Protein 5M35 (pdb70)

B-factor: mean 57.16, std 13.53, range [20.0, 102.77]

Structure (mmCIF, N/CA/C/O backbone):
data_5M35
#
_entry.id   5M35
#
_cell.length_a   72.221
_cell.length_b   104.075
_cell.length_c   114.451
_cell.angle_alpha   90.000
_cell.angle_beta   90.000
_cell.angle_gamma   90.000
#
_symmetry.space_group_name_H-M   'P 21 21 21'
#
loop_
_entity.id
_entity.type
_entity.pdbx_description
1 polymer '14-3-3 protein zeta/delta'
2 polymer 'M-phase inducer phosphatase 3'
3 polymer 'M-phase inducer phosphatase 3'
4 non-polymer GLYCEROL
5 non-polymer 'BENZOIC ACID'
6 water water
#
loop_
_atom_site.group_PDB
_atom_site.id
_atom_site.type_symbol
_atom_site.label_atom_id
_atom_site.label_alt_id
_atom_site.label_comp_id
_atom_site.label_asym_id
_atom_site.label_entity_id
_atom_site.label_seq_id
_atom_site.pdbx_PDB_ins_code
_ato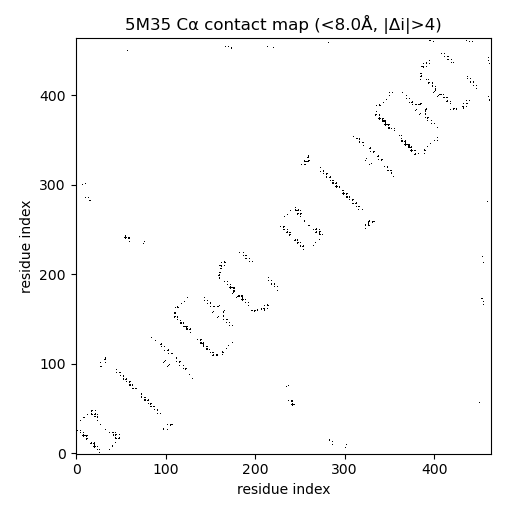m_site.Cartn_x
_atom_site.Cartn_y
_atom_site.Cartn_z
_atom_site.occupancy
_atom_site.B_iso_or_equiv
_atom_site.auth_seq_id
_atom_site.auth_comp_id
_atom_site.auth_asym_id
_atom_site.auth_atom_id
_atom_site.pdbx_PDB_model_num
ATOM 1 N N . ASP A 1 1 ? 23.106 -10.309 28.322 1.00 85.77 2 ASP A N 1
ATOM 2 C CA . ASP A 1 1 ? 22.156 -9.232 28.499 1.00 86.10 2 ASP A CA 1
ATOM 3 C C . ASP A 1 1 ? 21.241 -9.072 27.288 1.00 85.86 2 ASP A C 1
ATOM 4 O O . ASP A 1 1 ? 21.120 -9.957 26.458 1.00 86.24 2 ASP A O 1
ATOM 6 N N . LYS A 1 2 ? 20.590 -7.926 27.219 1.00 84.25 3 LYS A N 1
ATOM 7 C CA . LYS A 1 2 ? 19.734 -7.571 26.123 1.00 81.96 3 LYS A CA 1
ATOM 8 C C . LYS A 1 2 ? 19.987 -6.119 26.058 1.00 80.24 3 LYS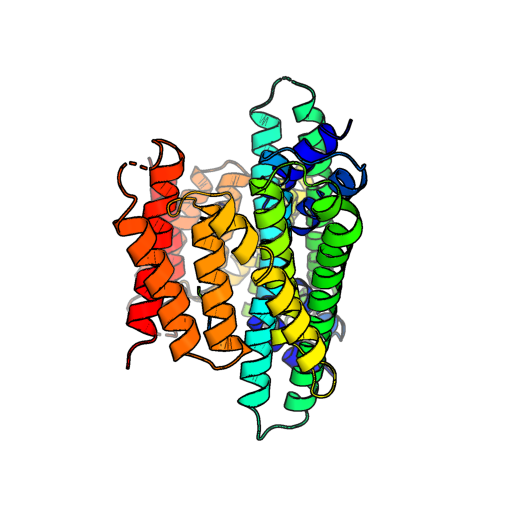 A C 1
ATOM 9 O O . LYS A 1 2 ? 19.638 -5.467 25.139 1.00 79.98 3 LYS A O 1
ATOM 11 N N . ASN A 1 3 ? 20.522 -5.586 27.085 1.00 78.05 4 ASN A N 1
ATOM 12 C CA . ASN A 1 3 ? 21.257 -4.355 27.089 1.00 75.76 4 ASN A CA 1
ATOM 13 C C . ASN A 1 3 ? 22.412 -4.425 26.090 1.00 74.18 4 ASN A C 1
ATOM 14 O O . ASN A 1 3 ? 22.811 -3.439 25.467 1.00 73.47 4 ASN A O 1
ATOM 19 N N . GLU A 1 4 ? 22.913 -5.642 25.927 1.00 71.90 5 GLU A N 1
ATOM 20 C CA . GLU A 1 4 ? 23.938 -5.958 24.959 1.00 70.70 5 GLU A CA 1
ATOM 21 C C . GLU A 1 4 ? 23.331 -5.720 23.558 1.00 68.04 5 GLU A C 1
ATOM 22 O O . GLU A 1 4 ? 23.859 -4.929 22.764 1.00 67.32 5 GLU A O 1
ATOM 28 N N . LEU A 1 5 ? 22.195 -6.371 23.305 1.00 64.68 6 LEU A N 1
ATOM 29 C CA . LEU A 1 5 ? 21.481 -6.293 22.036 1.00 62.14 6 LEU A CA 1
ATOM 30 C C . LEU A 1 5 ? 21.122 -4.853 21.650 1.00 60.44 6 LEU A C 1
ATOM 31 O O . LEU A 1 5 ? 21.221 -4.461 20.483 1.00 60.65 6 LEU A O 1
ATOM 36 N N . VAL A 1 6 ? 20.759 -4.064 22.640 1.00 58.98 7 VAL A N 1
ATOM 37 C CA . VAL A 1 6 ? 20.591 -2.627 22.473 1.00 57.43 7 VAL A CA 1
ATOM 38 C C . VAL A 1 6 ? 21.910 -1.903 22.143 1.00 58.16 7 VAL A C 1
ATOM 39 O O . VAL A 1 6 ? 21.920 -0.928 21.379 1.00 59.55 7 VAL A O 1
ATOM 43 N N . GLN A 1 7 ? 23.027 -2.366 22.678 1.00 58.19 8 GLN A N 1
ATOM 44 C CA . GLN A 1 7 ? 24.259 -1.668 22.401 1.00 58.52 8 GLN A CA 1
ATOM 45 C C . GLN A 1 7 ? 24.670 -1.987 20.960 1.00 56.89 8 GLN A C 1
ATOM 46 O O . GLN A 1 7 ? 25.055 -1.099 20.250 1.00 55.95 8 GLN A O 1
ATOM 52 N N . LYS A 1 8 ? 24.547 -3.257 20.565 1.00 55.87 9 LYS A N 1
ATOM 53 C CA . LYS A 1 8 ? 24.725 -3.741 19.190 1.00 55.47 9 LYS A CA 1
ATOM 54 C C . LYS A 1 8 ? 23.825 -2.949 18.207 1.00 55.58 9 LYS A C 1
ATOM 55 O O . LYS A 1 8 ? 24.284 -2.462 17.166 1.00 54.39 9 LYS A O 1
ATOM 58 N N . ALA A 1 9 ? 22.558 -2.788 18.576 1.00 55.18 10 ALA A N 1
ATOM 59 C CA . ALA A 1 9 ? 21.644 -1.951 17.798 1.00 55.20 10 ALA A CA 1
ATOM 60 C C . ALA A 1 9 ? 22.181 -0.558 17.534 1.00 54.05 10 ALA A C 1
ATOM 61 O O . ALA A 1 9 ? 21.961 -0.013 16.459 1.00 54.84 10 ALA A O 1
ATOM 63 N N . LYS A 1 10 ? 22.857 0.024 18.504 1.00 53.99 11 LYS A N 1
ATOM 64 C CA . LYS A 1 10 ? 23.332 1.398 18.365 1.00 54.89 11 LYS A CA 1
ATOM 65 C C . LYS A 1 10 ? 24.564 1.452 17.497 1.00 54.79 11 LYS A C 1
ATOM 66 O O . LYS A 1 10 ? 24.801 2.450 16.818 1.00 54.64 11 LYS A O 1
ATOM 72 N N . LEU A 1 11 ? 25.378 0.409 17.589 1.00 53.56 12 LEU A N 1
ATOM 73 C CA . LEU A 1 11 ? 26.518 0.255 16.718 1.00 54.96 12 LEU A CA 1
ATOM 74 C C . LEU A 1 11 ? 26.082 0.234 15.255 1.00 53.04 12 LEU A C 1
ATOM 75 O O . LEU A 1 11 ? 26.511 1.085 14.462 1.00 53.69 12 LEU A O 1
ATOM 80 N N . ALA A 1 12 ? 25.248 -0.759 14.957 1.00 50.22 13 ALA A N 1
ATOM 81 C CA . ALA A 1 12 ? 24.638 -1.007 13.659 1.00 48.86 13 ALA A CA 1
ATOM 82 C C . ALA A 1 12 ? 24.183 0.315 13.091 1.00 48.52 13 ALA A C 1
ATOM 83 O O . ALA A 1 12 ? 24.583 0.684 11.951 1.00 48.09 13 ALA A O 1
ATOM 85 N N . GLU A 1 13 ? 23.455 1.056 13.941 1.00 47.31 14 GLU A N 1
ATOM 86 C CA . GLU A 1 13 ? 22.892 2.315 13.563 1.00 47.19 14 GLU A CA 1
ATOM 87 C C . GLU A 1 13 ? 23.996 3.282 13.169 1.00 47.32 14 GLU A C 1
ATOM 88 O O . GLU A 1 13 ? 23.850 4.000 12.176 1.00 47.72 14 GLU A O 1
ATOM 94 N N . GLN A 1 14 ? 25.086 3.304 13.912 0.80 47.16 15 GLN A N 1
ATOM 95 C CA . GLN A 1 14 ? 26.107 4.296 13.636 0.80 48.22 15 GLN A CA 1
ATOM 96 C C . GLN A 1 14 ? 26.849 3.934 12.335 0.80 47.36 15 GLN A C 1
ATOM 97 O O . GLN A 1 14 ? 27.352 4.801 11.641 0.80 46.53 15 GLN A O 1
ATOM 103 N N . ALA A 1 15 ? 26.872 2.638 12.050 1.00 47.08 16 ALA A N 1
ATOM 104 C CA . ALA A 1 15 ? 27.360 2.023 10.803 1.00 47.93 16 ALA A CA 1
ATOM 105 C C . ALA A 1 15 ? 26.359 2.046 9.626 1.00 49.23 16 ALA A C 1
ATOM 106 O O . ALA A 1 15 ? 26.661 1.485 8.543 1.00 48.42 16 ALA A O 1
ATOM 108 N N . GLU A 1 16 ? 25.165 2.618 9.855 1.00 49.33 17 GLU A N 1
ATOM 109 C CA . GLU A 1 16 ? 24.150 2.713 8.831 1.00 49.85 17 GLU A CA 1
ATOM 110 C C . GLU A 1 16 ? 23.839 1.308 8.263 1.00 49.22 17 GLU A C 1
ATOM 111 O O . GLU A 1 16 ? 23.635 1.136 7.058 1.00 49.99 17 GLU A O 1
ATOM 117 N N . ARG A 1 17 ? 23.868 0.309 9.135 1.00 48.80 18 ARG A N 1
ATOM 118 C CA . ARG A 1 17 ? 23.514 -1.078 8.812 1.00 47.97 18 ARG A CA 1
ATOM 119 C C . ARG A 1 17 ? 22.137 -1.397 9.430 1.00 49.05 18 ARG A C 1
ATOM 120 O O . ARG A 1 17 ? 21.970 -2.061 10.488 1.00 50.51 18 ARG A O 1
ATOM 128 N N . TYR A 1 18 ? 21.112 -0.890 8.771 1.00 49.53 19 TYR A N 1
ATOM 129 C CA . TYR A 1 18 ? 19.778 -0.894 9.365 1.00 48.61 19 TYR A CA 1
ATOM 130 C C . TYR A 1 18 ? 19.136 -2.277 9.471 1.00 49.34 19 TYR A C 1
ATOM 131 O O . TYR A 1 18 ? 18.263 -2.491 10.306 1.00 49.17 19 TYR A O 1
ATOM 140 N N . ASP A 1 19 ? 19.557 -3.223 8.637 1.00 49.53 20 ASP A N 1
ATOM 141 C CA . ASP A 1 19 ? 19.008 -4.594 8.736 1.00 50.11 20 ASP A CA 1
ATOM 142 C C . ASP A 1 19 ? 19.483 -5.266 10.031 1.00 48.84 20 ASP A C 1
ATOM 143 O O . ASP A 1 19 ? 18.733 -5.927 10.702 1.00 49.89 20 ASP A O 1
ATOM 148 N N . ASP A 1 20 ? 20.773 -5.168 10.306 1.00 48.10 21 ASP A N 1
ATOM 149 C CA . ASP A 1 20 ? 21.367 -5.532 11.565 1.00 46.98 21 ASP A CA 1
ATOM 150 C C . ASP A 1 20 ? 20.593 -4.811 12.695 1.00 46.43 21 ASP A C 1
ATOM 151 O O . ASP A 1 20 ? 20.106 -5.456 13.621 1.00 45.43 21 ASP A O 1
ATOM 156 N N . MET A 1 21 ? 20.492 -3.480 12.592 1.00 45.20 22 MET A N 1
ATOM 157 C CA . MET A 1 21 ? 19.818 -2.707 13.600 1.00 45.44 22 MET A CA 1
ATOM 158 C C . MET A 1 21 ? 18.450 -3.243 13.869 1.00 46.82 22 MET A C 1
ATOM 159 O O . MET A 1 21 ? 18.044 -3.359 15.038 1.00 48.66 22 MET A O 1
ATOM 164 N N . ALA A 1 22 ? 17.734 -3.579 12.806 1.00 47.36 23 ALA A N 1
ATOM 165 C CA . ALA A 1 22 ? 16.371 -4.053 12.949 1.00 48.86 23 ALA A CA 1
ATOM 166 C C . ALA A 1 22 ? 16.358 -5.414 13.588 1.00 49.23 23 ALA A C 1
ATOM 167 O O . ALA A 1 22 ? 15.438 -5.721 14.330 1.00 48.28 23 ALA A O 1
ATOM 169 N N . ALA A 1 23 ? 17.369 -6.231 13.300 1.00 50.29 24 ALA A N 1
ATOM 170 C CA . ALA A 1 23 ? 17.350 -7.600 13.839 1.00 51.86 24 ALA A CA 1
ATOM 171 C C . ALA A 1 23 ? 17.554 -7.596 15.372 1.00 52.61 24 ALA A C 1
ATOM 172 O O . ALA A 1 23 ? 16.900 -8.353 16.112 1.00 51.91 24 ALA A O 1
ATOM 181 N N . MET A 1 25 ? 16.808 -4.990 17.556 1.00 54.48 26 MET A N 1
ATOM 182 C CA . MET A 1 25 ? 15.578 -4.519 18.156 1.00 53.24 26 MET A CA 1
ATOM 183 C C . MET A 1 25 ? 14.451 -5.521 18.032 1.00 53.44 26 MET A C 1
ATOM 184 O O . MET A 1 25 ? 13.597 -5.589 18.911 1.00 53.19 26 MET A O 1
ATOM 189 N N . LYS A 1 26 ? 14.436 -6.336 16.986 1.00 53.66 27 LYS A N 1
ATOM 190 C CA . LYS A 1 26 ? 13.386 -7.331 16.938 1.00 53.79 27 LYS A CA 1
ATOM 191 C C . LYS A 1 26 ? 13.564 -8.249 18.136 1.00 54.73 27 LYS A C 1
ATOM 192 O O . LYS A 1 26 ? 12.612 -8.512 18.883 1.00 55.02 27 LYS A O 1
ATOM 198 N N . SER A 1 27 ? 14.778 -8.727 18.374 1.00 55.39 28 SER A N 1
ATOM 199 C CA . SER A 1 27 ? 14.940 -9.658 19.490 1.00 55.15 28 SER A CA 1
ATOM 200 C C . SER A 1 27 ? 14.778 -8.975 20.822 1.00 54.71 28 SER A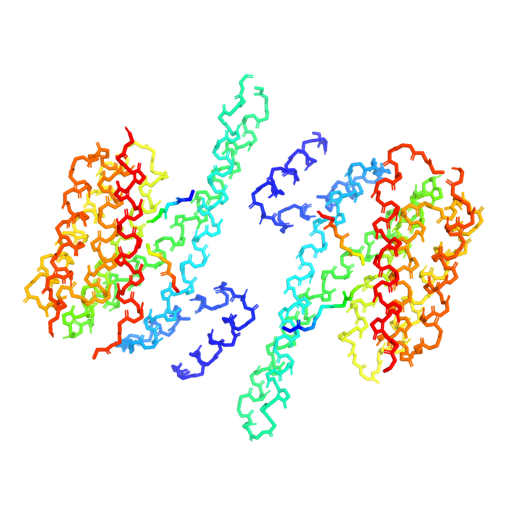 C 1
ATOM 201 O O . SER A 1 27 ? 14.378 -9.602 21.770 1.00 55.78 28 SER A O 1
ATOM 204 N N . VAL A 1 28 ? 15.091 -7.699 20.934 1.00 54.24 29 VAL A N 1
ATOM 205 C CA . VAL A 1 28 ? 14.828 -7.068 22.216 1.00 53.52 29 VAL A CA 1
ATOM 206 C C . VAL A 1 28 ? 13.336 -7.124 22.529 1.00 54.18 29 VAL A C 1
ATOM 207 O O . VAL A 1 28 ? 12.906 -7.707 23.551 1.00 55.21 29 VAL A O 1
ATOM 211 N N . THR A 1 29 ? 12.551 -6.525 21.640 1.00 52.82 30 THR A N 1
ATOM 212 C CA . THR A 1 29 ? 11.125 -6.600 21.701 1.00 51.50 30 THR A CA 1
ATOM 213 C C . THR A 1 29 ? 10.663 -7.999 22.031 1.00 53.57 30 THR A C 1
ATOM 214 O O . THR A 1 29 ? 9.771 -8.154 22.827 1.00 53.33 30 THR A O 1
ATOM 218 N N . GLU A 1 30 ? 11.245 -9.016 21.413 1.00 54.99 31 GLU A N 1
ATOM 219 C CA . GLU A 1 30 ? 10.724 -10.372 21.612 1.00 57.42 31 GLU A CA 1
ATOM 220 C C . GLU A 1 30 ? 11.146 -10.925 22.979 1.00 58.28 31 GLU A C 1
ATOM 221 O O . GLU A 1 30 ? 10.761 -12.024 23.358 1.00 58.74 31 GLU A O 1
ATOM 227 N N . GLN A 1 31 ? 11.912 -10.163 23.739 1.00 59.30 32 GLN A N 1
ATOM 228 C CA . GLN A 1 31 ? 12.214 -10.617 25.085 1.00 60.00 32 GLN A CA 1
ATOM 229 C C . GLN A 1 31 ? 11.029 -10.422 26.013 1.00 60.45 32 GLN A C 1
ATOM 230 O O . GLN A 1 31 ? 11.041 -10.914 27.137 1.00 61.52 32 GLN A O 1
ATOM 236 N N . GLY A 1 32 ? 10.024 -9.693 25.539 1.00 60.25 33 GLY A N 1
ATOM 237 C CA . GLY A 1 32 ? 8.715 -9.661 26.166 1.00 59.69 33 GLY A CA 1
ATOM 238 C C . GLY A 1 32 ? 8.445 -8.500 27.084 1.00 59.78 33 GLY A C 1
ATOM 239 O O . GLY A 1 32 ? 7.305 -8.328 27.502 1.00 60.66 33 GLY A O 1
ATOM 240 N N . ALA A 1 33 ? 9.475 -7.716 27.417 1.00 59.11 34 ALA A N 1
ATOM 241 C CA . ALA A 1 33 ? 9.343 -6.630 28.382 1.00 57.83 34 ALA A CA 1
ATOM 242 C C . ALA A 1 33 ? 9.021 -5.346 27.669 1.00 57.62 34 ALA A C 1
ATOM 243 O O . ALA A 1 33 ? 9.534 -5.080 26.582 1.00 58.44 34 ALA A O 1
ATOM 245 N N . GLU A 1 34 ? 8.205 -4.518 28.298 1.00 56.36 35 GLU A N 1
ATOM 246 C CA . GLU A 1 34 ? 7.924 -3.207 27.777 1.00 54.95 35 GLU A CA 1
ATOM 247 C C . GLU A 1 34 ? 9.230 -2.436 27.442 1.00 54.23 35 GLU A C 1
ATOM 248 O O . GLU A 1 34 ? 10.133 -2.388 28.267 1.00 53.78 35 GLU A O 1
ATOM 254 N N . LEU A 1 35 ? 9.271 -1.776 26.275 1.00 53.31 36 LEU A N 1
ATOM 255 C CA . LEU A 1 35 ? 10.482 -1.114 25.784 1.00 52.87 36 LEU A CA 1
ATOM 256 C C . LEU A 1 35 ? 10.601 0.233 26.440 1.00 52.98 36 LEU A C 1
ATOM 257 O O . LEU A 1 35 ? 9.587 0.887 26.664 1.00 54.23 36 LEU A O 1
ATOM 262 N N . SER A 1 36 ? 11.813 0.655 26.776 1.00 52.00 37 SER A N 1
ATOM 263 C CA . SER A 1 36 ? 12.007 2.026 27.237 1.00 52.93 37 SER A CA 1
ATOM 264 C C . SER A 1 36 ? 11.742 2.951 26.070 1.00 53.98 37 SER A C 1
ATOM 265 O O . SER A 1 36 ? 11.648 2.503 24.933 1.00 53.03 37 SER A O 1
ATOM 268 N N . ASN A 1 37 ? 11.645 4.244 26.335 1.00 55.47 38 ASN A N 1
ATOM 269 C CA . ASN A 1 37 ? 11.600 5.174 25.249 1.00 57.72 38 ASN A CA 1
ATOM 270 C C . ASN A 1 37 ? 12.682 4.956 24.239 1.00 58.35 38 ASN A C 1
ATOM 271 O O . ASN A 1 37 ? 12.378 4.883 23.031 1.00 59.70 38 ASN A O 1
ATOM 276 N N . GLU A 1 38 ? 13.931 4.895 24.718 1.00 57.35 39 GLU A N 1
ATOM 277 C CA . GLU A 1 38 ? 15.082 4.842 23.839 1.00 55.92 39 GLU A CA 1
ATOM 278 C C . GLU A 1 38 ? 14.923 3.691 22.878 1.00 53.19 39 GLU A C 1
ATOM 279 O O . GLU A 1 38 ? 15.107 3.853 21.692 1.00 53.54 39 GLU A O 1
ATOM 285 N N . GLU A 1 39 ? 14.574 2.541 23.413 1.00 51.77 40 GLU A N 1
ATOM 286 C CA . GLU A 1 39 ? 14.376 1.329 22.648 1.00 51.17 40 GLU A CA 1
ATOM 287 C C . GLU A 1 39 ? 13.257 1.492 21.585 1.00 50.72 40 GLU A C 1
ATOM 288 O O . GLU A 1 39 ? 13.351 0.998 20.475 1.00 50.20 40 GLU A O 1
ATOM 294 N N . ARG A 1 40 ? 12.196 2.180 21.955 1.00 49.74 41 ARG A N 1
ATOM 295 C CA . ARG A 1 40 ? 11.048 2.306 21.120 1.00 48.85 41 ARG A CA 1
ATOM 296 C C . ARG A 1 40 ? 11.507 3.071 19.905 1.00 48.02 41 ARG A C 1
ATOM 297 O O . ARG A 1 40 ? 11.214 2.689 18.795 1.00 45.77 41 ARG A O 1
ATOM 305 N N A ASN A 1 41 ? 12.250 4.141 20.161 0.50 47.87 42 ASN A N 1
ATOM 306 N N B ASN A 1 41 ? 12.229 4.173 20.130 0.50 48.38 42 ASN A N 1
ATOM 307 C CA A ASN A 1 41 ? 12.837 4.985 19.133 0.50 47.62 42 ASN A CA 1
ATOM 308 C CA B ASN A 1 41 ? 12.866 4.957 19.056 0.50 48.56 42 ASN A CA 1
ATOM 309 C C A ASN A 1 41 ? 13.905 4.265 18.287 0.50 47.62 42 ASN A C 1
ATOM 310 C C B ASN A 1 41 ? 13.735 4.056 18.177 0.50 48.22 42 ASN A C 1
ATOM 311 O O A ASN A 1 41 ? 14.158 4.674 17.167 0.50 48.09 42 ASN A O 1
ATOM 312 O O B ASN A 1 41 ? 13.688 4.110 16.950 0.50 48.85 42 ASN A O 1
ATOM 321 N N . LEU A 1 42 ? 14.533 3.210 18.802 1.00 47.17 43 LEU A N 1
ATOM 322 C CA . LEU A 1 42 ? 15.552 2.509 18.005 1.00 46.93 43 LEU A CA 1
ATOM 323 C C . LEU A 1 42 ? 14.844 1.563 17.070 1.00 45.46 43 LEU A C 1
ATOM 324 O O . LEU A 1 42 ? 15.210 1.517 15.881 1.00 45.80 43 LEU A O 1
ATOM 329 N N . LEU A 1 43 ? 13.883 0.817 17.612 1.00 42.59 44 LEU A N 1
ATOM 330 C CA . LEU A 1 43 ? 13.054 -0.067 16.854 1.00 43.04 44 LEU A CA 1
ATOM 331 C C . LEU A 1 43 ? 12.450 0.657 15.668 1.00 43.22 44 LEU A C 1
ATOM 332 O O . LEU A 1 43 ? 12.507 0.159 14.551 1.00 44.29 44 LEU A O 1
ATOM 337 N N . SER A 1 44 ? 11.935 1.852 15.895 1.00 42.88 45 SER A N 1
ATOM 338 C CA . SER A 1 44 ? 11.152 2.471 14.909 1.00 44.36 45 SER A CA 1
ATOM 339 C C . SER A 1 44 ? 12.102 3.024 13.822 1.00 44.85 45 SER A C 1
ATOM 340 O O . SER A 1 44 ? 11.848 2.810 12.632 1.00 45.27 45 SER A O 1
ATOM 343 N N . VAL A 1 45 ? 13.205 3.673 14.227 1.00 43.91 46 VAL A N 1
ATOM 344 C CA . VAL A 1 45 ? 14.215 4.129 13.292 1.00 43.10 46 VAL A CA 1
ATOM 345 C C . VAL A 1 45 ? 14.734 2.969 12.424 1.00 43.48 46 VAL A C 1
ATOM 346 O O . VAL A 1 45 ? 14.902 3.052 11.195 1.00 44.18 46 VAL A O 1
ATOM 350 N N . ALA A 1 46 ? 14.961 1.850 13.051 1.00 43.95 47 ALA A N 1
ATOM 351 C CA . ALA A 1 46 ? 15.470 0.707 12.300 1.00 43.54 47 ALA A CA 1
ATOM 352 C C . ALA A 1 46 ? 14.475 0.367 11.180 1.00 43.88 47 ALA A C 1
ATOM 353 O O . ALA A 1 46 ? 14.863 0.195 10.021 1.00 45.69 47 ALA A O 1
ATOM 355 N N . TYR A 1 47 ? 13.199 0.266 11.495 1.00 43.97 48 TYR A N 1
ATOM 356 C CA . TYR A 1 47 ? 12.332 -0.335 10.518 1.00 45.05 48 TYR A CA 1
ATOM 357 C C . TYR A 1 47 ? 11.904 0.673 9.496 1.00 45.52 48 TYR A C 1
ATOM 358 O O . TYR A 1 47 ? 11.714 0.303 8.361 1.00 46.13 48 TYR A O 1
ATOM 367 N N . LYS A 1 48 ? 11.838 1.941 9.875 1.00 45.78 49 LYS A N 1
ATOM 368 C CA . LYS A 1 48 ? 11.681 2.983 8.900 1.00 48.27 49 LYS A CA 1
ATOM 369 C C . LYS A 1 48 ? 12.758 2.922 7.831 1.00 47.93 49 LYS A C 1
ATOM 370 O O . LYS A 1 48 ? 12.427 2.994 6.657 1.00 48.47 49 LYS A O 1
ATOM 376 N N . ASN A 1 49 ? 14.025 2.774 8.208 1.00 46.49 50 ASN A N 1
ATOM 377 C CA . ASN A 1 49 ? 15.040 2.748 7.158 1.00 46.68 50 ASN A CA 1
ATOM 378 C C . ASN A 1 49 ? 14.928 1.511 6.276 1.00 45.24 50 ASN A C 1
ATOM 379 O O . ASN A 1 49 ? 15.102 1.607 5.102 1.00 45.21 50 ASN A O 1
ATOM 384 N N . VAL A 1 50 ? 14.661 0.359 6.872 1.00 45.54 51 VAL A N 1
ATOM 385 C CA . VAL A 1 50 ? 14.552 -0.907 6.150 1.00 45.16 51 VAL A CA 1
ATOM 386 C C . VAL A 1 50 ? 13.376 -0.816 5.172 1.00 45.91 51 VAL A C 1
ATOM 387 O O . VAL A 1 50 ? 13.489 -1.179 4.011 1.00 46.02 51 VAL A O 1
ATOM 391 N N . VAL A 1 51 ? 12.260 -0.272 5.622 1.00 46.05 52 VAL A N 1
ATOM 392 C CA . VAL A 1 51 ? 11.100 -0.311 4.770 1.00 46.56 52 VAL A CA 1
ATOM 393 C C . VAL A 1 51 ? 11.124 0.812 3.722 1.00 47.44 52 VAL A C 1
ATOM 394 O O . VAL A 1 51 ? 10.739 0.598 2.573 1.00 48.22 52 VAL A O 1
ATOM 398 N N . GLY A 1 52 ? 11.648 1.973 4.113 1.00 47.41 53 GLY A N 1
ATOM 399 C CA . GLY A 1 52 ? 11.796 3.127 3.244 1.00 47.00 53 GLY A CA 1
ATOM 400 C C . GLY A 1 52 ? 12.678 2.908 2.009 1.00 48.37 53 GLY A C 1
ATOM 401 O O . GLY A 1 52 ? 12.417 3.534 0.988 1.00 48.17 53 GLY A O 1
ATOM 402 N N . ALA A 1 53 ? 13.674 2.013 2.091 1.00 46.55 54 ALA A N 1
ATOM 403 C CA . ALA A 1 53 ? 14.433 1.679 0.921 1.00 47.60 54 ALA A CA 1
ATOM 404 C C . ALA A 1 53 ? 13.580 0.937 -0.097 1.00 47.94 54 ALA A C 1
ATOM 405 O O . ALA A 1 53 ? 13.748 1.176 -1.289 1.00 48.05 54 ALA A O 1
ATOM 407 N N . ARG A 1 54 ? 12.730 0.015 0.370 1.00 48.61 55 ARG A N 1
ATOM 408 C CA . ARG A 1 54 ? 11.826 -0.734 -0.516 1.00 49.14 55 ARG A CA 1
ATOM 409 C C . ARG A 1 54 ? 10.729 0.142 -1.051 1.00 50.19 55 ARG A C 1
ATOM 410 O O . ARG A 1 54 ? 10.368 0.010 -2.198 1.00 52.53 55 ARG A O 1
ATOM 418 N N . ARG A 1 55 ? 10.208 1.061 -0.248 1.00 49.72 56 ARG A N 1
ATOM 419 C CA . ARG A 1 55 ? 9.171 1.915 -0.764 1.00 48.58 56 ARG A CA 1
ATOM 420 C C . ARG A 1 55 ? 9.801 2.709 -1.863 1.00 48.26 56 ARG A C 1
ATOM 421 O O . ARG A 1 55 ? 9.266 2.758 -2.956 1.00 48.85 56 ARG A O 1
ATOM 429 N N . SER A 1 56 ? 10.914 3.371 -1.565 1.00 48.07 57 SER A N 1
ATOM 430 C CA . SER A 1 56 ? 11.555 4.274 -2.530 1.00 47.62 57 SER A CA 1
ATOM 431 C C . SER A 1 56 ? 11.876 3.505 -3.826 1.00 48.02 57 SER A C 1
ATOM 432 O O . SER A 1 56 ? 11.597 3.971 -4.902 1.00 47.64 57 SER A O 1
ATOM 435 N N . SER A 1 57 ? 12.440 2.311 -3.716 1.00 48.04 58 SER A N 1
ATOM 436 C CA . SER A 1 57 ? 12.719 1.515 -4.884 1.00 48.08 58 SER A CA 1
ATOM 437 C C . SER A 1 57 ? 11.401 1.220 -5.633 1.00 49.05 58 SER A C 1
ATOM 438 O O . SER A 1 57 ? 11.362 1.264 -6.870 1.00 48.82 58 SER A O 1
ATOM 441 N N . TRP A 1 58 ? 10.344 0.891 -4.898 1.00 49.71 59 TRP A N 1
ATOM 442 C CA . TRP A 1 58 ? 9.082 0.473 -5.526 1.00 50.94 59 TRP A CA 1
ATOM 443 C C . TRP A 1 58 ? 8.572 1.614 -6.407 1.00 51.72 59 TRP A C 1
ATOM 444 O O . TRP A 1 58 ? 8.113 1.410 -7.526 1.00 52.25 59 TRP A O 1
ATOM 455 N N . ARG A 1 59 ? 8.722 2.836 -5.952 1.00 53.01 60 ARG A N 1
ATOM 456 C CA . ARG A 1 59 ? 8.154 3.929 -6.715 1.00 54.27 60 ARG A CA 1
ATOM 457 C C . ARG A 1 59 ? 8.941 4.090 -7.998 1.00 54.58 60 ARG A C 1
ATOM 458 O O . ARG A 1 59 ? 8.366 4.434 -9.034 1.00 54.91 60 ARG A O 1
ATOM 466 N N . VAL A 1 60 ? 10.264 3.905 -7.930 1.00 54.11 61 VAL A N 1
ATOM 467 C CA . VAL A 1 60 ? 11.061 4.013 -9.115 1.00 53.01 61 VAL A CA 1
ATOM 468 C C . VAL A 1 60 ? 10.656 2.938 -10.135 1.00 53.02 61 VAL A C 1
ATOM 469 O O . VAL A 1 60 ? 10.366 3.230 -11.275 1.00 52.08 61 VAL A O 1
ATOM 473 N N . VAL A 1 61 ? 10.600 1.696 -9.717 1.00 53.30 62 VAL A N 1
ATOM 474 C CA . VAL A 1 61 ? 10.296 0.661 -10.653 1.00 53.95 62 VAL A CA 1
ATOM 475 C C . VAL A 1 61 ? 8.855 0.794 -11.226 1.00 57.22 62 VAL A C 1
ATOM 476 O O . VAL A 1 61 ? 8.631 0.467 -12.388 1.00 57.88 62 VAL A O 1
ATOM 480 N N . SER A 1 62 ? 7.896 1.308 -10.443 1.00 58.79 63 SER A N 1
ATOM 481 C CA . SER A 1 62 ? 6.535 1.482 -10.925 1.00 59.74 63 SER A CA 1
ATOM 482 C C . SER A 1 62 ? 6.413 2.535 -11.989 1.00 61.06 63 SER A C 1
ATOM 483 O O . SER A 1 62 ? 5.672 2.345 -12.948 1.00 60.05 63 SER A O 1
ATOM 486 N N . SER A 1 63 ? 7.132 3.639 -11.797 1.00 62.46 64 SER A N 1
ATOM 487 C CA . SER A 1 63 ? 7.146 4.763 -12.705 1.00 64.62 64 SER A CA 1
ATOM 488 C C . SER A 1 63 ? 7.678 4.336 -14.053 1.00 66.46 64 SER A C 1
ATOM 489 O O . SER A 1 63 ? 7.095 4.628 -15.094 1.00 67.28 64 SER A O 1
ATOM 492 N N . ILE A 1 64 ? 8.810 3.653 -14.012 1.00 68.15 65 ILE A N 1
ATOM 493 C CA . ILE A 1 64 ? 9.436 3.053 -15.182 1.00 69.76 65 ILE A CA 1
ATOM 494 C C . ILE A 1 64 ? 8.488 2.083 -15.897 1.00 71.28 65 ILE A C 1
ATOM 495 O O . ILE A 1 64 ? 8.266 2.226 -17.091 1.00 70.54 65 ILE A O 1
ATOM 500 N N . GLU A 1 65 ? 7.950 1.115 -15.151 1.00 73.38 66 GLU A N 1
ATOM 501 C CA . GLU A 1 65 ? 7.007 0.145 -15.661 1.00 76.40 66 GLU A CA 1
ATOM 502 C C . GLU A 1 65 ? 5.883 0.819 -16.488 1.00 78.60 66 GLU A C 1
ATOM 503 O O . GLU A 1 65 ? 5.601 0.429 -17.629 1.00 79.29 66 GLU A O 1
ATOM 509 N N . GLN A 1 66 ? 5.293 1.867 -15.936 1.00 81.01 67 GLN A N 1
ATOM 510 C CA . GLN A 1 66 ? 4.208 2.573 -16.593 1.00 83.93 67 GLN A CA 1
ATOM 511 C C . GLN A 1 66 ? 4.649 3.518 -17.701 1.00 85.26 67 GLN A C 1
ATOM 512 O O . GLN A 1 66 ? 3.859 3.809 -18.598 1.00 85.91 67 GLN A O 1
ATOM 514 N N . LYS A 1 67 ? 5.862 4.054 -17.619 1.00 86.65 68 LYS A N 1
ATOM 515 C CA . LYS A 1 67 ? 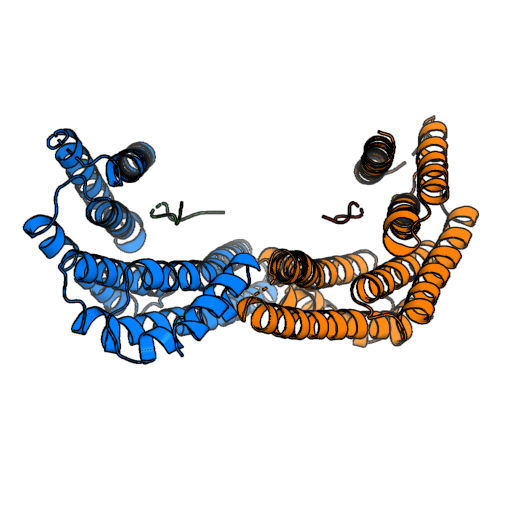6.341 4.942 -18.667 1.00 88.16 68 LYS A CA 1
ATOM 516 C C . LYS A 1 67 ? 6.758 4.159 -19.917 1.00 89.54 68 LYS A C 1
ATOM 517 O O . LYS A 1 67 ? 6.906 4.742 -21.002 1.00 89.59 68 LYS A O 1
ATOM 521 N N . THR A 1 68 ? 6.927 2.843 -19.762 1.00 90.94 69 THR A N 1
ATOM 522 C CA . THR A 1 68 ? 7.128 1.940 -20.903 1.00 92.42 69 THR A CA 1
ATOM 523 C C . THR A 1 68 ? 5.861 1.108 -21.210 1.00 93.15 69 THR A C 1
ATOM 524 O O . THR A 1 68 ? 5.830 -0.112 -21.040 1.00 93.13 69 THR A O 1
ATOM 528 N N . GLU A 1 69 ? 4.826 1.795 -21.682 1.00 94.40 70 GLU A N 1
ATOM 529 C CA . GLU A 1 69 ? 3.597 1.135 -22.100 1.00 95.49 70 GLU A CA 1
ATOM 530 C C . GLU A 1 69 ? 3.777 0.554 -23.498 1.00 96.01 70 GLU A C 1
ATOM 531 O O . GLU A 1 69 ? 2.983 -0.271 -23.948 1.00 96.05 70 GLU A O 1
ATOM 533 N N . GLY A 1 70 ? 4.832 0.993 -24.178 1.00 96.31 71 GLY A N 1
ATOM 534 C CA . GLY A 1 70 ? 5.143 0.509 -25.511 1.00 96.32 71 GLY A CA 1
ATOM 535 C C . GLY A 1 70 ? 6.026 -0.714 -25.664 1.00 96.24 71 GLY A C 1
ATOM 536 O O . GLY A 1 70 ? 5.685 -1.648 -26.389 1.00 95.81 71 GLY A O 1
ATOM 537 N N . ALA A 1 71 ? 7.135 -0.753 -24.931 1.00 96.22 72 ALA A N 1
ATOM 538 C CA . ALA A 1 71 ? 7.946 -1.966 -24.863 1.00 96.27 72 ALA A CA 1
ATOM 539 C C . ALA A 1 71 ? 7.147 -3.054 -24.143 1.00 96.23 72 ALA A C 1
ATOM 540 O O . ALA A 1 71 ? 6.173 -2.750 -23.455 1.00 96.61 72 ALA A O 1
ATOM 542 N N . GLU A 1 72 ? 7.546 -4.315 -24.298 1.00 95.45 73 GLU A N 1
ATOM 543 C CA . GLU A 1 72 ? 6.802 -5.405 -23.679 1.00 94.97 73 GLU A CA 1
ATOM 544 C C . GLU A 1 72 ? 7.715 -6.286 -22.834 1.00 93.76 73 GLU A C 1
ATOM 545 O O . GLU A 1 72 ? 7.503 -6.445 -21.632 1.00 93.66 73 GLU A O 1
ATOM 547 N N . LYS A 1 73 ? 8.732 -6.858 -23.471 1.00 92.32 74 LYS A N 1
ATOM 548 C CA . LYS A 1 73 ? 9.671 -7.715 -22.786 1.00 90.97 74 LYS A CA 1
ATOM 549 C C . LYS A 1 73 ? 10.178 -6.919 -21.574 1.00 89.43 74 LYS A C 1
ATOM 550 O O . LYS A 1 73 ? 10.482 -7.506 -20.533 1.00 88.95 74 LYS A O 1
ATOM 556 N N . LYS A 1 74 ? 10.263 -5.601 -21.722 1.00 87.49 75 LYS A N 1
ATOM 557 C CA . LYS A 1 74 ? 10.709 -4.735 -20.637 1.00 85.71 75 LYS A CA 1
ATOM 558 C C . LYS A 1 74 ? 9.632 -4.618 -19.566 1.00 84.55 75 LYS A C 1
ATOM 559 O O . LYS A 1 74 ? 9.910 -4.749 -18.374 1.00 83.62 75 LYS A O 1
ATOM 561 N N . GLN A 1 75 ? 8.400 -4.372 -19.999 1.00 82.83 76 GLN A N 1
ATOM 562 C CA . GLN A 1 75 ? 7.274 -4.262 -19.080 1.00 80.94 76 GLN A CA 1
ATOM 563 C C . GLN A 1 75 ? 7.134 -5.534 -18.253 1.00 79.39 76 GLN A C 1
ATOM 564 O O . GLN A 1 75 ? 6.728 -5.491 -17.091 1.00 79.67 76 GLN A O 1
ATOM 570 N N . GLN A 1 76 ? 7.476 -6.667 -18.859 1.00 77.21 77 GLN A N 1
ATOM 571 C CA . GLN A 1 76 ? 7.412 -7.952 -18.176 1.00 75.43 77 GLN A CA 1
ATOM 572 C C . GLN A 1 76 ? 8.481 -8.039 -17.093 1.00 73.80 77 GLN A C 1
ATOM 573 O O . GLN A 1 76 ? 8.250 -8.600 -16.022 1.00 73.36 77 GLN A O 1
ATOM 576 N N . MET A 1 77 ? 9.652 -7.479 -17.380 1.00 71.69 78 MET A N 1
ATOM 577 C CA . MET A 1 77 ? 10.738 -7.474 -16.436 1.00 70.74 78 MET A CA 1
ATOM 578 C C . MET A 1 77 ? 10.462 -6.472 -15.285 1.00 68.32 78 MET A C 1
ATOM 579 O O . MET A 1 77 ? 10.379 -6.877 -14.128 1.00 67.13 78 MET A O 1
ATOM 584 N N . ALA A 1 78 ? 10.274 -5.197 -15.621 1.00 65.73 79 ALA A N 1
ATOM 585 C CA . ALA A 1 78 ? 9.940 -4.193 -14.637 1.00 65.30 79 ALA A CA 1
ATOM 586 C C . ALA A 1 78 ? 8.863 -4.705 -13.683 1.00 65.98 79 ALA A C 1
ATOM 587 O O . ALA A 1 78 ? 9.007 -4.560 -12.463 1.00 65.29 79 ALA A O 1
ATOM 589 N N . ARG A 1 79 ? 7.810 -5.311 -14.246 1.00 66.06 80 ARG A N 1
ATOM 590 C CA . ARG A 1 79 ? 6.675 -5.739 -13.462 1.00 66.69 80 ARG A CA 1
ATOM 591 C C . ARG A 1 79 ? 7.165 -6.782 -12.476 1.00 66.00 80 ARG A C 1
ATOM 592 O O . ARG A 1 79 ? 6.883 -6.671 -11.290 1.00 66.04 80 ARG A O 1
ATOM 600 N N . GLU A 1 80 ? 7.933 -7.752 -12.953 1.00 64.74 81 GLU A N 1
ATOM 601 C CA . GLU A 1 80 ? 8.346 -8.859 -12.108 1.00 64.25 81 GLU A CA 1
ATOM 602 C C . GLU A 1 80 ? 9.307 -8.367 -10.994 1.00 61.96 81 GLU A C 1
ATOM 603 O O . GLU A 1 80 ? 9.412 -8.965 -9.931 1.00 61.23 81 GLU A O 1
ATOM 609 N N . TYR A 1 81 ? 10.031 -7.296 -11.304 1.00 59.58 82 TYR A N 1
ATOM 610 C CA . TYR A 1 81 ? 10.987 -6.714 -10.376 1.00 57.56 82 TYR A CA 1
ATOM 611 C C . TYR A 1 81 ? 10.233 -5.914 -9.330 1.00 57.75 82 TYR A C 1
ATOM 612 O O . TYR A 1 81 ? 10.566 -5.949 -8.145 1.00 57.57 82 TYR A O 1
ATOM 621 N N . ARG A 1 82 ? 9.207 -5.197 -9.775 1.00 58.28 83 ARG A N 1
ATOM 622 C CA . ARG A 1 82 ? 8.359 -4.473 -8.858 1.00 58.68 83 ARG A CA 1
ATOM 623 C C . ARG A 1 82 ? 7.837 -5.485 -7.853 1.00 58.41 83 ARG A C 1
ATOM 624 O O . ARG A 1 82 ? 7.748 -5.217 -6.644 1.00 59.08 83 ARG A O 1
ATOM 632 N N . GLU A 1 83 ? 7.501 -6.664 -8.328 1.00 57.64 84 GLU A N 1
ATOM 633 C CA . GLU A 1 83 ? 6.798 -7.532 -7.426 1.00 58.11 84 GLU A CA 1
ATOM 634 C C . GLU A 1 83 ? 7.740 -8.307 -6.491 1.00 56.29 84 GLU A C 1
ATOM 635 O O . GLU A 1 83 ? 7.340 -8.677 -5.375 1.00 55.70 84 GLU A O 1
ATOM 641 N N . LYS A 1 84 ? 8.997 -8.476 -6.914 1.00 55.34 85 LYS A N 1
ATOM 642 C CA . LYS A 1 84 ? 10.066 -9.010 -6.038 1.00 54.16 85 LYS A CA 1
ATOM 643 C C . LYS A 1 84 ? 10.293 -7.997 -4.856 1.00 52.99 85 LYS A C 1
ATOM 644 O O . LYS A 1 84 ? 10.236 -8.348 -3.665 1.00 51.74 85 LYS A O 1
ATOM 650 N N . ILE A 1 85 ? 10.504 -6.744 -5.224 1.00 50.97 86 ILE A N 1
ATOM 651 C CA . ILE A 1 85 ? 10.525 -5.680 -4.288 1.00 51.04 86 ILE A CA 1
ATOM 652 C C . ILE A 1 85 ? 9.273 -5.678 -3.384 1.00 53.09 86 ILE A C 1
ATOM 653 O O . ILE A 1 85 ? 9.406 -5.530 -2.153 1.00 54.51 86 ILE A O 1
ATOM 658 N N . GLU A 1 86 ? 8.075 -5.873 -3.945 1.00 53.69 87 GLU A N 1
ATOM 659 C CA . GLU A 1 86 ? 6.861 -5.752 -3.108 1.00 54.56 87 GLU A CA 1
ATOM 660 C C . GLU A 1 86 ? 6.882 -6.832 -2.091 1.00 54.36 87 GLU A C 1
ATOM 661 O O . GLU A 1 86 ? 6.395 -6.631 -1.004 1.00 55.63 87 GLU A O 1
ATOM 667 N N . THR A 1 87 ? 7.433 -7.985 -2.454 1.00 54.29 88 THR A N 1
ATOM 668 C CA . THR A 1 87 ? 7.507 -9.124 -1.554 1.00 54.36 88 THR A CA 1
ATOM 669 C C . THR A 1 87 ? 8.373 -8.825 -0.319 1.00 53.47 88 THR A C 1
ATOM 670 O O . THR A 1 87 ? 7.923 -9.027 0.800 1.00 53.35 88 THR A O 1
ATOM 674 N N . GLU A 1 88 ? 9.571 -8.298 -0.538 1.00 52.00 89 GLU A N 1
ATOM 675 C CA . GLU A 1 88 ? 10.396 -7.803 0.531 1.00 51.20 89 GLU A CA 1
ATOM 676 C C . GLU A 1 88 ? 9.651 -6.795 1.392 1.00 50.39 89 GLU A C 1
ATOM 677 O O . GLU A 1 88 ? 9.714 -6.873 2.594 1.00 50.97 89 GLU A O 1
ATOM 683 N N . LEU A 1 89 ? 8.932 -5.866 0.785 1.00 49.15 90 LEU A N 1
ATOM 684 C CA . LEU A 1 89 ? 8.334 -4.800 1.543 1.00 48.61 90 LEU A CA 1
ATOM 685 C C . LEU A 1 89 ? 7.224 -5.273 2.447 1.00 49.01 90 LEU A C 1
ATOM 686 O O . LEU A 1 89 ? 7.023 -4.752 3.527 1.00 49.02 90 LEU A O 1
ATOM 691 N N . ARG A 1 90 ? 6.509 -6.277 1.983 1.00 50.18 91 ARG A N 1
ATOM 692 C CA . ARG A 1 90 ? 5.430 -6.901 2.693 1.00 51.27 91 ARG A CA 1
ATOM 693 C C . ARG A 1 90 ? 5.923 -7.706 3.884 1.00 50.38 91 ARG A C 1
ATOM 694 O O . ARG A 1 90 ? 5.367 -7.624 4.976 1.00 50.49 91 ARG A O 1
ATOM 702 N N . ASP A 1 91 ? 6.935 -8.528 3.660 1.00 49.89 92 ASP A N 1
ATOM 703 C CA . ASP A 1 91 ? 7.513 -9.294 4.728 1.00 50.01 92 ASP A CA 1
ATOM 704 C C . ASP A 1 91 ? 7.988 -8.364 5.833 1.00 49.19 92 ASP A C 1
ATOM 705 O O . ASP A 1 91 ? 7.919 -8.711 6.984 1.00 47.84 92 ASP A O 1
ATOM 710 N N . ILE A 1 92 ? 8.461 -7.183 5.467 1.00 48.14 93 ILE A N 1
ATOM 711 C CA . ILE A 1 92 ? 8.935 -6.297 6.459 1.00 47.84 93 ILE A CA 1
ATOM 712 C C . ILE A 1 92 ? 7.704 -5.817 7.194 1.00 48.58 93 ILE A C 1
ATOM 713 O O . ILE A 1 92 ? 7.567 -6.057 8.389 1.00 50.36 93 ILE A O 1
ATOM 718 N N . CYS A 1 93 ? 6.785 -5.171 6.496 1.00 48.28 94 CYS A N 1
ATOM 719 C CA . CYS A 1 93 ? 5.582 -4.726 7.137 1.00 48.42 94 CYS A CA 1
ATOM 720 C C . CYS A 1 93 ? 4.982 -5.821 8.011 1.00 50.04 94 CYS A C 1
ATOM 721 O O . CYS A 1 93 ? 4.589 -5.542 9.143 1.00 51.03 94 CYS A O 1
ATOM 724 N N . ASN A 1 94 ? 4.964 -7.060 7.548 1.00 49.85 95 ASN A N 1
ATOM 725 C CA . ASN A 1 94 ? 4.409 -8.111 8.381 1.00 51.27 95 ASN A CA 1
ATOM 726 C C . ASN A 1 94 ? 5.173 -8.372 9.699 1.00 51.61 95 ASN A C 1
ATOM 727 O O . ASN A 1 94 ? 4.552 -8.670 10.718 1.00 51.25 95 ASN A O 1
ATOM 732 N N . ASP A 1 95 ? 6.497 -8.285 9.667 1.00 51.29 96 ASP A N 1
ATOM 733 C CA . ASP A 1 95 ? 7.258 -8.473 10.875 1.00 52.38 96 ASP A CA 1
ATOM 734 C C . ASP A 1 95 ? 6.951 -7.328 11.813 1.00 52.16 96 ASP A C 1
ATOM 735 O O . ASP A 1 95 ? 6.819 -7.528 13.001 1.00 52.35 96 ASP A O 1
ATOM 740 N N . VAL A 1 96 ? 6.897 -6.107 11.305 1.00 52.10 97 VAL A N 1
ATOM 741 C CA . VAL A 1 96 ? 6.663 -5.029 12.244 1.00 51.89 97 VAL A CA 1
ATOM 742 C C . VAL A 1 96 ? 5.298 -5.198 12.810 1.00 51.58 97 VAL A C 1
ATOM 743 O O . VAL A 1 96 ? 5.146 -5.113 13.993 1.00 52.69 97 VAL A O 1
ATOM 747 N N . LEU A 1 97 ? 4.319 -5.501 11.972 1.00 51.28 98 LEU A N 1
ATOM 748 C CA . LEU A 1 97 ? 2.924 -5.583 12.412 1.00 50.91 98 LEU A CA 1
ATOM 749 C C . LEU A 1 97 ? 2.683 -6.696 13.425 1.00 50.96 98 LEU A C 1
ATOM 750 O O . LEU A 1 97 ? 1.986 -6.514 14.426 1.00 49.57 98 LEU A O 1
ATOM 755 N N . SER A 1 98 ? 3.307 -7.837 13.163 1.00 52.19 99 SER A N 1
ATOM 756 C CA . SER A 1 98 ? 3.244 -8.966 14.065 1.00 52.64 99 SER A CA 1
ATOM 757 C C . SER A 1 98 ? 3.855 -8.586 15.421 1.00 52.79 99 SER A C 1
ATOM 758 O O . SER A 1 98 ? 3.410 -9.051 16.468 1.00 52.53 99 SER A O 1
ATOM 761 N N . LEU A 1 99 ? 4.833 -7.688 15.395 1.00 52.69 100 LEU A N 1
ATOM 762 C CA . LEU A 1 99 ? 5.562 -7.347 16.594 1.00 53.06 100 LEU A CA 1
ATOM 763 C C . LEU A 1 99 ? 4.655 -6.429 17.399 1.00 53.85 100 LEU A C 1
ATOM 764 O O . LEU A 1 99 ? 4.620 -6.497 18.612 1.00 53.94 100 LEU A O 1
ATOM 769 N N . LEU A 1 100 ? 3.897 -5.584 16.702 1.00 53.55 101 LEU A N 1
ATOM 770 C CA . LEU A 1 100 ? 3.033 -4.646 17.354 1.00 53.59 101 LEU A CA 1
ATOM 771 C C . LEU A 1 100 ? 1.868 -5.359 18.048 1.00 54.06 101 LEU A C 1
ATOM 772 O O . LEU A 1 100 ? 1.379 -4.880 19.095 1.00 53.06 101 LEU A O 1
ATOM 777 N N . GLU A 1 101 ? 1.436 -6.455 17.475 0.80 54.47 102 GLU A N 1
ATOM 778 C CA . GLU A 1 101 ? 0.249 -7.099 17.926 0.80 56.66 102 GLU A CA 1
ATOM 779 C C . GLU A 1 101 ? 0.581 -8.004 19.058 0.80 56.77 102 GLU A C 1
ATOM 780 O O . GLU A 1 101 ? -0.107 -8.067 20.034 0.80 56.32 102 GLU A O 1
ATOM 786 N N . LYS A 1 102 ? 1.672 -8.705 18.913 1.00 57.77 103 LYS A N 1
ATOM 787 C CA . LYS A 1 102 ? 2.071 -9.670 19.882 1.00 58.28 103 LYS A CA 1
ATOM 788 C C . LYS A 1 102 ? 2.604 -9.017 21.129 1.00 57.45 103 LYS A C 1
ATOM 789 O O . LYS A 1 102 ? 2.254 -9.403 22.209 1.00 58.60 103 LYS A O 1
ATOM 792 N N . PHE A 1 103 ? 3.462 -8.033 20.980 1.00 55.70 104 PHE A N 1
ATOM 793 C CA . PHE A 1 103 ? 4.132 -7.464 22.118 1.00 54.51 104 PHE A CA 1
ATOM 794 C C . PHE A 1 103 ? 3.762 -6.034 22.429 1.00 54.66 104 PHE A C 1
ATOM 795 O O . PHE A 1 103 ? 3.266 -5.753 23.478 1.00 55.12 104 PHE A O 1
ATOM 803 N N . LEU A 1 104 ? 4.012 -5.128 21.508 1.00 54.28 105 LEU A N 1
ATOM 804 C CA . LEU A 1 104 ? 4.087 -3.733 21.824 1.00 53.07 105 LEU A CA 1
ATOM 805 C C . LEU A 1 104 ? 2.756 -3.096 22.207 1.00 52.87 105 LEU A C 1
ATOM 806 O O . LEU A 1 104 ? 2.728 -2.232 23.061 1.00 52.47 105 LEU A O 1
ATOM 811 N N . ILE A 1 105 ? 1.670 -3.442 21.535 1.00 52.49 106 ILE A N 1
ATOM 812 C CA . ILE A 1 105 ? 0.423 -2.748 21.815 1.00 52.53 106 ILE A CA 1
ATOM 813 C C . ILE A 1 105 ? -0.179 -3.276 23.124 1.00 53.90 106 ILE A C 1
ATOM 814 O O . ILE A 1 105 ? -0.591 -2.462 24.001 1.00 53.11 106 ILE A O 1
ATOM 819 N N . PRO A 1 106 ? -0.129 -4.614 23.316 1.00 54.69 107 PRO A N 1
ATOM 820 C CA . PRO A 1 106 ? -0.758 -5.168 24.534 1.00 55.69 107 PRO A CA 1
ATOM 821 C C . PRO A 1 106 ? -0.105 -4.718 25.842 1.00 56.26 107 PRO A C 1
ATOM 822 O O . PRO A 1 106 ? -0.831 -4.467 26.806 1.00 57.13 107 PRO A O 1
ATOM 826 N N . ASN A 1 107 ? 1.228 -4.609 25.863 1.00 56.37 108 ASN A N 1
ATOM 827 C CA . ASN A 1 107 ? 1.986 -4.204 27.048 1.00 56.19 108 ASN A CA 1
ATOM 828 C C . ASN A 1 107 ? 2.118 -2.716 27.192 1.00 55.31 108 ASN A C 1
ATOM 829 O O . ASN A 1 107 ? 2.710 -2.225 28.163 1.00 55.15 108 ASN A O 1
ATOM 834 N N . ALA A 1 108 ? 1.695 -1.986 26.186 1.00 53.93 109 ALA A N 1
ATOM 835 C CA . ALA A 1 108 ? 1.940 -0.572 26.236 1.00 53.11 109 ALA A CA 1
ATOM 836 C C . ALA A 1 108 ? 1.216 -0.153 27.500 1.00 53.07 109 ALA A C 1
ATOM 837 O O . ALA A 1 108 ? -0.010 -0.362 27.599 1.00 52.20 109 ALA A O 1
ATOM 839 N N . SER A 1 109 ? 1.965 0.402 28.464 1.00 51.93 110 SER A N 1
ATOM 840 C CA . SER A 1 109 ? 1.368 0.697 29.767 1.00 52.73 110 SER A CA 1
ATOM 841 C C . SER A 1 109 ? 1.036 2.169 29.957 1.00 52.56 110 SER A C 1
ATOM 842 O O . SER A 1 109 ? 0.321 2.498 30.861 1.00 53.91 110 SER A O 1
ATOM 845 N N . GLN A 1 110 ? 1.571 3.012 29.080 1.00 52.09 111 GLN A N 1
ATOM 846 C CA . GLN A 1 110 ? 1.263 4.432 29.074 1.00 51.29 111 GLN A CA 1
ATOM 847 C C . GLN A 1 110 ? 0.430 4.752 27.840 1.00 51.81 111 GLN A C 1
ATOM 848 O O . GLN A 1 110 ? 0.415 3.988 26.875 1.00 52.33 111 GLN A O 1
ATOM 854 N N . ALA A 1 111 ? -0.264 5.882 27.877 1.00 51.68 112 ALA A N 1
ATOM 855 C CA . ALA A 1 111 ? -1.143 6.289 26.771 1.00 51.73 112 ALA A CA 1
ATOM 856 C C . ALA A 1 111 ? -0.189 6.759 25.654 1.00 52.13 112 ALA A C 1
ATOM 857 O O . ALA A 1 111 ? -0.414 6.476 24.449 1.00 51.57 112 ALA A O 1
ATOM 859 N N . GLU A 1 112 ? 0.861 7.464 26.069 1.00 51.25 113 GLU A N 1
ATOM 860 C CA . GLU A 1 112 ? 1.867 7.915 25.157 1.00 52.38 113 GLU A CA 1
ATOM 861 C C . GLU A 1 112 ? 2.494 6.768 24.337 1.00 51.58 113 GLU A C 1
ATOM 862 O O . GLU A 1 112 ? 2.827 6.944 23.177 1.00 50.35 113 GLU A O 1
ATOM 868 N N . SER A 1 113 ? 2.671 5.615 24.964 1.00 51.17 114 SER A N 1
ATOM 869 C CA . SER A 1 113 ? 3.134 4.446 24.306 1.00 51.00 114 SER A CA 1
ATOM 870 C C . SER A 1 113 ? 2.123 3.902 23.355 1.00 50.12 114 SER A C 1
ATOM 871 O O . SER A 1 113 ? 2.475 3.553 22.223 1.00 50.63 114 SER A O 1
ATOM 874 N N . LYS A 1 114 ? 0.905 3.760 23.844 1.00 49.12 115 LYS A N 1
ATOM 875 C CA . LYS A 1 114 ? -0.154 3.112 23.111 1.00 49.81 115 LYS A CA 1
ATOM 876 C C . LYS A 1 114 ? -0.371 3.849 21.817 1.00 48.81 115 LYS A C 1
ATOM 877 O O . LYS A 1 114 ? -0.491 3.214 20.755 1.00 49.44 115 LYS A O 1
ATOM 883 N N . VAL A 1 115 ? -0.461 5.179 21.923 1.00 47.66 116 VAL A N 1
ATOM 884 C CA . VAL A 1 115 ? -0.683 6.044 20.779 1.00 47.16 116 VAL A CA 1
ATOM 885 C C . VAL A 1 115 ? 0.491 5.828 19.800 1.00 48.25 116 VAL A C 1
ATOM 886 O O . VAL A 1 115 ? 0.270 5.565 18.591 1.00 49.28 116 VAL A O 1
ATOM 890 N N . PHE A 1 116 ? 1.707 5.857 20.325 1.00 45.65 117 PHE A N 1
ATOM 891 C CA . PHE A 1 116 ? 2.870 5.713 19.498 1.00 45.26 117 PHE A CA 1
ATOM 892 C C . PHE A 1 116 ? 2.789 4.447 18.652 1.00 45.33 117 PHE A C 1
ATOM 893 O O . PHE A 1 116 ? 3.134 4.471 17.457 1.00 46.24 117 PHE A O 1
ATOM 901 N N . TYR A 1 117 ? 2.317 3.352 19.243 1.00 44.81 118 TYR A N 1
ATOM 902 C CA . TYR A 1 117 ? 2.357 2.055 18.595 1.00 43.60 118 TYR A CA 1
ATOM 903 C C . TYR A 1 117 ? 1.193 1.901 17.662 1.00 44.19 118 TYR A C 1
ATOM 904 O O . TYR A 1 117 ? 1.275 1.174 16.683 1.00 44.87 118 TYR A O 1
ATOM 913 N N . LEU A 1 118 ? 0.112 2.612 17.971 1.00 43.57 119 LEU A N 1
ATOM 914 C CA . LEU A 1 118 ? -1.115 2.500 17.229 1.00 43.87 119 LEU A CA 1
ATOM 915 C C . LEU A 1 118 ? -0.931 3.243 15.905 1.00 44.10 119 LEU A C 1
ATOM 916 O O . LEU A 1 118 ? -1.202 2.659 14.822 1.00 43.67 119 LEU A O 1
ATOM 921 N N . LYS A 1 119 ? -0.442 4.497 16.003 1.00 43.32 120 LYS A N 1
ATOM 922 C CA . LYS A 1 119 ? 0.018 5.255 14.854 1.00 43.58 120 LYS A CA 1
ATOM 923 C C . LYS A 1 119 ? 0.947 4.405 13.991 1.00 44.21 120 LYS A C 1
ATOM 924 O O . LYS A 1 119 ? 0.763 4.277 12.790 1.00 43.81 120 LYS A O 1
ATOM 930 N N . MET A 1 120 ? 1.915 3.775 14.630 1.00 44.65 121 MET A N 1
ATOM 931 C CA . MET A 1 120 ? 2.832 2.898 13.908 1.00 45.75 121 MET A CA 1
ATOM 932 C C . MET A 1 120 ? 2.073 1.766 13.182 1.00 45.80 121 MET A C 1
ATOM 933 O O . MET A 1 120 ? 2.336 1.523 12.014 1.00 45.85 121 MET A O 1
ATOM 938 N N . LYS A 1 121 ? 1.156 1.070 13.851 1.00 46.59 122 LYS A N 1
ATOM 939 C CA . LYS A 1 121 ? 0.262 0.109 13.158 1.00 46.88 122 LYS A CA 1
ATOM 940 C C . LYS A 1 121 ? -0.425 0.787 11.948 1.00 46.71 122 LYS A C 1
ATOM 941 O O . LYS A 1 121 ? -0.472 0.247 10.843 1.00 46.69 122 LYS A O 1
ATOM 947 N N . GLY A 1 122 ? -0.898 2.008 12.118 1.00 46.78 123 GLY A N 1
ATOM 948 C CA . GLY A 1 122 ? -1.592 2.678 10.999 1.00 46.23 123 GLY A CA 1
ATOM 949 C C . GLY A 1 122 ? -0.625 2.897 9.851 1.00 45.89 123 GLY A C 1
ATOM 950 O O . GLY A 1 122 ? -0.944 2.636 8.708 1.00 47.91 123 GLY A O 1
ATOM 951 N N . ASP A 1 123 ? 0.576 3.357 10.150 1.00 44.42 124 ASP A N 1
ATOM 952 C CA . ASP A 1 123 ? 1.592 3.608 9.129 1.00 42.95 124 ASP A CA 1
ATOM 953 C C . ASP A 1 123 ? 1.903 2.324 8.361 1.00 42.01 124 ASP A C 1
ATOM 954 O O . ASP A 1 123 ? 2.035 2.343 7.150 1.00 42.15 124 ASP A O 1
ATOM 959 N N . TYR A 1 124 ? 2.068 1.208 9.053 1.00 41.93 125 TYR A N 1
ATOM 960 C CA . TYR A 1 124 ? 2.537 0.014 8.376 1.00 42.52 125 TYR A CA 1
ATOM 961 C C . TYR A 1 124 ? 1.443 -0.577 7.556 1.00 43.26 125 TYR A C 1
ATOM 962 O O . TYR A 1 124 ? 1.700 -0.978 6.451 1.00 45.83 125 TYR A O 1
ATOM 971 N N . TYR A 1 125 ? 0.207 -0.551 8.027 1.00 44.36 126 TYR A N 1
ATOM 972 C CA . TYR A 1 125 ? -0.908 -0.937 7.179 1.00 44.57 126 TYR A CA 1
ATOM 973 C C . TYR A 1 125 ? -1.006 0.036 6.021 1.00 45.01 126 TYR A C 1
ATOM 974 O O . TYR A 1 125 ? -1.272 -0.363 4.869 1.00 45.01 126 TYR A O 1
ATOM 983 N N . ARG A 1 126 ? -0.789 1.312 6.299 1.00 44.73 127 ARG A N 1
ATOM 984 C CA . ARG A 1 126 ? -0.669 2.262 5.164 1.00 46.12 127 ARG A CA 1
ATOM 985 C C . ARG A 1 126 ? 0.374 1.821 4.098 1.00 46.21 127 ARG A C 1
ATOM 986 O O . ARG A 1 126 ? 0.043 1.805 2.910 1.00 49.20 127 ARG A O 1
ATOM 994 N N . TYR A 1 127 ? 1.595 1.435 4.463 1.00 44.72 128 TYR A N 1
ATOM 995 C CA . TYR A 1 127 ? 2.542 0.989 3.413 1.00 43.56 128 TYR A CA 1
ATOM 996 C C . TYR A 1 127 ? 2.081 -0.291 2.814 1.00 44.86 128 TYR A C 1
ATOM 997 O O . TYR A 1 127 ? 2.328 -0.553 1.662 1.00 45.34 128 TYR A O 1
ATOM 1006 N N . LEU A 1 128 ? 1.391 -1.124 3.568 1.00 46.66 129 LEU A N 1
ATOM 1007 C CA . LEU A 1 128 ? 0.802 -2.284 2.911 1.00 47.70 129 LEU A CA 1
ATOM 1008 C C . LEU A 1 128 ? -0.216 -1.803 1.917 1.00 48.23 129 LEU A C 1
ATOM 1009 O O . LEU A 1 128 ? -0.392 -2.428 0.866 1.00 48.82 129 LEU A O 1
ATOM 1014 N N . ALA A 1 129 ? -0.883 -0.693 2.205 1.00 47.84 130 ALA A N 1
ATOM 1015 C CA . ALA A 1 129 ? -1.988 -0.361 1.305 1.00 49.04 130 ALA A CA 1
ATOM 1016 C C . ALA A 1 129 ? -1.449 0.173 -0.037 1.00 50.04 130 ALA A C 1
ATOM 1017 O O . ALA A 1 129 ? -1.992 -0.160 -1.113 1.00 50.83 130 ALA A O 1
ATOM 1019 N N . GLU A 1 130 ? -0.413 1.003 0.032 1.00 50.45 131 GLU A N 1
ATOM 1020 C CA . GLU A 1 130 ? 0.160 1.624 -1.157 1.00 50.09 131 GLU A CA 1
ATOM 1021 C C . GLU A 1 130 ? 0.547 0.586 -2.203 1.00 50.97 131 GLU A C 1
ATOM 1022 O O . GLU A 1 130 ? 0.593 0.882 -3.397 1.00 51.95 131 GLU A O 1
ATOM 1028 N N . VAL A 1 131 ? 0.827 -0.630 -1.749 1.00 52.16 132 VAL A N 1
ATOM 1029 C CA . VAL A 1 131 ? 1.226 -1.705 -2.648 1.00 53.24 132 VAL A CA 1
ATOM 1030 C C . VAL A 1 131 ? 0.231 -2.859 -2.620 1.00 55.64 132 VAL A C 1
ATOM 1031 O O . VAL A 1 131 ? 0.603 -4.013 -2.830 1.00 55.18 132 VAL A O 1
ATOM 1035 N N . ALA A 1 132 ? -1.035 -2.545 -2.361 1.00 57.43 133 ALA A N 1
ATOM 1036 C CA . ALA A 1 132 ? -2.070 -3.571 -2.322 1.00 60.34 133 ALA A CA 1
ATOM 1037 C C . ALA A 1 132 ? -2.537 -3.953 -3.723 1.00 62.74 133 ALA A C 1
ATOM 1038 O O . ALA A 1 132 ? -2.115 -3.356 -4.714 1.00 61.09 133 ALA A O 1
ATOM 1040 N N . ALA A 1 133 ? -3.411 -4.951 -3.797 1.00 66.14 134 ALA A N 1
ATOM 1041 C CA . ALA A 1 133 ? -3.940 -5.414 -5.075 1.00 69.78 134 ALA A CA 1
ATOM 1042 C C . ALA A 1 133 ? -5.396 -4.977 -5.204 1.00 71.10 134 ALA A C 1
ATOM 1043 O O . ALA A 1 133 ? -5.840 -4.054 -4.521 1.00 71.77 134 ALA A O 1
ATOM 1045 N N . GLY A 1 134 ? -6.104 -5.537 -6.166 1.00 72.35 135 GLY A N 1
ATOM 1046 C CA . GLY A 1 134 ? -7.504 -5.220 -6.372 1.00 73.59 135 GLY A CA 1
ATOM 1047 C C . GLY A 1 134 ? -8.538 -6.072 -5.662 1.00 74.59 135 GLY A C 1
ATOM 1048 O O . GLY A 1 134 ? -9.738 -5.935 -5.899 1.00 74.78 135 GLY A O 1
ATOM 1049 N N . ASP A 1 135 ? -8.070 -6.955 -4.786 1.00 74.99 136 ASP A N 1
ATOM 1050 C CA . ASP A 1 135 ? -8.958 -7.835 -4.036 1.00 76.39 136 ASP A CA 1
ATOM 1051 C C . ASP A 1 135 ? -8.513 -7.960 -2.583 1.00 75.66 136 ASP A C 1
ATOM 1052 O O . ASP A 1 135 ? -8.890 -8.903 -1.887 1.00 75.91 136 ASP A O 1
ATOM 1057 N N . ASP A 1 136 ? -7.708 -7.004 -2.132 1.00 74.48 137 ASP A N 1
ATOM 1058 C CA . ASP A 1 136 ? -7.211 -7.005 -0.767 1.00 72.64 137 ASP A CA 1
ATOM 1059 C C . ASP A 1 136 ? -7.190 -5.599 -0.208 1.00 70.45 137 ASP A C 1
ATOM 1060 O O . ASP A 1 136 ? -7.109 -5.408 0.983 1.00 69.26 137 ASP A O 1
ATOM 1065 N N . LYS A 1 137 ? -7.290 -4.621 -1.093 1.00 68.78 138 LYS A N 1
ATOM 1066 C CA . LYS A 1 137 ? -6.971 -3.269 -0.748 1.00 67.31 138 LYS A CA 1
ATOM 1067 C C . LYS A 1 137 ? -7.923 -2.653 0.259 1.00 66.88 138 LYS A C 1
ATOM 1068 O O . LYS A 1 137 ? -7.488 -1.908 1.128 1.00 67.34 138 LYS A O 1
ATOM 1074 N N . LYS A 1 138 ? -9.213 -2.949 0.178 1.00 66.20 139 LYS A N 1
ATOM 1075 C CA . LYS A 1 138 ? -10.134 -2.276 1.096 1.00 65.44 139 LYS A CA 1
ATOM 1076 C C . LYS A 1 138 ? -9.977 -2.844 2.499 1.00 63.11 139 LYS A C 1
ATOM 1077 O O . LYS A 1 138 ? -10.148 -2.140 3.467 1.00 62.46 139 LYS A O 1
ATOM 1083 N N . GLY A 1 139 ? -9.667 -4.132 2.594 1.00 62.06 140 GLY A N 1
ATOM 1084 C CA . GLY A 1 139 ? -9.388 -4.773 3.889 1.00 60.75 140 GLY A CA 1
ATOM 1085 C C . GLY A 1 139 ? -8.207 -4.085 4.585 1.00 60.07 140 GLY A C 1
ATOM 1086 O O . GLY A 1 139 ? -8.300 -3.701 5.783 1.00 60.37 140 GLY A O 1
ATOM 1087 N N . ILE A 1 140 ? -7.130 -3.853 3.816 1.00 57.32 141 ILE A N 1
ATOM 1088 C CA . ILE A 1 140 ? -5.904 -3.340 4.380 1.00 55.21 141 ILE A CA 1
ATOM 1089 C C . ILE A 1 140 ? -6.098 -1.895 4.724 1.00 53.41 141 ILE A C 1
ATOM 1090 O O . ILE A 1 140 ? -5.726 -1.467 5.783 1.00 52.64 141 ILE A O 1
ATOM 1095 N N . VAL A 1 141 ? -6.742 -1.153 3.839 1.00 53.20 142 VAL A N 1
ATOM 1096 C CA . VAL A 1 141 ? -7.069 0.247 4.096 1.00 52.41 142 VAL A CA 1
ATOM 1097 C C . VAL A 1 141 ? -7.867 0.434 5.403 1.00 53.72 142 VAL A C 1
ATOM 1098 O O . VAL A 1 141 ? -7.563 1.319 6.196 1.00 54.54 142 VAL A O 1
ATOM 1102 N N . ASP A 1 142 ? -8.837 -0.428 5.674 1.00 54.00 143 ASP A N 1
ATOM 1103 C CA . ASP A 1 142 ? -9.637 -0.238 6.886 1.00 54.89 143 ASP A CA 1
ATOM 1104 C C . ASP A 1 142 ? -8.844 -0.509 8.160 1.00 53.42 143 ASP A C 1
ATOM 1105 O O . ASP A 1 142 ? -9.022 0.213 9.156 1.00 52.49 143 ASP A O 1
ATOM 1110 N N . GLN A 1 143 ? -7.999 -1.539 8.117 1.00 51.82 144 GLN A N 1
ATOM 1111 C CA . GLN A 1 143 ? -6.992 -1.759 9.160 1.00 52.36 144 GLN A CA 1
ATOM 1112 C C . GLN A 1 143 ? -6.134 -0.526 9.444 1.00 52.17 144 GLN A C 1
ATOM 1113 O O . GLN A 1 143 ? -5.940 -0.148 10.599 1.00 51.57 144 GLN A O 1
ATOM 1119 N N . SER A 1 144 ? -5.657 0.138 8.394 1.00 52.29 145 SER A N 1
ATOM 1120 C CA . SER A 1 144 ? -4.849 1.300 8.603 1.00 51.62 145 SER A CA 1
ATOM 1121 C C . SER A 1 144 ? -5.694 2.360 9.320 1.00 51.99 145 SER A C 1
ATOM 1122 O O . SER A 1 144 ? -5.343 2.859 10.400 1.00 53.53 145 SER A O 1
ATOM 1125 N N . GLN A 1 145 ? -6.844 2.668 8.732 1.00 52.29 146 GLN A N 1
ATOM 1126 C CA . GLN A 1 145 ? -7.770 3.636 9.311 1.00 51.47 146 GLN A CA 1
ATOM 1127 C C . GLN A 1 145 ? -8.066 3.373 10.790 1.00 51.35 146 GLN A C 1
ATOM 1128 O O . GLN A 1 145 ? -7.930 4.269 11.622 1.00 52.07 146 GLN A O 1
ATOM 1134 N N . GLN A 1 146 ? -8.477 2.149 11.113 1.00 51.10 147 GLN A N 1
ATOM 1135 C CA . GLN A 1 146 ? -8.870 1.823 12.458 1.00 51.08 147 GLN A CA 1
ATOM 1136 C C . GLN A 1 146 ? -7.744 2.029 13.489 1.00 49.87 147 GLN A C 1
ATOM 1137 O O . GLN A 1 146 ? -8.025 2.461 14.604 1.00 50.37 147 GLN A O 1
ATOM 1143 N N . ALA A 1 147 ? -6.501 1.766 13.104 1.00 48.20 148 ALA A N 1
ATOM 1144 C CA . ALA A 1 147 ? -5.358 1.931 14.022 1.00 48.17 148 ALA A CA 1
ATOM 1145 C C . ALA A 1 147 ? -5.199 3.449 14.215 1.00 47.61 148 ALA A C 1
ATOM 1146 O O . ALA A 1 147 ? -5.194 3.964 15.339 1.00 48.25 148 ALA A O 1
ATOM 1148 N N . TYR A 1 148 ? -5.183 4.192 13.130 1.00 46.59 149 TYR A N 1
ATOM 1149 C CA . TYR A 1 148 ? -5.022 5.619 13.306 1.00 47.09 149 TYR A CA 1
ATOM 1150 C C . TYR A 1 148 ? -6.117 6.209 14.183 1.00 47.20 149 TYR A C 1
ATOM 1151 O O . TYR A 1 148 ? -5.828 7.065 15.055 1.00 46.48 149 TYR A O 1
ATOM 1160 N N . GLN A 1 149 ? -7.352 5.729 13.967 1.00 46.77 150 GLN A N 1
ATOM 1161 C CA . GLN A 1 149 ? -8.533 6.312 14.601 1.00 46.67 150 GLN A CA 1
ATOM 1162 C C . GLN A 1 149 ? -8.536 5.993 16.068 1.00 46.30 150 GLN A C 1
ATOM 1163 O O . GLN A 1 149 ? -8.821 6.896 16.854 1.00 47.63 150 GLN A O 1
ATOM 1169 N N . GLU A 1 150 ? -8.203 4.766 16.468 1.00 44.85 151 GLU A N 1
ATOM 1170 C CA A GLU A 1 150 ? -8.050 4.548 17.902 0.50 44.95 151 GLU A CA 1
ATOM 1171 C CA B GLU A 1 150 ? -7.989 4.464 17.880 0.50 45.70 151 GLU A CA 1
ATOM 1172 C C . GLU A 1 150 ? -6.896 5.394 18.489 1.00 45.64 151 GLU A C 1
ATOM 1173 O O . GLU A 1 150 ? -7.077 6.045 19.538 1.00 46.19 151 GLU A O 1
ATOM 1184 N N . ALA A 1 151 ? -5.740 5.435 17.838 1.00 44.97 152 ALA A N 1
ATOM 1185 C CA . ALA A 1 151 ? -4.628 6.257 18.349 1.00 45.59 152 ALA A CA 1
ATOM 1186 C C . ALA A 1 151 ? -5.118 7.659 18.501 1.00 45.99 152 ALA A C 1
ATOM 1187 O O . ALA A 1 151 ? -4.822 8.343 19.487 1.00 45.21 152 ALA A O 1
ATOM 1189 N N . PHE A 1 152 ? -5.908 8.094 17.516 1.00 47.56 153 PHE A N 1
ATOM 1190 C CA . PHE A 1 152 ? -6.386 9.474 17.477 1.00 48.35 153 PHE A CA 1
ATOM 1191 C C . PHE A 1 152 ? -7.356 9.728 18.641 1.00 48.76 153 PHE A C 1
ATOM 1192 O O . PHE A 1 152 ? -7.283 10.759 19.294 1.00 49.47 153 PHE A O 1
ATOM 1200 N N . GLU A 1 153 ? -8.218 8.763 18.928 1.00 49.61 154 GLU A N 1
ATOM 1201 C CA . GLU A 1 153 ? -9.186 8.833 20.040 1.00 51.38 154 GLU A CA 1
ATOM 1202 C C . GLU A 1 153 ? -8.405 9.019 21.396 1.00 50.61 154 GLU A C 1
ATOM 1203 O O . GLU A 1 153 ? -8.684 9.887 22.233 1.00 48.75 154 GLU A O 1
ATOM 1209 N N . ILE A 1 154 ? -7.396 8.179 21.587 1.00 50.25 155 ILE A N 1
ATOM 1210 C CA . ILE A 1 154 ? -6.666 8.187 22.830 1.00 50.16 155 ILE A CA 1
ATOM 1211 C C . ILE A 1 154 ? -5.886 9.482 23.024 1.00 51.51 155 ILE A C 1
ATOM 1212 O O . ILE A 1 154 ? -5.870 10.056 24.113 1.00 52.05 155 ILE A O 1
ATOM 1217 N N . SER A 1 155 ? -5.233 9.947 21.965 1.00 52.72 156 SER A N 1
ATOM 1218 C CA . SER A 1 155 ? -4.350 11.073 22.091 1.00 52.92 156 SER A CA 1
ATOM 1219 C C . SER A 1 155 ? -5.186 12.317 22.393 1.00 53.48 156 SER A C 1
ATOM 1220 O O . SER A 1 155 ? -4.783 13.159 23.172 1.00 54.17 156 SER A O 1
ATOM 1223 N N . LYS A 1 156 ? -6.355 12.416 21.781 1.00 54.04 157 LYS A N 1
ATOM 1224 C CA . LYS A 1 156 ? -7.274 13.520 22.018 1.00 55.76 157 LYS A CA 1
ATOM 1225 C C . LYS A 1 156 ? -7.719 13.520 23.490 1.00 55.33 157 LYS A C 1
ATOM 1226 O O . LYS A 1 156 ? -7.714 14.563 24.126 1.00 53.81 157 LYS A O 1
ATOM 1230 N N . LYS A 1 157 ? -8.071 12.348 24.033 1.00 55.49 158 LYS A N 1
ATOM 1231 C CA . LYS A 1 157 ? -8.363 12.219 25.479 1.00 56.22 158 LYS A CA 1
ATOM 1232 C C . LYS A 1 157 ? -7.136 12.441 26.423 1.00 55.72 158 LYS A C 1
ATOM 1233 O O . LYS A 1 157 ? -7.205 13.242 27.377 1.00 55.10 158 LYS A O 1
ATOM 1239 N N . GLU A 1 158 ? -6.013 11.761 26.139 1.00 54.79 159 GLU A N 1
ATOM 1240 C CA . GLU A 1 158 ? -4.894 11.677 27.094 1.00 54.66 159 GLU A CA 1
ATOM 1241 C C . GLU A 1 158 ? -3.772 12.671 26.929 1.00 55.65 159 GLU A C 1
ATOM 1242 O O . GLU A 1 158 ? -3.016 12.891 27.870 1.00 55.03 159 GLU A O 1
ATOM 1248 N N . MET A 1 159 ? -3.626 13.268 25.746 1.00 56.20 160 MET A N 1
ATOM 1249 C CA . MET A 1 159 ? -2.416 14.060 25.504 1.00 56.54 160 MET A CA 1
ATOM 1250 C C . MET A 1 159 ? -2.736 15.476 25.159 1.00 55.91 160 MET A C 1
ATOM 1251 O O . MET A 1 159 ? -3.799 15.750 24.670 1.00 55.88 160 MET A O 1
ATOM 1256 N N . GLN A 1 160 ? -1.791 16.362 25.406 1.00 56.54 161 GLN A N 1
ATOM 1257 C CA . GLN A 1 160 ? -1.937 17.780 25.094 1.00 57.87 161 GLN A CA 1
ATOM 1258 C C . GLN A 1 160 ? -1.828 18.071 23.578 1.00 56.70 161 GLN A C 1
ATOM 1259 O O . GLN A 1 160 ? -1.047 17.433 22.895 1.00 56.69 161 GLN A O 1
ATOM 1265 N N . PRO A 1 161 ? -2.593 19.047 23.061 1.00 55.20 162 PRO A N 1
ATOM 1266 C CA . PRO A 1 161 ? -2.519 19.354 21.611 1.00 54.42 162 PRO A CA 1
ATOM 1267 C C . PRO A 1 161 ? -1.109 19.627 21.041 1.00 52.82 162 PRO A C 1
ATOM 1268 O O . PRO A 1 161 ? -0.863 19.296 19.902 1.00 50.95 162 PRO A O 1
ATOM 1272 N N . THR A 1 162 ? -0.205 20.200 21.836 1.00 52.33 163 THR A N 1
ATOM 1273 C CA . THR A 1 162 ? 1.213 20.315 21.436 1.00 51.82 163 THR A CA 1
ATOM 1274 C C . THR A 1 162 ? 2.069 19.023 21.520 1.00 51.17 163 THR A C 1
ATOM 1275 O O . THR A 1 162 ? 3.250 19.004 21.139 1.00 50.48 163 THR A O 1
ATOM 1279 N N . HIS A 1 163 ? 1.495 17.935 22.018 1.00 50.32 164 HIS A N 1
ATOM 1280 C CA . HIS A 1 163 ? 2.258 16.691 22.117 1.00 50.42 164 HIS A CA 1
ATOM 1281 C C . HIS A 1 163 ? 2.839 16.292 20.756 1.00 50.39 164 HIS A C 1
ATOM 1282 O O . HIS A 1 163 ? 2.087 16.029 19.818 1.00 50.34 164 HIS A O 1
ATOM 1289 N N . PRO A 1 164 ? 4.167 16.246 20.642 1.00 50.08 165 PRO A N 1
ATOM 1290 C CA . PRO A 1 164 ? 4.790 15.882 19.350 1.00 49.13 165 PRO A CA 1
ATOM 1291 C C . PRO A 1 164 ? 4.272 14.570 18.804 1.00 48.32 165 PRO A C 1
ATOM 1292 O O . PRO A 1 164 ? 4.122 14.426 17.610 1.00 47.94 165 PRO A O 1
ATOM 1296 N N . ILE A 1 165 ? 4.020 13.606 19.675 1.00 48.43 166 ILE A N 1
ATOM 1297 C CA . ILE A 1 165 ? 3.400 12.327 19.251 1.00 47.40 166 ILE A CA 1
ATOM 1298 C C . ILE A 1 165 ? 1.971 12.518 18.736 1.00 46.31 166 ILE A C 1
ATOM 1299 O O . ILE A 1 165 ? 1.600 11.947 17.720 1.00 47.13 166 ILE A O 1
ATOM 1304 N N . ARG A 1 166 ? 1.189 13.324 19.446 1.00 45.06 167 ARG A N 1
ATOM 1305 C CA . ARG A 1 166 ? -0.182 13.612 19.042 1.00 45.30 167 ARG A CA 1
ATOM 1306 C C . ARG A 1 166 ? -0.198 14.402 17.738 1.00 45.02 167 ARG A C 1
ATOM 1307 O O . ARG A 1 166 ? -1.078 14.215 16.898 1.00 45.21 167 ARG A O 1
ATOM 1315 N N . LEU A 1 167 ? 0.784 15.283 17.577 1.00 44.14 168 LEU A N 1
ATOM 1316 C CA . LEU A 1 167 ? 0.902 16.086 16.366 1.00 43.07 168 LEU A CA 1
ATOM 1317 C C . LEU A 1 167 ? 1.318 15.217 15.185 1.00 42.83 168 LEU A C 1
ATOM 1318 O O . LEU A 1 167 ? 0.727 15.292 14.108 1.00 42.96 168 LEU A O 1
ATOM 1323 N N . GLY A 1 168 ? 2.337 14.390 15.396 1.00 42.09 169 GLY A N 1
ATOM 1324 C CA . GLY A 1 168 ? 2.818 13.482 14.353 1.00 41.76 169 GLY A CA 1
ATOM 1325 C C . GLY A 1 168 ? 1.723 12.516 13.871 1.00 42.94 169 GLY A C 1
ATOM 1326 O O . GLY A 1 168 ? 1.719 12.070 12.704 1.00 43.87 169 GLY A O 1
ATOM 1327 N N . LEU A 1 169 ? 0.811 12.156 14.763 1.00 42.90 170 LEU A N 1
ATOM 1328 C CA . LEU A 1 169 ? -0.279 11.226 14.410 1.00 42.89 170 LEU A CA 1
ATOM 1329 C C . LEU A 1 169 ? -1.157 11.973 13.447 1.00 43.02 170 LEU A C 1
ATOM 1330 O O . LEU A 1 169 ? -1.555 11.424 12.424 1.00 44.33 170 LEU A O 1
ATOM 1335 N N . ALA A 1 170 ? -1.348 13.260 13.701 1.00 42.01 171 ALA A N 1
ATOM 1336 C CA . ALA A 1 170 ? -2.289 14.027 12.938 1.00 43.41 171 ALA A CA 1
ATOM 1337 C C . ALA A 1 170 ? -1.713 14.234 11.513 1.00 44.74 171 ALA A C 1
ATOM 1338 O O . ALA A 1 170 ? -2.435 14.146 10.480 1.00 45.41 171 ALA A O 1
ATOM 1340 N N . LEU A 1 171 ? -0.398 14.457 11.459 1.00 44.24 172 LEU A N 1
ATOM 1341 C CA . LEU A 1 171 ? 0.269 14.586 10.188 1.00 42.26 172 LEU A CA 1
ATOM 1342 C C . LEU A 1 171 ? 0.124 13.312 9.397 1.00 42.06 172 LEU A C 1
ATOM 1343 O O . LEU A 1 171 ? -0.263 13.386 8.246 1.00 43.25 172 LEU A O 1
ATOM 1348 N N . ASN A 1 172 ? 0.431 12.151 9.965 1.00 41.86 173 ASN A N 1
ATOM 1349 C CA . ASN A 1 172 ? 0.355 10.914 9.196 1.00 41.64 173 ASN A CA 1
ATOM 1350 C C . ASN A 1 172 ? -1.132 10.501 8.845 1.00 42.92 173 ASN A C 1
ATOM 1351 O O . ASN A 1 172 ? -1.376 9.930 7.793 1.00 44.08 173 ASN A O 1
ATOM 1356 N N . PHE A 1 173 ? -2.095 10.725 9.732 1.00 42.94 174 PHE A N 1
ATOM 1357 C CA . PHE A 1 173 ? -3.511 10.354 9.483 1.00 43.26 174 PHE A CA 1
ATOM 1358 C C . PHE A 1 173 ? -4.050 11.266 8.385 1.00 43.68 174 PHE A C 1
ATOM 1359 O O . PHE A 1 173 ? -4.777 10.821 7.511 1.00 44.09 174 PHE A O 1
ATOM 1367 N N . SER A 1 174 ? -3.644 12.529 8.382 1.00 43.76 175 SER A N 1
ATOM 1368 C CA . SER A 1 174 ? -4.095 13.404 7.332 1.00 45.54 175 SER A CA 1
ATOM 1369 C C . SER A 1 174 ? -3.480 12.975 5.991 1.00 45.38 175 SER A C 1
ATOM 1370 O O . SER 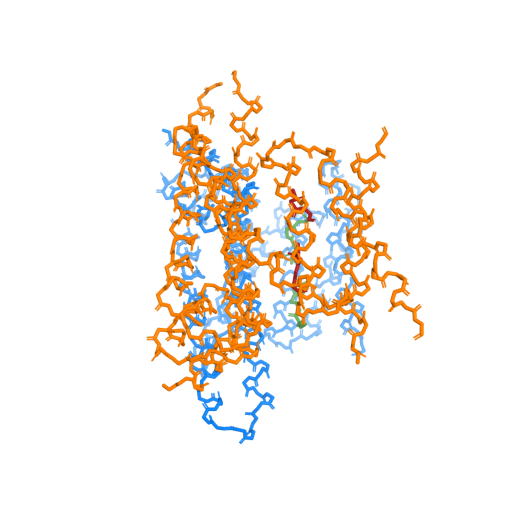A 1 174 ? -4.141 12.975 4.968 1.00 45.64 175 SER A O 1
ATOM 1373 N N . VAL A 1 175 ? -2.251 12.490 6.007 1.00 45.82 176 VAL A N 1
ATOM 1374 C CA . VAL A 1 175 ? -1.658 11.970 4.785 1.00 45.07 176 VAL A CA 1
ATOM 1375 C C . VAL A 1 175 ? -2.412 10.719 4.383 1.00 45.63 176 VAL A C 1
ATOM 1376 O O . VAL A 1 175 ? -2.610 10.437 3.214 1.00 45.80 176 VAL A O 1
ATOM 1380 N N . PHE A 1 176 ? -2.867 9.961 5.349 1.00 46.61 177 PHE A N 1
ATOM 1381 C CA . PHE A 1 176 ? -3.587 8.741 5.019 1.00 47.64 177 PHE A CA 1
ATOM 1382 C C . PHE A 1 176 ? -4.865 9.119 4.178 1.00 47.96 177 PHE A C 1
ATOM 1383 O O . PHE A 1 176 ? -5.136 8.559 3.101 1.00 46.88 177 PHE A O 1
ATOM 1391 N N . TYR A 1 177 ? -5.613 10.082 4.702 1.00 47.91 178 TYR A N 1
ATOM 1392 C CA . TYR A 1 177 ? -6.742 10.623 3.996 1.00 49.19 178 TYR A CA 1
ATOM 1393 C C . TYR A 1 177 ? -6.436 11.114 2.583 1.00 49.64 178 TYR A C 1
ATOM 1394 O O . TYR A 1 177 ? -7.227 10.861 1.706 1.00 50.53 178 TYR A O 1
ATOM 1403 N N . TYR A 1 178 ? -5.329 11.820 2.375 1.00 49.63 179 TYR A N 1
ATOM 1404 C CA . TYR A 1 178 ? -5.082 12.482 1.117 1.00 49.45 179 TYR A CA 1
ATOM 1405 C C . TYR A 1 178 ? -4.669 11.444 0.088 1.00 51.05 179 TYR A C 1
ATOM 1406 O O . TYR A 1 178 ? -5.107 11.487 -1.050 1.00 51.92 179 TYR A O 1
ATOM 1415 N N . GLU A 1 179 ? -3.861 10.483 0.482 1.00 51.25 180 GLU A N 1
ATOM 1416 C CA . GLU A 1 179 ? -3.253 9.628 -0.497 1.00 52.12 180 GLU A CA 1
ATOM 1417 C C . GLU A 1 179 ? -3.963 8.332 -0.510 1.00 52.21 180 GLU A C 1
ATOM 1418 O O . GLU A 1 179 ? -4.001 7.669 -1.526 1.00 54.02 180 GLU A O 1
ATOM 1424 N N . ILE A 1 180 ? -4.469 7.892 0.621 1.00 52.15 181 ILE A N 1
ATOM 1425 C CA . ILE A 1 180 ? -4.974 6.531 0.604 1.00 51.97 181 ILE A CA 1
ATOM 1426 C C . ILE A 1 180 ? -6.444 6.560 0.268 1.00 52.56 181 ILE A C 1
ATOM 1427 O O . ILE A 1 180 ? -6.841 5.872 -0.619 1.00 52.68 181 ILE A O 1
ATOM 1432 N N . LEU A 1 181 ? -7.216 7.421 0.922 1.00 54.30 182 LEU A N 1
ATOM 1433 C CA . LEU A 1 181 ? -8.669 7.569 0.699 1.00 55.62 182 LEU A CA 1
ATOM 1434 C C . LEU A 1 181 ? -9.069 8.672 -0.260 1.00 56.82 182 LEU A C 1
ATOM 1435 O O . LEU A 1 181 ? -10.233 8.949 -0.428 1.00 57.34 182 LEU A O 1
ATOM 1440 N N . ASN A 1 182 ? -8.100 9.389 -0.814 1.00 58.39 183 ASN A N 1
ATOM 1441 C CA . ASN A 1 182 ? -8.405 10.403 -1.792 1.00 59.09 183 ASN A CA 1
ATOM 1442 C C . ASN A 1 182 ? -9.425 11.364 -1.255 1.00 58.20 183 ASN A C 1
ATOM 1443 O O . ASN A 1 182 ? -10.263 11.809 -2.015 1.00 59.01 183 ASN A O 1
ATOM 1448 N N . SER A 1 183 ? -9.345 11.697 0.035 1.00 57.72 184 SER A N 1
ATOM 1449 C CA . SER A 1 183 ? -10.292 12.603 0.700 1.00 56.97 184 SER A CA 1
ATOM 1450 C C . SER A 1 183 ? -9.619 13.874 1.148 1.00 57.21 184 SER A C 1
ATOM 1451 O O . SER A 1 183 ? -9.412 14.086 2.371 1.00 58.17 184 SER A O 1
ATOM 1454 N N . PRO A 1 184 ? -9.295 14.749 0.181 1.00 57.17 185 PRO A N 1
ATOM 1455 C CA . PRO A 1 184 ? -8.465 15.907 0.510 1.00 57.09 185 PRO A CA 1
ATOM 1456 C C . PRO A 1 184 ? -9.090 16.892 1.475 1.00 57.78 185 PRO A C 1
ATOM 1457 O O . PRO A 1 184 ? -8.348 17.617 2.190 1.00 57.82 185 PRO A O 1
ATOM 1461 N N . GLU A 1 185 ? -10.419 16.979 1.485 1.00 57.27 186 GLU A N 1
ATOM 1462 C CA . GLU A 1 185 ? -11.088 17.967 2.365 1.00 57.62 186 GLU A CA 1
ATOM 1463 C C . GLU A 1 185 ? -10.957 17.486 3.787 1.00 55.70 186 GLU A C 1
ATOM 1464 O O . GLU A 1 185 ? -10.666 18.241 4.721 1.00 55.94 186 GLU A O 1
ATOM 1470 N N . LYS A 1 186 ? -11.169 16.197 3.921 1.00 54.35 187 LYS A N 1
ATOM 1471 C CA . LYS A 1 186 ? -10.930 15.510 5.148 1.00 54.01 187 LYS A CA 1
ATOM 1472 C C . LYS A 1 186 ? -9.448 15.650 5.635 1.00 52.49 187 LYS A C 1
ATOM 1473 O O . LYS A 1 186 ? -9.238 16.073 6.746 1.00 52.73 187 LYS A O 1
ATOM 1479 N N . ALA A 1 187 ? -8.459 15.346 4.792 1.00 50.99 188 ALA A N 1
ATOM 1480 C CA . ALA A 1 187 ? -7.042 15.501 5.174 1.00 49.72 188 ALA A CA 1
ATOM 1481 C C . ALA A 1 187 ? -6.787 16.931 5.642 1.00 49.60 188 ALA A C 1
ATOM 1482 O O . ALA A 1 187 ? -6.254 17.202 6.746 1.00 48.62 188 ALA A O 1
ATOM 1484 N N . CYS A 1 188 ? -7.258 17.865 4.836 1.00 50.07 189 CYS A N 1
ATOM 1485 C CA . CYS A 1 188 ? -7.074 19.258 5.165 1.00 50.36 189 CYS A CA 1
ATOM 1486 C C . CYS A 1 188 ? -7.623 19.602 6.516 1.00 49.27 189 CYS A C 1
ATOM 1487 O O . CYS A 1 188 ? -6.893 20.171 7.317 1.00 50.19 189 CYS A O 1
ATOM 1490 N N . SER A 1 189 ? -8.880 19.278 6.797 1.00 48.30 190 SER A N 1
ATOM 1491 C CA . SER A 1 189 ? -9.416 19.702 8.084 1.00 47.20 190 SER A CA 1
ATOM 1492 C C . SER A 1 189 ? -8.784 18.904 9.243 1.00 46.10 190 SER A C 1
ATOM 1493 O O . SER A 1 189 ? -8.553 19.463 10.300 1.00 45.39 190 SER A O 1
ATOM 1496 N N . LEU A 1 190 ? -8.469 17.619 9.063 1.00 44.95 191 LEU A N 1
ATOM 1497 C CA . LEU A 1 190 ? -7.734 16.986 10.127 1.00 46.20 191 LEU A CA 1
ATOM 1498 C C . LEU A 1 190 ? -6.418 17.796 10.408 1.00 46.97 191 LEU A C 1
ATOM 1499 O O . LEU A 1 190 ? -6.131 18.131 11.547 1.00 47.22 191 LEU A O 1
ATOM 1504 N N . ALA A 1 191 ? -5.687 18.219 9.374 1.00 46.96 192 ALA A N 1
ATOM 1505 C CA . ALA A 1 191 ? -4.401 18.899 9.616 1.00 47.33 192 ALA A CA 1
ATOM 1506 C C . ALA A 1 191 ? -4.597 20.281 10.202 1.00 47.75 192 ALA A C 1
ATOM 1507 O O . ALA A 1 191 ? -3.854 20.720 11.146 1.00 48.22 192 ALA A O 1
ATOM 1509 N N . LYS A 1 192 ? -5.585 20.996 9.673 1.00 47.39 193 LYS A N 1
ATOM 1510 C CA . LYS A 1 192 ? -5.896 22.339 10.147 1.00 47.15 193 LYS A CA 1
ATOM 1511 C C . LYS A 1 192 ? -6.335 22.315 11.607 1.00 46.60 193 LYS A C 1
ATOM 1512 O O . LYS A 1 192 ? -5.882 23.124 12.415 1.00 46.20 193 LYS A O 1
ATOM 1518 N N . THR A 1 193 ? -7.220 21.380 11.937 1.00 46.49 194 THR A N 1
ATOM 1519 C CA . THR A 1 193 ? -7.714 21.241 13.301 1.00 47.29 194 THR A CA 1
ATOM 1520 C C . THR A 1 193 ? -6.563 21.037 14.279 1.00 45.92 194 THR A C 1
ATOM 1521 O O . THR A 1 193 ? -6.497 21.689 15.321 1.00 46.74 194 THR A O 1
ATOM 1525 N N . ALA A 1 194 ? -5.656 20.128 13.935 1.00 44.04 195 ALA A N 1
ATOM 1526 C CA . ALA A 1 194 ? -4.495 19.844 14.777 1.00 43.09 195 ALA A CA 1
ATOM 1527 C C . ALA A 1 194 ? -3.495 21.026 14.894 1.00 44.56 195 ALA A C 1
ATOM 1528 O O . ALA A 1 194 ? -2.957 21.305 15.951 1.00 44.80 195 ALA A O 1
ATOM 1530 N N . PHE A 1 195 ? -3.276 21.760 13.814 1.00 46.16 196 PHE A N 1
ATOM 1531 C CA . PHE A 1 195 ? -2.467 22.995 13.878 1.00 47.60 196 PHE A CA 1
ATOM 1532 C C . PHE A 1 195 ? -3.118 24.054 14.801 1.00 48.86 196 PHE A C 1
ATOM 1533 O O . PHE A 1 195 ? -2.488 24.568 15.735 1.00 48.48 196 PHE A O 1
ATOM 1541 N N . ASP A 1 196 ? -4.379 24.393 14.526 1.00 50.91 197 ASP A N 1
ATOM 1542 C CA . ASP A 1 196 ? -5.112 25.406 15.344 1.00 52.03 197 ASP A CA 1
ATOM 1543 C C . ASP A 1 196 ? -5.216 25.036 16.812 1.00 51.75 197 ASP A C 1
ATOM 1544 O O . ASP A 1 196 ? -4.978 25.875 17.666 1.00 51.77 197 ASP A O 1
ATOM 1549 N N . GLU A 1 197 ? -5.542 23.783 17.120 1.00 51.54 198 GLU A N 1
ATOM 1550 C CA . GLU A 1 197 ? -5.564 23.385 18.544 1.00 52.56 198 GLU A CA 1
ATOM 1551 C C . GLU A 1 197 ? -4.215 23.557 19.220 1.00 52.25 198 GLU A C 1
ATOM 1552 O O . GLU A 1 197 ? -4.157 24.011 20.350 1.00 52.38 198 GLU A O 1
ATOM 1558 N N . ALA A 1 198 ? -3.134 23.276 18.512 1.00 51.99 199 ALA A N 1
ATOM 1559 C CA . ALA A 1 198 ? -1.823 23.544 19.084 1.00 53.68 199 ALA A CA 1
ATOM 1560 C C . ALA A 1 198 ? -1.551 25.048 19.211 1.00 54.68 199 ALA A C 1
ATOM 1561 O O . ALA A 1 198 ? -1.013 25.494 20.196 1.00 55.09 199 ALA A O 1
ATOM 1563 N N . ILE A 1 199 ? -1.996 25.838 18.253 1.00 56.88 200 ILE A N 1
ATOM 1564 C CA . ILE A 1 199 ? -1.826 27.279 18.360 1.00 59.11 200 ILE A CA 1
ATOM 1565 C C . ILE A 1 199 ? -2.504 27.776 19.637 1.00 62.18 200 ILE A C 1
ATOM 1566 O O . ILE A 1 199 ? -1.873 28.495 20.446 1.00 62.41 200 ILE A O 1
ATOM 1571 N N . ALA A 1 200 ? -3.755 27.344 19.851 1.00 64.78 201 ALA A N 1
ATOM 1572 C CA . ALA A 1 200 ? -4.512 27.732 21.057 1.00 67.20 201 ALA A CA 1
ATOM 1573 C C . ALA A 1 200 ? -3.806 27.357 22.359 1.00 69.38 201 ALA A C 1
ATOM 1574 O O . ALA A 1 200 ? -3.563 28.211 23.196 1.00 69.45 201 ALA A O 1
ATOM 1576 N N . GLU A 1 201 ? -3.486 26.076 22.513 1.00 73.07 202 GLU A N 1
ATOM 1577 C CA . GLU A 1 201 ? -2.805 25.595 23.709 1.00 76.73 202 GLU A CA 1
ATOM 1578 C C . GLU A 1 201 ? -1.300 25.814 23.605 1.00 79.01 202 GLU A C 1
ATOM 1579 O O . GLU A 1 201 ? -0.524 24.858 23.585 1.00 79.80 202 GLU A O 1
ATOM 1585 N N . LEU A 1 202 ? -0.894 27.077 23.540 1.00 81.34 203 LEU A N 1
ATOM 1586 C CA . LEU A 1 202 ? 0.517 27.424 23.427 1.00 84.22 203 LEU A CA 1
ATOM 1587 C C . LEU A 1 202 ? 1.192 27.470 24.794 1.00 86.97 203 LEU A C 1
ATOM 1588 O O . LEU A 1 202 ? 2.380 27.173 24.919 1.00 87.81 203 LEU A O 1
ATOM 1593 N N . ASP A 1 203 ? 0.429 27.845 25.815 1.00 89.25 204 ASP A N 1
ATOM 1594 C CA . ASP A 1 203 ? 0.970 27.939 27.196 1.00 90.51 204 ASP A CA 1
ATOM 1595 C C . ASP A 1 203 ? 1.365 26.548 27.768 1.00 90.63 204 ASP A C 1
ATOM 1596 O O . ASP A 1 203 ? 2.421 25.984 27.447 1.00 90.62 204 ASP A O 1
ATOM 1601 N N . LEU A 1 205 ? 3.056 23.151 26.700 1.00 100.14 206 LEU A N 1
ATOM 1602 C CA . LEU A 1 205 ? 4.305 23.049 25.944 1.00 100.35 206 LEU A CA 1
ATOM 1603 C C . LEU A 1 205 ? 5.591 23.222 26.797 1.00 100.80 206 LEU A C 1
ATOM 1604 O O . LEU A 1 205 ? 5.999 24.356 27.111 1.00 101.46 206 LEU A O 1
ATOM 1606 N N . SER A 1 206 ? 6.211 22.103 27.159 1.00 100.83 207 SER A N 1
ATOM 1607 C CA . SER A 1 206 ? 7.429 22.127 27.959 1.00 100.56 207 SER A CA 1
ATOM 1608 C C . SER A 1 206 ? 8.620 22.605 27.134 1.00 100.32 207 SER A C 1
ATOM 1609 O O . SER A 1 206 ? 8.492 22.872 25.939 1.00 100.09 207 SER A O 1
ATOM 1612 N N . GLU A 1 207 ? 9.777 22.711 27.780 0.80 99.99 208 GLU A N 1
ATOM 1613 C CA . GLU A 1 207 ? 10.991 23.157 27.108 0.80 99.68 208 GLU A CA 1
ATOM 1614 C C . GLU A 1 207 ? 11.545 22.070 26.192 0.80 99.23 208 GLU A C 1
ATOM 1615 O O . GLU A 1 207 ? 12.030 22.356 25.097 0.80 99.20 208 GLU A O 1
ATOM 1617 N N . GLU A 1 208 ? 11.470 20.824 26.648 0.80 98.28 209 GLU A N 1
ATOM 1618 C CA . GLU A 1 208 ? 11.964 19.693 25.872 0.80 97.15 209 GLU A CA 1
ATOM 1619 C C . GLU A 1 208 ? 11.163 19.513 24.587 0.80 95.97 209 GLU A C 1
ATOM 1620 O O . GLU A 1 208 ? 11.683 19.703 23.487 0.80 95.70 209 GLU A O 1
ATOM 1622 N N . SER A 1 209 ? 9.878 19.196 24.708 1.00 94.26 210 SER A N 1
ATOM 1623 C CA . SER A 1 209 ? 9.036 18.961 23.529 1.00 92.22 210 SER A CA 1
ATOM 1624 C C . SER A 1 209 ? 8.841 20.175 22.602 1.00 90.24 210 SER A C 1
ATOM 1625 O O . SER A 1 209 ? 8.659 20.019 21.395 1.00 90.87 210 SER A O 1
ATOM 1628 N N . TYR A 1 210 ? 8.872 21.374 23.176 1.00 87.55 211 TYR A N 1
ATOM 1629 C CA . TYR A 1 210 ? 8.588 22.646 22.447 1.00 84.79 211 TYR A CA 1
ATOM 1630 C C . TYR A 1 210 ? 9.224 22.624 21.064 1.00 82.55 211 TYR A C 1
ATOM 1631 O O . TYR A 1 210 ? 8.593 23.008 20.072 1.00 82.16 211 TYR A O 1
ATOM 1633 N N . LYS A 1 211 ? 10.479 22.175 21.026 1.00 79.46 212 LYS A N 1
ATOM 1634 C CA . LYS A 1 211 ? 11.271 22.092 19.794 1.00 76.67 212 LYS A CA 1
ATOM 1635 C C . LYS A 1 211 ? 10.826 21.108 18.677 1.00 73.80 212 LYS A C 1
ATOM 1636 O O . LYS A 1 211 ? 10.962 21.400 17.479 1.00 73.63 212 LYS A O 1
ATOM 1638 N N . ASP A 1 212 ? 10.154 20.040 19.040 1.00 69.71 213 ASP A N 1
ATOM 1639 C CA . ASP A 1 212 ? 9.696 19.098 18.056 1.00 66.18 213 ASP A CA 1
ATOM 1640 C C . ASP A 1 212 ? 8.298 19.590 17.713 1.00 63.30 213 ASP A C 1
ATOM 1641 O O . ASP A 1 212 ? 7.884 19.469 16.570 1.00 64.38 213 ASP A O 1
ATOM 1646 N N . SER A 1 213 ? 7.589 20.181 18.660 1.00 59.09 214 SER A N 1
ATOM 1647 C CA . SER A 1 213 ? 6.199 20.571 18.407 1.00 56.78 214 SER A CA 1
ATOM 1648 C C . SER A 1 213 ? 6.083 21.566 17.267 1.00 54.79 214 SER A C 1
ATOM 1649 O O . SER A 1 213 ? 5.506 21.266 16.251 1.00 54.56 214 SER A O 1
ATOM 1652 N N . THR A 1 214 ? 6.647 22.754 17.459 1.00 53.59 215 THR A N 1
ATOM 1653 C CA . THR A 1 214 ? 6.612 23.792 16.436 1.00 52.78 215 THR A CA 1
ATOM 1654 C C . THR A 1 214 ? 6.942 23.219 15.062 1.00 52.39 215 THR A C 1
ATOM 1655 O O . THR A 1 214 ? 6.232 23.468 14.088 1.00 52.31 215 THR A O 1
ATOM 1659 N N . LEU A 1 215 ? 8.023 22.449 14.992 1.00 50.64 216 LEU A N 1
ATOM 1660 C CA . LEU A 1 215 ? 8.444 21.833 13.740 1.00 49.59 216 LEU A CA 1
ATOM 1661 C C . LEU A 1 215 ? 7.284 21.102 13.073 1.00 47.16 216 LEU A C 1
ATOM 1662 O O . LEU A 1 215 ? 6.859 21.463 11.976 1.00 44.99 216 LEU A O 1
ATOM 1667 N N . ILE A 1 216 ? 6.776 20.073 13.743 1.00 46.81 217 ILE A N 1
ATOM 1668 C CA . ILE A 1 216 ? 5.639 19.284 13.213 1.00 45.54 217 ILE A CA 1
ATOM 1669 C C . ILE A 1 216 ? 4.514 20.202 12.781 1.00 45.57 217 ILE A C 1
ATOM 1670 O O . ILE A 1 216 ? 3.913 19.967 11.748 1.00 46.28 217 ILE A O 1
ATOM 1675 N N . MET A 1 217 ? 4.291 21.294 13.518 1.00 44.99 218 MET A N 1
ATOM 1676 C CA . MET A 1 217 ? 3.214 22.221 13.188 1.00 44.25 218 MET A CA 1
ATOM 1677 C C . MET A 1 217 ? 3.569 22.796 11.834 1.00 44.78 218 MET A C 1
ATOM 1678 O O . MET A 1 217 ? 2.709 22.857 10.978 1.00 45.62 218 MET A O 1
ATOM 1683 N N . GLN A 1 218 ? 4.830 23.228 11.656 1.00 44.27 219 GLN A N 1
ATOM 1684 C CA . GLN A 1 218 ? 5.334 23.661 10.337 1.00 44.29 219 GLN A CA 1
ATOM 1685 C C . GLN A 1 218 ? 5.051 22.655 9.243 1.00 43.74 219 GLN A C 1
ATOM 1686 O O . GLN A 1 218 ? 4.564 23.042 8.187 1.00 45.48 219 GLN A O 1
ATOM 1692 N N . LEU A 1 219 ? 5.303 21.376 9.502 1.00 42.62 220 LEU A N 1
ATOM 1693 C CA . LEU A 1 219 ? 5.008 20.361 8.536 1.00 43.53 220 LEU A CA 1
ATOM 1694 C C . LEU A 1 219 ? 3.495 20.295 8.249 1.00 44.14 220 LEU A C 1
ATOM 1695 O O . LEU A 1 219 ? 3.097 20.026 7.125 1.00 44.95 220 LEU A O 1
ATOM 1700 N N . LEU A 1 220 ? 2.664 20.499 9.274 1.00 43.99 221 LEU A N 1
ATOM 1701 C CA . LEU A 1 220 ? 1.242 20.424 9.071 1.00 44.50 221 LEU A CA 1
ATOM 1702 C C . LEU A 1 220 ? 0.830 21.540 8.116 1.00 43.47 221 LEU A C 1
ATOM 1703 O O . LEU A 1 220 ? 0.188 21.296 7.117 1.00 41.33 221 LEU A O 1
ATOM 1708 N N . ARG A 1 221 ? 1.230 22.756 8.463 1.00 42.53 222 ARG A N 1
ATOM 1709 C CA . ARG A 1 221 ? 0.922 23.873 7.643 1.00 44.60 222 ARG A CA 1
ATOM 1710 C C . ARG A 1 221 ? 1.557 23.699 6.220 1.00 45.55 222 ARG A C 1
ATOM 1711 O O . ARG A 1 221 ? 0.904 24.032 5.259 1.00 45.31 222 ARG A O 1
ATOM 1719 N N . ASP A 1 222 ? 2.740 23.088 6.080 1.00 45.98 223 ASP A N 1
ATOM 1720 C CA . ASP A 1 222 ? 3.296 22.904 4.738 1.00 47.23 223 ASP A CA 1
ATOM 1721 C C . ASP A 1 222 ? 2.412 22.021 3.882 1.00 48.02 223 ASP A C 1
ATOM 1722 O O . ASP A 1 222 ? 2.261 22.285 2.686 1.00 48.13 223 ASP A O 1
ATOM 1727 N N . ASN A 1 223 ? 1.832 20.978 4.471 1.00 47.93 224 ASN A N 1
ATOM 1728 C CA . ASN A 1 223 ? 0.931 20.108 3.719 1.00 48.29 224 ASN A CA 1
ATOM 1729 C C . ASN A 1 223 ? -0.353 20.863 3.382 1.00 49.22 224 ASN A C 1
ATOM 1730 O O . ASN A 1 223 ? -0.868 20.750 2.300 1.00 48.51 224 ASN A O 1
ATOM 1735 N N . LEU A 1 224 ? -0.839 21.687 4.295 1.00 51.03 225 LEU A N 1
ATOM 1736 C CA . LEU A 1 224 ? -2.076 22.393 4.032 1.00 53.33 225 LEU A CA 1
ATOM 1737 C C . LEU A 1 224 ? -1.918 23.278 2.805 1.00 54.94 225 LEU A C 1
ATOM 1738 O O . LEU A 1 224 ? -2.755 23.238 1.907 1.00 55.37 225 LEU A O 1
ATOM 1743 N N . THR A 1 225 ? -0.827 24.049 2.764 1.00 56.12 226 THR A N 1
ATOM 1744 C CA . THR A 1 225 ? -0.652 25.010 1.738 1.00 57.65 226 THR A CA 1
ATOM 1745 C C . THR A 1 225 ? -0.343 24.281 0.435 1.00 58.92 226 THR A C 1
ATOM 1746 O O . THR A 1 225 ? -0.775 24.729 -0.620 1.00 59.84 226 THR A O 1
ATOM 1750 N N . LEU A 1 226 ? 0.393 23.169 0.503 1.00 59.56 227 LEU A N 1
ATOM 1751 C CA . LEU A 1 226 ? 0.694 22.391 -0.676 1.00 61.07 227 LEU A CA 1
ATOM 1752 C C . LEU A 1 226 ? -0.616 21.939 -1.301 1.00 62.49 227 LEU A C 1
ATOM 1753 O O . LEU A 1 226 ? -0.852 22.172 -2.476 1.00 63.72 227 LEU A O 1
ATOM 1758 N N . TRP A 1 227 ? -1.459 21.322 -0.499 1.00 63.48 228 TRP A N 1
ATOM 1759 C CA . TRP A 1 227 ? -2.683 20.713 -0.953 1.00 63.10 228 TRP A CA 1
ATOM 1760 C C . TRP A 1 227 ? -3.733 21.713 -1.361 1.00 65.86 228 TRP A C 1
ATOM 1761 O O . TRP A 1 227 ? -4.800 21.333 -1.764 1.00 65.35 228 TRP A O 1
ATOM 1772 N N . THR A 1 228 ? -3.442 22.990 -1.239 1.00 68.93 229 THR A N 1
ATOM 1773 C CA . THR A 1 228 ? -4.368 23.999 -1.698 1.00 72.58 229 THR A CA 1
ATOM 1774 C C . THR A 1 228 ? -4.072 24.312 -3.162 1.00 75.59 229 THR A C 1
ATOM 1775 O O . THR A 1 228 ? -2.924 24.454 -3.564 1.00 76.06 229 THR A O 1
ATOM 1779 N N . SER A 1 229 ? -5.136 24.398 -3.950 1.00 78.28 230 SER A N 1
ATOM 1780 C CA . SER A 1 229 ? -5.045 24.645 -5.382 1.00 80.14 230 SER A CA 1
ATOM 1781 C C . SER A 1 229 ? -4.698 23.378 -6.152 1.00 80.73 230 SER A C 1
ATOM 1782 O O . SER A 1 229 ? -5.254 22.313 -5.903 1.00 80.96 230 SER A O 1
ATOM 1785 N N . ASP B 1 1 ? 20.524 -14.415 -21.334 1.00 81.49 2 ASP B N 1
ATOM 1786 C CA . ASP B 1 1 ? 21.148 -13.603 -22.447 1.00 81.56 2 ASP B CA 1
ATOM 1787 C C . ASP B 1 1 ? 21.780 -12.278 -21.945 1.00 80.21 2 ASP B C 1
ATOM 1788 O O . ASP B 1 1 ? 21.164 -11.563 -21.154 1.00 80.51 2 ASP B O 1
ATOM 1793 N N . LYS B 1 2 ? 23.001 -11.966 -22.404 1.00 78.60 3 LYS B N 1
ATOM 1794 C CA . LYS B 1 2 ? 23.727 -10.763 -21.931 1.00 76.48 3 LYS B CA 1
ATOM 1795 C C . LYS B 1 2 ? 22.782 -9.580 -21.825 1.00 74.27 3 LYS B C 1
ATOM 1796 O O . LYS B 1 2 ? 22.703 -8.937 -20.803 1.00 74.01 3 LYS B O 1
ATOM 1798 N N . ASN B 1 3 ? 22.006 -9.364 -22.867 1.00 72.30 4 ASN B N 1
ATOM 1799 C CA . ASN B 1 3 ? 21.120 -8.229 -22.948 1.00 70.34 4 ASN B CA 1
ATOM 1800 C C . ASN B 1 3 ? 20.110 -8.126 -21.816 1.00 67.56 4 ASN B C 1
ATOM 1801 O O . ASN B 1 3 ? 19.856 -7.053 -21.300 1.00 65.43 4 ASN B O 1
ATOM 1806 N N . GLU B 1 4 ? 19.499 -9.247 -21.486 1.00 65.12 5 GLU B N 1
ATOM 1807 C CA . GLU B 1 4 ? 18.469 -9.240 -20.493 1.00 65.09 5 GLU B CA 1
ATOM 1808 C C . GLU B 1 4 ? 19.070 -8.932 -19.110 1.00 61.92 5 GLU B C 1
ATOM 1809 O O . GLU B 1 4 ? 18.596 -8.016 -18.426 1.00 61.44 5 GLU B O 1
ATOM 1815 N N . LEU B 1 5 ? 20.139 -9.653 -18.759 1.00 59.11 6 LEU B N 1
ATOM 1816 C CA . LEU B 1 5 ? 20.897 -9.442 -17.522 1.00 56.65 6 LEU B CA 1
ATOM 1817 C C . LEU B 1 5 ? 21.377 -7.990 -17.392 1.00 55.60 6 LEU B C 1
ATOM 1818 O O . LEU B 1 5 ? 21.378 -7.438 -16.270 1.00 55.92 6 LEU B O 1
ATOM 1823 N N . VAL B 1 6 ? 21.767 -7.383 -18.518 1.00 53.33 7 VAL B N 1
ATOM 1824 C CA . VAL B 1 6 ? 22.260 -6.008 -18.561 1.00 52.22 7 VAL B CA 1
ATOM 1825 C C . VAL B 1 6 ? 21.123 -5.060 -18.369 1.00 52.03 7 VAL B C 1
ATOM 1826 O O . VAL B 1 6 ? 21.301 -4.005 -17.767 1.00 52.65 7 VAL B O 1
ATOM 1830 N N . GLN B 1 7 ? 19.941 -5.415 -18.865 1.00 51.83 8 GLN B N 1
ATOM 1831 C CA . GLN B 1 7 ? 18.794 -4.516 -18.717 1.00 52.05 8 GLN B CA 1
ATOM 1832 C C . GLN B 1 7 ? 18.305 -4.499 -17.287 1.00 50.20 8 GLN B C 1
ATOM 1833 O O . GLN B 1 7 ? 17.960 -3.459 -16.808 1.00 49.48 8 GLN B O 1
ATOM 1839 N N . LYS B 1 8 ? 18.283 -5.655 -16.640 1.00 49.91 9 LYS B N 1
ATOM 1840 C CA . LYS B 1 8 ? 17.937 -5.787 -15.220 1.00 51.60 9 LYS B CA 1
ATOM 1841 C C . LYS B 1 8 ? 18.933 -5.021 -14.374 1.00 52.05 9 LYS B C 1
ATOM 1842 O O . LYS B 1 8 ? 18.540 -4.235 -13.531 1.00 52.03 9 LYS B O 1
ATOM 1848 N N . ALA B 1 9 ? 20.222 -5.177 -14.681 1.00 52.05 10 ALA B N 1
ATOM 1849 C CA . ALA B 1 9 ? 21.245 -4.389 -14.028 1.00 52.32 10 ALA B CA 1
ATOM 1850 C C . ALA B 1 9 ? 20.978 -2.882 -14.059 1.00 52.05 10 ALA B C 1
ATOM 1851 O O . ALA B 1 9 ? 21.193 -2.209 -13.068 1.00 53.75 10 ALA B O 1
ATOM 1853 N N . LYS B 1 10 ? 20.504 -2.343 -15.162 1.00 52.06 11 LYS B N 1
ATOM 1854 C CA . LYS B 1 10 ? 20.244 -0.888 -15.240 1.00 52.70 11 LYS B CA 1
ATOM 1855 C C . LYS B 1 10 ? 19.028 -0.498 -14.421 1.00 52.31 11 LYS B C 1
ATOM 1856 O O . LYS B 1 10 ? 18.940 0.622 -13.897 1.00 51.37 11 LYS B O 1
ATOM 1862 N N . LEU B 1 11 ? 18.088 -1.437 -14.354 1.00 51.72 12 LEU B N 1
ATOM 1863 C CA . LEU B 1 11 ? 16.894 -1.319 -13.566 1.00 51.95 12 LEU B CA 1
ATOM 1864 C C . LEU B 1 11 ? 17.248 -1.271 -12.035 1.00 50.28 12 LEU B C 1
ATOM 1865 O O . LEU B 1 11 ? 16.857 -0.340 -11.317 1.00 48.05 12 LEU B O 1
ATOM 1870 N N . ALA B 1 12 ? 17.985 -2.286 -11.574 1.00 48.75 13 ALA B N 1
ATOM 1871 C CA . ALA B 1 12 ? 18.604 -2.300 -10.232 1.00 48.78 13 ALA B CA 1
ATOM 1872 C C . ALA B 1 12 ? 19.283 -0.958 -9.899 1.00 48.92 13 ALA B C 1
ATOM 1873 O O . ALA B 1 12 ? 19.076 -0.430 -8.830 1.00 48.49 13 ALA B O 1
ATOM 1875 N N . GLU B 1 13 ? 20.091 -0.417 -10.815 1.00 49.48 14 GLU B N 1
ATOM 1876 C CA . GLU B 1 13 ? 20.757 0.847 -10.572 1.00 50.90 14 GLU B CA 1
ATOM 1877 C C . GLU B 1 13 ? 19.735 1.917 -10.284 1.00 51.75 14 GLU B C 1
ATOM 1878 O O . GLU B 1 13 ? 19.912 2.731 -9.357 1.00 53.18 14 GLU B O 1
ATOM 1884 N N . GLN B 1 14 ? 18.665 1.912 -11.061 1.00 51.31 15 GLN B N 1
ATOM 1885 C CA . GLN B 1 14 ? 17.663 2.958 -11.001 1.00 51.82 15 GLN B CA 1
ATOM 1886 C C . GLN B 1 14 ? 16.947 2.839 -9.651 1.00 50.04 15 GLN B C 1
ATOM 1887 O O . GLN B 1 14 ? 16.573 3.827 -9.034 1.00 49.37 15 GLN B O 1
ATOM 1893 N N . ALA B 1 15 ? 16.803 1.603 -9.196 1.00 48.62 16 ALA B N 1
ATOM 1894 C CA . ALA B 1 15 ? 16.200 1.271 -7.911 1.00 48.49 16 ALA B CA 1
ATOM 1895 C C . ALA B 1 15 ? 17.178 1.465 -6.721 1.00 48.92 16 ALA B C 1
ATOM 1896 O O . ALA B 1 15 ? 16.784 1.287 -5.560 1.00 48.60 16 ALA B O 1
ATOM 1898 N N . GLU B 1 16 ? 18.434 1.793 -7.027 1.00 48.17 17 GLU B N 1
ATOM 1899 C CA . GLU B 1 16 ? 19.500 1.837 -6.043 1.00 48.63 17 GLU B CA 1
ATOM 1900 C C . GLU B 1 16 ? 19.609 0.525 -5.285 1.00 48.12 17 GLU B C 1
ATOM 1901 O O . GLU B 1 16 ? 19.751 0.492 -4.069 1.00 49.10 17 GLU B O 1
ATOM 1907 N N . ARG B 1 17 ? 19.511 -0.579 -5.998 1.00 47.47 18 ARG B N 1
ATOM 1908 C CA . ARG B 1 17 ? 19.634 -1.846 -5.356 1.00 46.42 18 ARG B CA 1
ATOM 1909 C C . ARG B 1 17 ? 20.926 -2.472 -5.912 1.00 46.71 18 ARG B C 1
ATOM 1910 O O . ARG B 1 17 ? 20.933 -3.241 -6.905 1.00 46.97 18 ARG B O 1
ATOM 1918 N N . TYR B 1 18 ? 22.031 -2.111 -5.259 1.00 46.27 19 TYR B N 1
ATOM 1919 C CA . TYR B 1 18 ? 23.343 -2.308 -5.795 1.00 46.46 19 TYR B CA 1
ATOM 1920 C C . TYR B 1 18 ? 23.818 -3.738 -5.647 1.00 47.75 19 TYR B C 1
ATOM 1921 O O . TYR B 1 18 ? 24.607 -4.202 -6.470 1.00 48.50 19 TYR B O 1
ATOM 1930 N N . ASP B 1 19 ? 23.289 -4.486 -4.705 1.00 48.26 20 ASP B N 1
ATOM 1931 C CA . ASP B 1 19 ? 23.681 -5.874 -4.660 1.00 50.39 20 ASP B CA 1
ATOM 1932 C C . ASP B 1 19 ? 23.164 -6.622 -5.902 1.00 50.58 20 ASP B C 1
ATOM 1933 O O . ASP B 1 19 ? 23.913 -7.368 -6.562 1.00 49.65 20 ASP B O 1
ATOM 1938 N N . ASP B 1 20 ? 21.865 -6.424 -6.173 1.00 50.25 21 ASP B N 1
ATOM 1939 C CA . ASP B 1 20 ? 21.199 -6.808 -7.418 1.00 50.00 21 ASP B CA 1
ATOM 1940 C C . ASP B 1 20 ? 22.076 -6.407 -8.611 1.00 48.81 21 ASP B C 1
ATOM 1941 O O . ASP B 1 20 ? 22.475 -7.253 -9.403 1.00 49.31 21 ASP B O 1
ATOM 1946 N N . MET B 1 21 ? 22.368 -5.124 -8.731 1.00 46.77 22 MET B N 1
ATOM 1947 C CA . MET B 1 21 ? 23.174 -4.669 -9.807 1.00 46.26 22 MET B CA 1
ATOM 1948 C C . MET B 1 21 ? 24.507 -5.428 -9.882 1.00 48.05 22 MET B C 1
A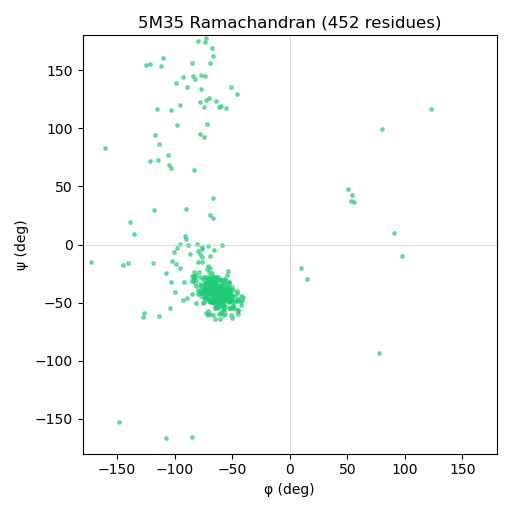TOM 1949 O O . MET B 1 21 ? 24.941 -5.782 -10.959 1.00 48.41 22 MET B O 1
ATOM 1954 N N . ALA B 1 22 ? 25.145 -5.748 -8.761 1.00 48.70 23 ALA B N 1
ATOM 1955 C CA . ALA B 1 22 ? 26.443 -6.358 -8.895 1.00 49.40 23 ALA B CA 1
ATOM 1956 C C . ALA B 1 22 ? 26.272 -7.777 -9.369 1.00 50.57 23 ALA B C 1
ATOM 1957 O O . ALA B 1 22 ? 27.114 -8.290 -10.131 1.00 52.35 23 ALA B O 1
ATOM 1959 N N . ALA B 1 23 ? 25.207 -8.429 -8.915 1.00 50.07 24 ALA B N 1
ATOM 1960 C CA . ALA B 1 23 ? 24.979 -9.835 -9.244 1.00 50.18 24 ALA B CA 1
ATOM 1961 C C . ALA B 1 23 ? 24.686 -10.031 -10.775 1.00 50.31 24 ALA B C 1
ATOM 1962 O O . ALA B 1 23 ? 25.144 -10.977 -11.406 1.00 48.97 24 ALA B O 1
ATOM 1971 N N . MET B 1 25 ? 25.648 -7.863 -13.186 1.00 48.89 26 MET B N 1
ATOM 1972 C CA . MET B 1 25 ? 26.870 -7.574 -13.925 1.00 49.19 26 MET B CA 1
ATOM 1973 C C . MET B 1 25 ? 27.933 -8.639 -13.681 1.00 49.36 26 MET B C 1
ATOM 1974 O O . MET B 1 25 ? 28.865 -8.808 -14.490 1.00 48.19 26 MET B O 1
ATOM 1979 N N . LYS B 1 26 ? 27.784 -9.382 -12.588 1.00 50.28 27 LYS B N 1
ATOM 1980 C CA . LYS B 1 26 ? 28.761 -10.418 -12.320 1.00 52.11 27 LYS B CA 1
ATOM 1981 C C . LYS B 1 26 ? 28.520 -11.561 -13.282 1.00 53.43 27 LYS B C 1
ATOM 1982 O O . LYS B 1 26 ? 29.456 -12.067 -13.891 1.00 53.10 27 LYS B O 1
ATOM 1988 N N . SER B 1 27 ? 27.253 -11.957 -13.449 1.00 55.00 28 SER B N 1
ATOM 1989 C CA . SER B 1 27 ? 26.976 -13.064 -14.368 1.00 56.78 28 SER B CA 1
ATOM 1990 C C . SER B 1 27 ? 27.170 -12.661 -15.826 1.00 56.21 28 SER B C 1
ATOM 1991 O O . SER B 1 27 ? 27.630 -13.473 -16.612 1.00 57.15 28 SER B O 1
ATOM 1994 N N . VAL B 1 28 ? 26.862 -11.416 -16.176 1.00 55.00 29 VAL B N 1
ATOM 1995 C CA . VAL B 1 28 ? 27.236 -10.899 -17.466 1.00 53.48 29 VAL B CA 1
ATOM 1996 C C . VAL B 1 28 ? 28.734 -11.126 -17.642 1.00 53.91 29 VAL B C 1
ATOM 1997 O O . VAL B 1 28 ? 29.151 -11.766 -18.591 1.00 55.37 29 VAL B O 1
ATOM 2001 N N . THR B 1 29 ? 29.568 -10.665 -16.731 1.00 53.84 30 THR B N 1
ATOM 2002 C CA . THR B 1 29 ? 31.021 -10.975 -16.858 1.00 53.10 30 THR B CA 1
ATOM 2003 C C . THR B 1 29 ? 31.363 -12.467 -17.028 1.00 53.89 30 THR B C 1
ATOM 2004 O O . THR B 1 29 ? 32.297 -12.784 -17.708 1.00 52.96 30 THR B O 1
ATOM 2008 N N . GLU B 1 30 ? 30.605 -13.362 -16.392 1.00 55.17 31 GLU B N 1
ATOM 2009 C CA . GLU B 1 30 ? 30.970 -14.776 -16.355 1.00 57.10 31 GLU B CA 1
ATOM 2010 C C . GLU B 1 30 ? 30.656 -15.534 -17.657 1.00 58.05 31 GLU B C 1
ATOM 2011 O O . GLU B 1 30 ? 31.047 -16.699 -17.822 1.00 58.10 31 GLU B O 1
ATOM 2017 N N . GLN B 1 31 ? 29.950 -14.857 -18.563 1.00 58.82 32 GLN B N 1
ATOM 2018 C CA . GLN B 1 31 ? 29.640 -15.376 -19.890 1.00 60.30 32 GLN B CA 1
ATOM 2019 C C . GLN B 1 31 ? 30.904 -15.460 -20.778 1.00 59.81 32 GLN B C 1
ATOM 2020 O O . GLN B 1 31 ? 30.964 -16.229 -21.745 1.00 60.89 32 GLN B O 1
ATOM 2026 N N . GLY B 1 32 ? 31.918 -14.693 -20.397 1.00 58.71 33 GLY B N 1
ATOM 2027 C CA . GLY B 1 32 ? 33.252 -14.837 -20.926 1.00 57.16 33 GLY B CA 1
ATOM 2028 C C . GLY B 1 32 ? 33.531 -13.999 -22.144 1.00 56.48 33 GLY B C 1
ATOM 2029 O O . GLY B 1 32 ? 34.534 -14.213 -22.783 1.00 57.90 33 GLY B O 1
ATOM 2030 N N . ALA B 1 33 ? 32.647 -13.075 -22.500 1.00 55.16 34 ALA B N 1
ATOM 2031 C CA . ALA B 1 33 ? 32.864 -12.169 -23.637 1.00 53.76 34 ALA B CA 1
ATOM 2032 C C . ALA B 1 33 ? 33.386 -10.779 -23.177 1.00 53.45 34 ALA B C 1
ATOM 2033 O O . ALA B 1 33 ? 32.916 -10.244 -22.201 1.00 54.16 34 ALA B O 1
ATOM 2035 N N . GLU B 1 34 ? 34.335 -10.189 -23.888 1.00 53.28 35 GLU B N 1
ATOM 2036 C CA . GLU B 1 34 ? 34.813 -8.851 -23.573 1.00 53.06 35 GLU B CA 1
ATOM 2037 C C . GLU B 1 34 ? 33.616 -7.899 -23.305 1.00 52.87 35 GLU B C 1
ATOM 2038 O O . GLU B 1 34 ? 32.716 -7.835 -24.142 1.00 53.89 35 GLU B O 1
ATOM 2044 N N . LEU B 1 35 ? 33.625 -7.153 -22.184 1.00 50.93 36 LEU B N 1
ATOM 2045 C CA . LEU B 1 35 ? 32.540 -6.235 -21.836 1.00 49.34 36 LEU B CA 1
ATOM 2046 C C . LEU B 1 35 ? 32.683 -4.985 -22.689 1.00 49.04 36 LEU B C 1
ATOM 2047 O O . LEU B 1 35 ? 33.807 -4.604 -22.970 1.00 48.42 36 LEU B O 1
ATOM 2052 N N . SER B 1 36 ? 31.570 -4.352 -23.097 1.00 47.82 37 SER B N 1
ATOM 2053 C CA . SER B 1 36 ? 31.655 -3.035 -23.702 1.00 48.18 37 SER B CA 1
ATOM 2054 C C . SER B 1 36 ? 31.963 -1.956 -22.677 1.00 48.67 37 SER B C 1
ATOM 2055 O O . SER B 1 36 ? 31.944 -2.173 -21.464 1.00 48.55 37 SER B O 1
ATOM 2058 N N . ASN B 1 37 ? 32.176 -0.748 -23.187 1.00 48.92 38 ASN B N 1
ATOM 2059 C CA . ASN B 1 37 ? 32.339 0.425 -22.341 1.00 50.55 38 ASN B CA 1
ATOM 2060 C C . ASN B 1 37 ? 31.170 0.602 -21.373 1.00 50.52 38 ASN B C 1
ATOM 2061 O O . ASN B 1 37 ? 31.376 0.897 -20.196 1.00 49.84 38 ASN B O 1
ATOM 2066 N N . GLU B 1 38 ? 29.944 0.422 -21.863 1.00 49.46 39 GLU B N 1
ATOM 2067 C CA . GLU B 1 38 ? 28.794 0.564 -21.019 1.00 48.57 39 GLU B CA 1
ATOM 2068 C C . GLU B 1 38 ? 28.675 -0.577 -19.970 1.00 47.61 39 GLU B C 1
ATOM 2069 O O . GLU B 1 38 ? 28.159 -0.355 -18.864 1.00 46.54 39 GLU B O 1
ATOM 2075 N N . GLU B 1 39 ? 29.158 -1.768 -20.294 1.00 46.39 40 GLU B N 1
ATOM 2076 C CA . GLU B 1 39 ? 28.997 -2.906 -19.392 1.00 47.08 40 GLU B CA 1
ATOM 2077 C C . GLU B 1 39 ? 30.033 -2.832 -18.246 1.00 47.79 40 GLU B C 1
ATOM 2078 O O . GLU B 1 39 ? 29.725 -3.099 -17.078 1.00 47.12 40 GLU B O 1
ATOM 2084 N N . ARG B 1 40 ? 31.249 -2.445 -18.615 1.00 46.93 41 ARG B N 1
ATOM 2085 C CA . ARG B 1 40 ? 32.332 -2.272 -17.662 1.00 46.29 41 ARG B CA 1
ATOM 2086 C C . ARG B 1 40 ? 32.015 -1.153 -16.678 1.00 45.47 41 ARG B C 1
ATOM 2087 O O . ARG B 1 40 ? 32.415 -1.216 -15.515 1.00 42.05 41 ARG B O 1
ATOM 2095 N N . ASN B 1 41 ? 31.298 -0.129 -17.135 1.00 45.96 42 ASN B N 1
ATOM 2096 C CA . ASN B 1 41 ? 30.958 0.952 -16.249 1.00 46.58 42 ASN B CA 1
ATOM 2097 C C . ASN B 1 41 ? 29.907 0.535 -15.263 1.00 46.40 42 ASN B C 1
ATOM 2098 O O . ASN B 1 41 ? 30.018 0.864 -14.092 1.00 47.04 42 ASN B O 1
ATOM 2103 N N . LEU B 1 42 ? 28.994 -0.316 -15.711 1.00 44.74 43 LEU B N 1
ATOM 2104 C CA . LEU B 1 42 ? 27.944 -0.775 -14.879 1.00 44.80 43 LEU B CA 1
ATOM 2105 C C . LEU B 1 42 ? 28.525 -1.712 -13.835 1.00 45.38 43 LEU B C 1
ATOM 2106 O O . LEU B 1 42 ? 28.093 -1.647 -12.705 1.00 45.25 43 LEU B O 1
ATOM 2111 N N . LEU B 1 43 ? 29.400 -2.656 -14.229 1.00 45.45 44 LEU B N 1
ATOM 2112 C CA . LEU B 1 43 ? 30.103 -3.501 -13.257 1.00 46.21 44 LEU B CA 1
ATOM 2113 C C . LEU B 1 43 ? 30.803 -2.548 -12.261 1.00 46.71 44 LEU B C 1
ATOM 2114 O O . LEU B 1 43 ? 30.695 -2.685 -11.080 1.00 47.65 44 LEU B O 1
ATOM 2119 N N . SER B 1 44 ? 31.476 -1.541 -12.761 1.00 46.79 45 SER B N 1
ATOM 2120 C CA . SER B 1 44 ? 32.307 -0.789 -11.901 1.00 46.94 45 SER B CA 1
ATOM 2121 C C . SER B 1 44 ? 31.452 -0.035 -10.881 1.00 45.93 45 SER B C 1
ATOM 2122 O O . SER B 1 44 ? 31.799 0.033 -9.723 1.00 45.22 45 SER B O 1
ATOM 2125 N N . VAL B 1 45 ? 30.312 0.503 -11.325 1.00 45.34 46 VAL B N 1
ATOM 2126 C CA . VAL B 1 45 ? 29.443 1.289 -10.452 1.00 43.88 46 VAL B CA 1
ATOM 2127 C C . VAL B 1 45 ? 28.783 0.389 -9.453 1.00 43.47 46 VAL B C 1
ATOM 2128 O O . VAL B 1 45 ? 28.658 0.728 -8.276 1.00 43.66 46 VAL B O 1
ATOM 2132 N N . ALA B 1 46 ? 28.392 -0.790 -9.893 1.00 43.44 47 ALA B N 1
ATOM 2133 C CA . ALA B 1 46 ? 27.751 -1.689 -8.979 1.00 45.54 47 ALA B CA 1
ATOM 2134 C C . ALA B 1 46 ? 28.720 -1.998 -7.795 1.00 46.32 47 ALA B C 1
ATOM 2135 O O . ALA B 1 46 ? 28.433 -1.709 -6.627 1.00 47.15 47 ALA B O 1
ATOM 2137 N N . TYR B 1 47 ? 29.878 -2.538 -8.126 1.00 46.60 48 TYR B N 1
ATOM 2138 C CA . TYR B 1 47 ? 30.747 -3.038 -7.131 1.00 46.60 48 TYR B CA 1
ATOM 2139 C C . TYR B 1 47 ? 31.267 -1.885 -6.293 1.00 46.91 48 TYR B C 1
ATOM 2140 O O . TYR B 1 47 ? 31.501 -2.069 -5.117 1.00 46.94 48 TYR B O 1
ATOM 2149 N N . LYS B 1 48 ? 31.354 -0.689 -6.847 1.00 45.73 49 LYS B N 1
ATOM 2150 C CA . LYS B 1 48 ? 31.909 0.350 -6.047 1.00 46.74 49 LYS B CA 1
ATOM 2151 C C . LYS B 1 48 ? 30.931 0.804 -4.955 1.00 47.26 49 LYS B C 1
ATOM 2152 O O . LYS B 1 48 ? 31.362 1.172 -3.841 1.00 46.57 49 LYS B O 1
ATOM 2158 N N . ASN B 1 49 ? 29.631 0.828 -5.278 1.00 47.36 50 ASN B N 1
ATOM 2159 C CA . ASN B 1 49 ? 28.612 1.097 -4.266 1.00 47.34 50 ASN B CA 1
ATOM 2160 C C . ASN B 1 49 ? 28.594 -0.056 -3.227 1.00 47.40 50 ASN B C 1
ATOM 2161 O O . ASN B 1 49 ? 28.541 0.169 -2.014 1.00 48.23 50 ASN B O 1
ATOM 2166 N N . VAL B 1 50 ? 28.672 -1.285 -3.689 1.00 46.63 51 VAL B N 1
ATOM 2167 C CA . VAL B 1 50 ? 28.727 -2.414 -2.767 1.00 46.79 51 VAL B CA 1
ATOM 2168 C C . VAL B 1 50 ? 29.898 -2.345 -1.755 1.00 47.01 51 VAL B C 1
ATOM 2169 O O . VAL B 1 50 ? 29.678 -2.574 -0.591 1.00 47.38 51 VAL B O 1
ATOM 2173 N N . VAL B 1 51 ? 31.122 -2.028 -2.175 1.00 47.32 52 VAL B N 1
ATOM 2174 C CA . VAL B 1 51 ? 32.198 -1.962 -1.224 1.00 46.93 52 VAL B CA 1
ATOM 2175 C C . VAL B 1 51 ? 32.157 -0.648 -0.534 1.00 46.63 52 VAL B C 1
ATOM 2176 O O . VAL B 1 51 ? 32.640 -0.551 0.579 1.00 46.92 52 VAL B O 1
ATOM 2180 N N . GLY B 1 52 ? 31.623 0.383 -1.151 1.00 46.21 53 GLY B N 1
ATOM 2181 C CA . GLY B 1 52 ? 31.673 1.698 -0.460 1.00 46.37 53 GLY B CA 1
ATOM 2182 C C . GLY B 1 52 ? 31.022 1.554 0.914 1.00 48.69 53 GLY B C 1
ATOM 2183 O O . GLY B 1 52 ? 31.518 2.077 1.940 1.00 49.16 53 GLY B O 1
ATOM 2184 N N . ALA B 1 53 ? 29.930 0.784 0.939 1.00 48.37 54 ALA B N 1
ATOM 2185 C CA . ALA B 1 53 ? 29.054 0.758 2.073 1.00 48.68 54 ALA B CA 1
ATOM 2186 C C . ALA B 1 53 ? 29.807 0.096 3.220 1.00 49.23 54 ALA B C 1
ATOM 2187 O O . ALA B 1 53 ? 29.753 0.568 4.358 1.00 48.15 54 ALA B O 1
ATOM 2189 N N . ARG B 1 54 ? 30.518 -0.977 2.896 1.00 49.67 55 ARG B N 1
ATOM 2190 C CA . ARG B 1 54 ? 31.271 -1.702 3.881 1.00 50.02 55 ARG B CA 1
ATOM 2191 C C . ARG B 1 54 ? 32.435 -0.872 4.368 1.00 50.57 55 ARG B C 1
ATOM 2192 O O . ARG B 1 54 ? 32.702 -0.853 5.584 1.00 51.49 55 ARG B O 1
ATOM 2200 N N . ARG B 1 55 ? 33.091 -0.143 3.465 1.00 49.65 56 ARG B N 1
ATOM 2201 C CA . ARG B 1 55 ? 34.218 0.680 3.866 1.00 48.68 56 ARG B CA 1
ATOM 2202 C C . ARG B 1 55 ? 33.799 1.815 4.770 1.00 48.76 56 ARG B C 1
ATOM 2203 O O . ARG B 1 55 ? 34.527 2.198 5.705 1.00 48.98 56 ARG B O 1
ATOM 2211 N N . SER B 1 56 ? 32.669 2.419 4.460 1.00 48.85 57 SER B N 1
ATOM 2212 C CA . SER B 1 56 ? 32.188 3.516 5.295 1.00 49.93 57 SER B CA 1
ATOM 2213 C C . SER B 1 56 ? 31.758 2.962 6.665 1.00 50.72 57 SER B C 1
ATOM 2214 O O . SER B 1 56 ? 31.990 3.586 7.691 1.00 51.54 57 SER B O 1
ATOM 2217 N N . SER B 1 57 ? 31.193 1.756 6.692 1.00 51.02 58 SER B N 1
ATOM 2218 C CA . SER B 1 57 ? 30.871 1.125 7.945 1.00 52.22 58 SER B CA 1
ATOM 2219 C C . SER B 1 57 ? 32.115 0.721 8.721 1.00 53.51 58 SER B C 1
ATOM 2220 O O . SER B 1 57 ? 32.139 0.834 9.928 1.00 54.55 58 SER B O 1
ATOM 2223 N N . TRP B 1 58 ? 33.141 0.228 8.054 1.00 53.87 59 TRP B N 1
ATOM 2224 C CA . TRP B 1 58 ? 34.359 -0.174 8.770 1.00 53.77 59 TRP B CA 1
ATOM 2225 C C . TRP B 1 58 ? 34.994 1.065 9.384 1.00 53.86 59 TRP B C 1
ATOM 2226 O O . TRP B 1 58 ? 35.412 1.045 10.504 1.00 53.71 59 TRP B O 1
ATOM 2237 N N . ARG B 1 59 ? 34.982 2.169 8.646 1.00 54.57 60 ARG B N 1
ATOM 2238 C CA . ARG B 1 59 ? 35.514 3.432 9.153 1.00 56.32 60 ARG B CA 1
ATOM 2239 C C . ARG B 1 59 ? 34.888 3.884 10.480 1.00 56.79 60 ARG B C 1
ATOM 2240 O O . ARG B 1 59 ? 35.582 4.421 11.343 1.00 57.11 60 ARG B O 1
ATOM 2248 N N . VAL B 1 60 ? 33.582 3.676 10.638 1.00 56.60 61 VAL B N 1
ATOM 2249 C CA . VAL B 1 60 ? 32.874 4.151 11.798 1.00 54.96 61 VAL B CA 1
ATOM 2250 C C . VAL B 1 60 ? 33.112 3.146 12.932 1.00 54.88 61 VAL B C 1
ATOM 2251 O O . VAL B 1 60 ? 33.534 3.509 14.037 1.00 54.35 61 VAL B O 1
ATOM 2255 N N . VAL B 1 61 ? 32.891 1.876 12.667 1.00 54.41 62 VAL B N 1
ATOM 2256 C CA . VAL B 1 61 ? 33.117 0.895 13.704 1.00 55.69 62 VAL B CA 1
ATOM 2257 C C . VAL B 1 61 ? 34.597 0.817 14.197 1.00 58.89 62 VAL B C 1
ATOM 2258 O O . VAL B 1 61 ? 34.841 0.458 15.357 1.00 58.50 62 VAL B O 1
ATOM 2262 N N . SER B 1 62 ? 35.573 1.151 13.338 1.00 61.63 63 SER B N 1
ATOM 2263 C CA . SER B 1 62 ? 36.985 1.180 13.762 1.00 64.37 63 SER B CA 1
ATOM 2264 C C . SER B 1 62 ? 37.141 2.286 14.748 1.00 65.51 63 SER B C 1
ATOM 2265 O O . SER B 1 62 ? 37.464 2.013 15.878 1.00 67.09 63 SER B O 1
ATOM 2268 N N . SER B 1 63 ? 36.871 3.518 14.354 1.00 66.81 64 SER B N 1
ATOM 2269 C CA .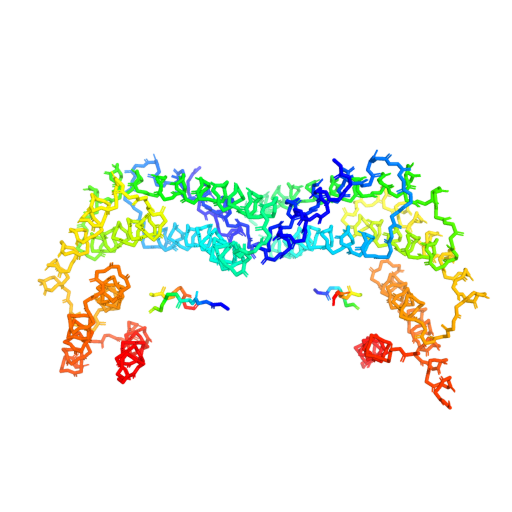 SER B 1 63 ? 37.057 4.646 15.233 1.00 69.15 64 SER B CA 1
ATOM 2270 C C . SER B 1 63 ? 36.409 4.405 16.608 1.00 71.95 64 SER B C 1
ATOM 2271 O O . SER B 1 63 ? 36.948 4.792 17.655 1.00 72.48 64 SER B O 1
ATOM 2274 N N . ILE B 1 64 ? 35.243 3.777 16.619 1.00 74.07 65 ILE B N 1
ATOM 2275 C CA . ILE B 1 64 ? 34.560 3.593 17.885 1.00 76.30 65 ILE B CA 1
ATOM 2276 C C . ILE B 1 64 ? 35.365 2.611 18.758 1.00 78.22 65 ILE B C 1
ATOM 2277 O O . ILE B 1 64 ? 35.645 2.892 19.911 1.00 77.88 65 ILE B O 1
ATOM 2282 N N . GLU B 1 65 ? 35.768 1.484 18.177 1.00 80.76 66 GLU B N 1
ATOM 2283 C CA . GLU B 1 65 ? 36.639 0.532 18.838 1.00 83.30 66 GLU B CA 1
ATOM 2284 C C . GLU B 1 65 ? 37.932 1.237 19.220 1.00 85.59 66 GLU B C 1
ATOM 2285 O O . GLU B 1 65 ? 38.811 0.619 19.779 1.00 86.01 66 GLU B O 1
ATOM 2291 N N . GLN B 1 66 ? 38.043 2.527 18.901 1.00 88.50 67 GLN B N 1
ATOM 2292 C CA . GLN B 1 66 ? 39.248 3.308 19.187 1.00 91.43 67 GLN B CA 1
ATOM 2293 C C . GLN B 1 66 ? 38.989 4.201 20.376 1.00 92.57 67 GLN B C 1
ATOM 2294 O O . GLN B 1 66 ? 39.698 4.125 21.364 1.00 93.19 67 GLN B O 1
ATOM 2300 N N . LYS B 1 67 ? 37.942 5.015 20.311 1.00 94.15 68 LYS B N 1
ATOM 2301 C CA . LYS B 1 67 ? 37.601 5.910 21.419 1.00 95.93 68 LYS B CA 1
ATOM 2302 C C . LYS B 1 67 ? 37.463 5.198 22.773 1.00 97.16 68 LYS B C 1
ATOM 2303 O O . LYS B 1 67 ? 37.587 5.825 23.825 1.00 97.45 68 LYS B O 1
ATOM 2305 N N . THR B 1 68 ? 37.203 3.894 22.739 1.00 98.42 69 THR B N 1
ATOM 2306 C CA . THR B 1 68 ? 36.987 3.087 23.968 1.00 100.02 69 THR B CA 1
ATOM 2307 C C . THR B 1 68 ? 38.098 2.279 24.673 1.00 100.88 69 THR B C 1
ATOM 2308 O O . THR B 1 68 ? 38.702 1.377 24.073 1.00 100.99 69 THR B O 1
ATOM 2312 N N . GLU B 1 69 ? 38.352 2.614 25.945 1.00 101.97 70 GLU B N 1
ATOM 2313 C CA . GLU B 1 69 ? 39.264 1.844 26.828 1.00 102.61 70 GLU B CA 1
ATOM 2314 C C . GLU B 1 69 ? 38.990 2.147 28.314 1.00 102.77 70 GLU B C 1
ATOM 2315 O O . GLU B 1 69 ? 37.949 1.759 28.862 1.00 102.64 70 GLU B O 1
ATOM 2317 N N . GLU B 1 72 ? 36.464 -0.249 27.856 1.00 85.65 73 GLU B N 1
ATOM 2318 C CA . GLU B 1 72 ? 35.392 -1.026 28.472 1.00 85.79 73 GLU B CA 1
ATOM 2319 C C . GLU B 1 72 ? 35.172 -2.434 27.828 1.00 86.16 73 GLU B C 1
ATOM 2320 O O . GLU B 1 72 ? 36.126 -3.044 27.314 1.00 85.89 73 GLU B O 1
ATOM 2322 N N . LYS B 1 73 ? 33.927 -2.950 27.911 1.00 86.82 74 LYS B N 1
ATOM 2323 C CA . LYS B 1 73 ? 33.433 -4.173 27.175 1.00 86.51 74 LYS B CA 1
ATOM 2324 C C . LYS B 1 73 ? 32.658 -3.797 25.891 1.00 86.14 74 LYS B C 1
ATOM 2325 O O . LYS B 1 73 ? 32.196 -4.671 25.117 1.00 85.86 74 LYS B O 1
ATOM 2327 N N . LYS B 1 74 ? 32.511 -2.487 25.696 1.00 85.45 75 LYS B N 1
ATOM 2328 C CA . LYS B 1 74 ? 32.003 -1.929 24.458 1.00 85.40 75 LYS B CA 1
ATOM 2329 C C . LYS B 1 74 ? 33.024 -2.261 23.366 1.00 84.64 75 LYS B C 1
ATOM 2330 O O . LYS B 1 74 ? 32.656 -2.605 22.233 1.00 84.06 75 LYS B O 1
ATOM 2335 N N . GLN B 1 75 ? 34.307 -2.192 23.749 1.00 83.98 76 GLN B N 1
ATOM 2336 C CA . GLN B 1 75 ? 35.429 -2.443 22.854 1.00 82.90 76 GLN B CA 1
ATOM 2337 C C . GLN B 1 75 ? 35.389 -3.839 22.225 1.00 81.63 76 GLN B C 1
ATOM 2338 O O . GLN B 1 75 ? 35.503 -3.956 21.007 1.00 81.04 76 GLN B O 1
ATOM 2344 N N . GLN B 1 76 ? 35.210 -4.889 23.022 1.00 80.32 77 GLN B N 1
ATOM 2345 C CA . GLN B 1 76 ? 35.115 -6.227 22.425 1.00 79.39 77 GLN B CA 1
ATOM 2346 C C . GLN B 1 76 ? 33.965 -6.318 21.397 1.00 77.99 77 GLN B C 1
ATOM 2347 O O . GLN B 1 76 ? 34.028 -7.074 20.425 1.00 77.26 77 GLN B O 1
ATOM 2353 N N . MET B 1 77 ? 32.916 -5.540 21.633 1.00 76.27 78 MET B N 1
ATOM 2354 C CA . MET B 1 77 ? 31.731 -5.583 20.801 1.00 74.78 78 MET B CA 1
ATOM 2355 C C . MET B 1 77 ? 32.046 -4.980 19.440 1.00 72.68 78 MET B C 1
ATOM 2356 O O . MET B 1 77 ? 31.865 -5.647 18.423 1.00 71.84 78 MET B O 1
ATOM 2361 N N . ALA B 1 78 ? 32.506 -3.725 19.456 1.00 70.22 79 ALA B N 1
ATOM 2362 C CA . ALA B 1 78 ? 32.981 -3.045 18.292 1.00 68.91 79 ALA B CA 1
ATOM 2363 C C . ALA B 1 78 ? 33.900 -3.999 17.490 1.00 68.94 79 ALA B C 1
ATOM 2364 O O . ALA B 1 78 ? 33.617 -4.347 16.311 1.00 68.21 79 ALA B O 1
ATOM 2366 N N . ARG B 1 79 ? 34.948 -4.474 18.166 1.00 67.89 80 ARG B N 1
ATOM 2367 C CA . ARG B 1 79 ? 35.946 -5.328 17.569 1.00 67.75 80 ARG B CA 1
ATOM 2368 C C . ARG B 1 79 ? 35.292 -6.405 16.728 1.00 67.11 80 ARG B C 1
ATOM 2369 O O . ARG B 1 79 ? 35.602 -6.528 15.527 1.00 67.36 80 ARG B O 1
ATOM 2372 N N . GLU B 1 80 ? 34.399 -7.187 17.314 1.00 65.93 81 GLU B N 1
ATOM 2373 C CA . GLU B 1 80 ? 33.866 -8.316 16.548 1.00 65.99 81 GLU B CA 1
ATOM 2374 C C . GLU B 1 80 ? 32.954 -7.836 15.391 1.00 64.83 81 GLU B C 1
ATOM 2375 O O . GLU B 1 80 ? 32.798 -8.539 14.378 1.00 64.17 81 GLU B O 1
ATOM 2381 N N . TYR B 1 81 ? 32.345 -6.662 15.567 1.00 62.43 82 TYR B N 1
ATOM 2382 C CA . TYR B 1 81 ? 31.472 -6.127 14.556 1.00 61.80 82 TYR B CA 1
ATOM 2383 C C . TYR B 1 81 ? 32.396 -5.632 13.470 1.00 61.59 82 TYR B C 1
ATOM 2384 O O . TYR B 1 81 ? 32.169 -5.953 12.326 1.00 60.79 82 TYR B O 1
ATOM 2393 N N . ARG B 1 82 ? 33.459 -4.905 13.843 1.00 61.83 83 ARG B N 1
ATOM 2394 C CA . ARG B 1 82 ? 34.450 -4.509 12.876 1.00 61.76 83 ARG B CA 1
ATOM 2395 C C . ARG B 1 82 ? 34.929 -5.730 12.104 1.00 62.49 83 ARG B C 1
ATOM 2396 O O . ARG B 1 82 ? 35.096 -5.642 10.884 1.00 63.39 83 ARG B O 1
ATOM 2404 N N . GLU B 1 83 ? 35.101 -6.865 12.782 1.00 62.28 84 GLU B N 1
ATOM 2405 C CA . GLU B 1 83 ? 35.544 -8.082 12.099 1.00 62.71 84 GLU B CA 1
ATOM 2406 C C . GLU B 1 83 ? 34.521 -8.629 11.113 1.00 62.04 84 GLU B C 1
ATOM 2407 O O . GLU B 1 83 ? 34.882 -9.047 10.020 1.00 63.06 84 GLU B O 1
ATOM 2413 N N . LYS B 1 84 ? 33.262 -8.665 11.505 1.00 61.09 85 LYS B N 1
ATOM 2414 C CA . LYS B 1 84 ? 32.204 -9.189 10.643 1.00 60.54 85 LYS B CA 1
ATOM 2415 C C . LYS B 1 84 ? 32.135 -8.393 9.332 1.00 58.52 85 LYS B C 1
ATOM 2416 O O . LYS B 1 84 ? 31.991 -8.974 8.279 1.00 58.12 85 LYS B O 1
ATOM 2422 N N . ILE B 1 85 ? 32.262 -7.072 9.448 1.00 56.41 86 ILE B N 1
ATOM 2423 C CA . ILE B 1 85 ? 32.248 -6.149 8.362 1.00 55.59 86 ILE B CA 1
ATOM 2424 C C . ILE B 1 85 ? 33.479 -6.348 7.458 1.00 56.66 86 ILE B C 1
ATOM 2425 O O . ILE B 1 85 ? 33.291 -6.495 6.243 1.00 57.09 86 ILE B O 1
ATOM 2430 N N . GLU B 1 86 ? 34.692 -6.406 8.032 1.00 56.35 87 GLU B N 1
ATOM 2431 C CA . GLU B 1 86 ? 35.895 -6.703 7.258 1.00 57.11 87 GLU B CA 1
ATOM 2432 C C . GLU B 1 86 ? 35.646 -7.883 6.379 1.00 55.98 87 GLU B C 1
ATOM 2433 O O . GLU B 1 86 ? 36.009 -7.847 5.212 1.00 53.99 87 GLU B O 1
ATOM 2439 N N . THR B 1 87 ? 35.019 -8.924 6.927 1.00 54.99 88 THR B N 1
ATOM 2440 C CA . THR B 1 87 ? 34.996 -10.131 6.164 1.00 55.77 88 THR B CA 1
ATOM 2441 C C . THR B 1 87 ? 34.017 -10.040 4.957 1.00 55.71 88 THR B C 1
ATOM 2442 O O . THR B 1 87 ? 34.332 -10.517 3.839 1.00 56.34 88 THR B O 1
ATOM 2446 N N . GLU B 1 88 ? 32.883 -9.374 5.162 1.00 54.29 89 GLU B N 1
ATOM 2447 C CA . GLU B 1 88 ? 32.015 -8.971 4.065 1.00 53.20 89 GLU B CA 1
ATOM 2448 C C . GLU B 1 88 ? 32.779 -8.192 2.989 1.00 51.96 89 GLU B C 1
ATOM 2449 O O . GLU B 1 88 ? 32.600 -8.419 1.787 1.00 51.75 89 GLU B O 1
ATOM 2455 N N . LEU B 1 89 ? 33.639 -7.299 3.451 1.00 51.22 90 LEU B N 1
ATOM 2456 C CA . LEU B 1 89 ? 34.403 -6.422 2.617 1.00 51.05 90 LEU B CA 1
ATOM 2457 C C . LEU B 1 89 ? 35.424 -7.244 1.813 1.00 52.11 90 LEU B C 1
ATOM 2458 O O . LEU B 1 89 ? 35.697 -6.949 0.651 1.00 52.75 90 LEU B O 1
ATOM 2463 N N . ARG B 1 90 ? 35.951 -8.305 2.401 1.00 52.28 91 ARG B N 1
ATOM 2464 C CA . ARG B 1 90 ? 36.982 -9.014 1.731 1.00 52.94 91 ARG B CA 1
ATOM 2465 C C . ARG B 1 90 ? 36.354 -9.911 0.689 1.00 53.48 91 ARG B C 1
ATOM 2466 O O . ARG B 1 90 ? 36.942 -10.083 -0.412 1.00 53.23 91 ARG B O 1
ATOM 2474 N N . ASP B 1 91 ? 35.207 -10.516 1.037 1.00 52.21 92 ASP B N 1
ATOM 2475 C CA . ASP B 1 91 ? 34.564 -11.397 0.107 1.00 52.89 92 ASP B CA 1
ATOM 2476 C C . ASP B 1 91 ? 34.213 -10.584 -1.154 1.00 52.00 92 ASP B C 1
ATOM 2477 O O . ASP B 1 91 ? 34.379 -11.052 -2.255 1.00 52.29 92 ASP B O 1
ATOM 2482 N N . ILE B 1 92 ? 33.799 -9.339 -0.975 1.00 50.88 93 ILE B N 1
ATOM 2483 C CA . ILE B 1 92 ? 33.469 -8.466 -2.099 1.00 49.43 93 ILE B CA 1
ATOM 2484 C C . ILE B 1 92 ? 34.692 -8.154 -2.949 1.00 49.48 93 ILE B C 1
ATOM 2485 O O . ILE B 1 92 ? 34.687 -8.332 -4.176 1.00 49.03 93 ILE B O 1
ATOM 2490 N N . CYS B 1 93 ? 35.752 -7.709 -2.287 1.00 49.44 94 CYS B N 1
ATOM 2491 C CA . CYS B 1 93 ? 36.987 -7.475 -2.971 1.00 49.04 94 CYS B CA 1
ATOM 2492 C C . CYS B 1 93 ? 37.406 -8.706 -3.731 1.00 50.17 94 CYS B C 1
ATOM 2493 O O . CYS B 1 93 ? 37.836 -8.582 -4.841 1.00 51.32 94 CYS B O 1
ATOM 2496 N N . ASN B 1 94 ? 37.243 -9.896 -3.173 1.00 51.61 95 ASN B N 1
ATOM 2497 C CA . ASN B 1 94 ? 37.784 -11.093 -3.846 1.00 53.14 95 ASN B CA 1
ATOM 2498 C C . ASN B 1 94 ? 36.911 -11.539 -5.022 1.00 53.72 95 ASN B C 1
ATOM 2499 O O . ASN B 1 94 ? 37.469 -11.970 -6.063 1.00 54.05 95 ASN B O 1
ATOM 2504 N N . ASP B 1 95 ? 35.576 -11.460 -4.870 1.00 53.36 96 ASP B N 1
ATOM 2505 C CA . ASP B 1 95 ? 34.671 -11.671 -6.030 1.00 54.12 96 ASP B CA 1
ATOM 2506 C C . ASP B 1 95 ? 35.210 -10.883 -7.237 1.00 52.23 96 ASP B C 1
ATOM 2507 O O . ASP B 1 95 ? 35.498 -11.463 -8.252 1.00 52.87 96 ASP B O 1
ATOM 2512 N N . VAL B 1 96 ? 35.385 -9.583 -7.064 1.00 49.73 97 VAL B N 1
ATOM 2513 C CA . VAL B 1 96 ? 35.858 -8.658 -8.085 1.00 49.59 97 VAL B CA 1
ATOM 2514 C C . VAL B 1 96 ? 37.242 -8.977 -8.646 1.00 50.14 97 VAL B C 1
ATOM 2515 O O . VAL B 1 96 ? 37.494 -8.822 -9.859 1.00 49.17 97 VAL B O 1
ATOM 2519 N N . LEU B 1 97 ? 38.139 -9.390 -7.754 1.00 50.07 98 LEU B N 1
ATOM 2520 C CA . LEU B 1 97 ? 39.535 -9.526 -8.137 1.00 50.77 98 LEU B CA 1
ATOM 2521 C C . LEU B 1 97 ? 39.656 -10.752 -8.951 1.00 50.71 98 LEU B C 1
ATOM 2522 O O . LEU B 1 97 ? 40.465 -10.814 -9.858 1.00 50.90 98 LEU B O 1
ATOM 2527 N N . SER B 1 98 ? 38.780 -11.695 -8.653 1.00 51.24 99 SER B N 1
ATOM 2528 C CA . SER B 1 98 ? 38.666 -12.902 -9.413 1.00 51.98 99 SER B CA 1
ATOM 2529 C C . SER B 1 98 ? 38.010 -12.594 -10.762 1.00 51.98 99 SER B C 1
ATOM 2530 O O . SER B 1 98 ? 38.499 -13.012 -11.783 1.00 53.95 99 SER B O 1
ATOM 2533 N N . LEU B 1 99 ? 36.968 -11.804 -10.801 1.00 51.50 100 LEU B N 1
ATOM 2534 C CA . LEU B 1 99 ? 36.470 -11.349 -12.085 1.00 51.77 100 LEU B CA 1
ATOM 2535 C C . LEU B 1 99 ? 37.561 -10.759 -12.955 1.00 52.14 100 LEU B C 1
ATOM 2536 O O . LEU B 1 99 ? 37.679 -11.123 -14.123 1.00 52.74 100 LEU B O 1
ATOM 2541 N N . LEU B 1 100 ? 38.366 -9.867 -12.387 1.00 52.02 101 LEU B N 1
ATOM 2542 C CA . LEU B 1 100 ? 39.488 -9.283 -13.098 1.00 52.34 101 LEU B CA 1
ATOM 2543 C C . LEU B 1 100 ? 40.510 -10.272 -13.627 1.00 53.69 101 LEU B C 1
ATOM 2544 O O . LEU B 1 100 ? 41.015 -10.078 -14.701 1.00 54.61 101 LEU B O 1
ATOM 2549 N N . GLU B 1 101 ? 40.836 -11.309 -12.868 1.00 55.21 102 GLU B N 1
ATOM 2550 C CA . GLU B 1 101 ? 41.961 -12.125 -13.226 1.00 57.41 102 GLU B CA 1
ATOM 2551 C C . GLU B 1 101 ? 41.535 -13.074 -14.303 1.00 57.78 102 GLU B C 1
ATOM 2552 O O . GLU B 1 101 ? 42.256 -13.267 -15.287 1.00 58.14 102 GLU B O 1
ATOM 2558 N N . LYS B 1 102 ? 40.343 -13.622 -14.104 1.00 57.66 103 LYS B N 1
ATOM 2559 C CA . LYS B 1 102 ? 39.819 -14.707 -14.870 1.00 58.12 103 LYS B CA 1
ATOM 2560 C C . LYS B 1 102 ? 39.147 -14.316 -16.183 1.00 57.49 103 LYS B C 1
ATOM 2561 O O . LYS B 1 102 ? 39.173 -15.118 -17.126 1.00 57.43 103 LYS B O 1
ATOM 2567 N N . PHE B 1 103 ? 38.548 -13.114 -16.255 1.00 56.84 104 PHE B N 1
ATOM 2568 C CA . PHE B 1 103 ? 37.795 -12.652 -17.463 1.00 56.04 104 PHE B CA 1
ATOM 2569 C C . PHE B 1 103 ? 38.225 -11.295 -17.991 1.00 55.91 104 PHE B C 1
ATOM 2570 O O . PHE B 1 103 ? 38.704 -11.184 -19.086 1.00 56.89 104 PHE B O 1
ATOM 2578 N N . LEU B 1 104 ? 38.062 -10.256 -17.179 1.00 54.93 105 LEU B N 1
ATOM 2579 C CA . LEU B 1 104 ? 38.269 -8.915 -17.587 1.00 52.81 105 LEU B CA 1
ATOM 2580 C C . LEU B 1 104 ? 39.673 -8.627 -18.119 1.00 52.88 105 LEU B C 1
ATOM 2581 O O . LEU B 1 104 ? 39.809 -8.093 -19.185 1.00 51.85 105 LEU B O 1
ATOM 2586 N N . ILE B 1 105 ? 40.722 -8.907 -17.365 1.00 52.99 106 ILE B N 1
ATOM 2587 C CA . ILE B 1 105 ? 42.050 -8.568 -17.877 1.00 53.67 106 ILE B CA 1
ATOM 2588 C C . ILE B 1 105 ? 42.514 -9.376 -19.118 1.00 54.62 106 ILE B C 1
ATOM 2589 O O . ILE B 1 105 ? 42.957 -8.789 -20.112 1.00 54.54 106 ILE B O 1
ATOM 2594 N N . PRO B 1 106 ? 42.355 -10.708 -19.095 1.00 55.97 107 PRO B N 1
ATOM 2595 C CA . PRO B 1 106 ? 42.801 -11.506 -20.235 1.00 57.20 107 PRO B CA 1
ATOM 2596 C C . PRO B 1 106 ? 42.133 -11.132 -21.590 1.00 57.74 107 PRO B C 1
ATOM 2597 O O . PRO B 1 106 ? 42.817 -11.171 -22.625 1.00 59.54 107 PRO B O 1
ATOM 2601 N N . ASN B 1 107 ? 40.850 -10.758 -21.589 1.00 56.83 108 ASN B N 1
ATOM 2602 C CA . ASN B 1 107 ? 40.111 -10.403 -22.812 1.00 56.73 108 ASN B CA 1
ATOM 2603 C C . ASN B 1 107 ? 40.199 -8.925 -23.234 1.00 55.66 108 ASN B C 1
ATOM 2604 O O . ASN B 1 107 ? 39.550 -8.491 -24.213 1.00 55.16 108 ASN B O 1
ATOM 2609 N N . ALA B 1 108 ? 40.920 -8.117 -22.471 1.00 54.01 109 ALA B N 1
ATOM 2610 C CA . ALA B 1 108 ? 40.868 -6.700 -22.715 1.00 52.17 109 ALA B CA 1
ATOM 2611 C C . ALA B 1 108 ? 41.678 -6.499 -23.963 1.00 51.80 109 ALA B C 1
ATOM 2612 O O . ALA B 1 108 ? 42.859 -6.848 -23.996 1.00 52.59 109 ALA B O 1
ATOM 2614 N N . SER B 1 109 ? 41.049 -5.993 -25.020 1.00 51.62 110 SER B N 1
ATOM 2615 C CA . SER B 1 109 ? 41.717 -5.945 -26.344 1.00 51.66 110 SER B CA 1
ATOM 2616 C C . SER B 1 109 ? 42.305 -4.599 -26.644 1.00 52.06 110 SER B C 1
ATOM 2617 O O . SER B 1 109 ? 43.124 -4.492 -27.532 1.00 52.04 110 SER B O 1
ATOM 2620 N N . GLN B 1 110 ? 41.888 -3.576 -25.910 1.00 51.93 111 GLN B N 1
ATOM 2621 C CA . GLN B 1 110 ? 42.394 -2.207 -26.114 1.00 52.71 111 GLN B CA 1
ATOM 2622 C C . GLN B 1 110 ? 43.249 -1.702 -24.931 1.00 52.61 111 GLN B C 1
ATOM 2623 O O . GLN B 1 110 ? 43.068 -2.182 -23.800 1.00 52.51 111 GLN B O 1
ATOM 2629 N N . ALA B 1 111 ? 44.170 -0.764 -25.178 1.00 51.79 112 ALA B N 1
ATOM 2630 C CA . ALA B 1 111 ? 44.971 -0.158 -24.096 1.00 51.67 112 ALA B CA 1
ATOM 2631 C C . ALA B 1 111 ? 44.074 0.520 -23.066 1.00 51.07 112 ALA B C 1
ATOM 2632 O O . ALA B 1 111 ? 44.261 0.354 -21.856 1.00 50.77 112 ALA B O 1
ATOM 2634 N N . GLU B 1 112 ? 43.076 1.243 -23.548 1.00 50.77 113 GLU B N 1
ATOM 2635 C CA . GLU B 1 112 ? 42.177 1.966 -22.680 1.00 51.29 113 GLU B CA 1
ATOM 2636 C C . GLU B 1 112 ? 41.552 1.031 -21.677 1.00 50.80 113 GLU B C 1
ATOM 2637 O O . GLU B 1 112 ? 41.389 1.307 -20.498 1.00 50.62 113 GLU B O 1
ATOM 2643 N N . SER B 1 113 ? 41.282 -0.147 -22.166 1.00 50.85 114 SER B N 1
ATOM 2644 C CA . SER B 1 113 ? 40.638 -1.144 -21.433 1.00 50.83 114 SER B CA 1
ATOM 2645 C C . SER B 1 113 ? 41.557 -1.790 -20.372 1.00 49.33 114 SER B C 1
ATOM 2646 O O . SER B 1 113 ? 41.175 -2.015 -19.221 1.00 47.92 114 SER B O 1
ATOM 2649 N N . LYS B 1 114 ? 42.744 -2.189 -20.812 1.00 50.08 115 LYS B N 1
ATOM 2650 C CA . LYS B 1 114 ? 43.747 -2.792 -19.945 1.00 50.50 115 LYS B CA 1
ATOM 2651 C C . LYS B 1 114 ? 44.022 -1.782 -18.817 1.00 49.13 115 LYS B C 1
ATOM 2652 O O . LYS B 1 114 ? 44.035 -2.130 -17.658 1.00 48.98 115 LYS B O 1
ATOM 2658 N N . VAL B 1 115 ? 44.158 -0.519 -19.162 1.00 47.91 116 VAL B N 1
ATOM 2659 C CA . VAL B 1 115 ? 44.344 0.490 -18.141 1.00 47.69 116 VAL B CA 1
ATOM 2660 C C . VAL B 1 115 ? 43.162 0.423 -17.133 1.00 48.12 116 VAL B C 1
ATOM 2661 O O . VAL B 1 115 ? 43.369 0.088 -15.925 1.00 48.88 116 VAL B O 1
ATOM 2665 N N . PHE B 1 116 ? 41.943 0.625 -17.617 1.00 46.73 117 PHE B N 1
ATOM 2666 C CA . PHE B 1 116 ? 40.769 0.618 -16.737 1.00 44.53 117 PHE B CA 1
ATOM 2667 C C . PHE B 1 116 ? 40.794 -0.503 -15.686 1.00 44.43 117 PHE B C 1
ATOM 2668 O O . PHE B 1 116 ? 40.638 -0.247 -14.489 1.00 45.58 117 PHE B O 1
ATOM 2676 N N . TYR B 1 117 ? 40.997 -1.724 -16.134 1.00 44.11 118 TYR B N 1
ATOM 2677 C CA . TYR B 1 117 ? 41.031 -2.900 -15.282 1.00 44.28 118 TYR B CA 1
ATOM 2678 C C . TYR B 1 117 ? 42.271 -3.038 -14.370 1.00 45.27 118 TYR B C 1
ATOM 2679 O O . TYR B 1 117 ? 42.202 -3.585 -13.261 1.00 45.73 118 TYR B O 1
ATOM 2688 N N . LEU B 1 118 ? 43.401 -2.534 -14.810 1.00 45.41 119 LEU B N 1
ATOM 2689 C CA . LEU B 1 118 ? 44.551 -2.541 -13.923 1.00 45.98 119 LEU B CA 1
ATOM 2690 C C . LEU B 1 118 ? 44.328 -1.482 -12.834 1.00 45.91 119 LEU B C 1
ATOM 2691 O O . LEU B 1 118 ? 44.586 -1.755 -11.679 1.00 46.84 119 LEU B O 1
ATOM 2696 N N . LYS B 1 119 ? 43.764 -0.325 -13.176 1.00 45.75 120 LYS B N 1
ATOM 2697 C CA . LYS B 1 119 ? 43.314 0.608 -12.124 1.00 46.13 120 LYS B CA 1
ATOM 2698 C C . LYS B 1 119 ? 42.434 -0.112 -11.098 1.00 45.41 120 LYS B C 1
ATOM 2699 O O . LYS B 1 119 ? 42.670 -0.046 -9.918 1.00 45.45 120 LYS B O 1
ATOM 2705 N N . MET B 1 120 ? 41.465 -0.850 -11.572 1.00 44.28 121 MET B N 1
ATOM 2706 C CA . MET B 1 120 ? 40.425 -1.319 -10.705 1.00 45.10 121 MET B CA 1
ATOM 2707 C C . MET B 1 120 ? 41.059 -2.421 -9.806 1.00 45.12 121 MET B C 1
ATOM 2708 O O . MET B 1 120 ? 40.758 -2.527 -8.622 1.00 44.14 121 MET B O 1
ATOM 2713 N N . LYS B 1 121 ? 42.023 -3.157 -10.362 1.00 45.75 122 LYS B N 1
ATOM 2714 C CA . LYS B 1 121 ? 42.787 -4.141 -9.603 1.00 45.73 122 LYS B CA 1
ATOM 2715 C C . LYS B 1 121 ? 43.582 -3.388 -8.508 1.00 45.75 122 LYS B C 1
ATOM 2716 O O . LYS B 1 121 ? 43.520 -3.716 -7.320 1.00 46.74 122 LYS B O 1
ATOM 2722 N N . GLY B 1 122 ? 44.281 -2.345 -8.895 1.00 45.40 123 GLY B N 1
ATOM 2723 C CA . GLY B 1 122 ? 44.872 -1.486 -7.890 1.00 45.62 123 GLY B CA 1
ATOM 2724 C C . GLY B 1 122 ? 43.865 -1.102 -6.815 1.00 45.96 123 GLY B C 1
ATOM 2725 O O . GLY B 1 122 ? 44.102 -1.360 -5.615 1.00 46.02 123 GLY B O 1
ATOM 2726 N N . ASP B 1 123 ? 42.743 -0.539 -7.247 1.00 45.28 124 ASP B N 1
ATOM 2727 C CA . ASP B 1 123 ? 41.690 -0.097 -6.346 1.00 43.82 124 ASP B CA 1
ATOM 2728 C C . ASP B 1 123 ? 41.224 -1.162 -5.354 1.00 42.89 124 ASP B C 1
ATOM 2729 O O . ASP B 1 123 ? 40.991 -0.851 -4.186 1.00 42.43 124 ASP B O 1
ATOM 2734 N N . TYR B 1 124 ? 41.072 -2.408 -5.800 1.00 41.76 125 TYR B N 1
ATOM 2735 C CA . TYR B 1 124 ? 40.487 -3.410 -4.911 1.00 42.94 125 TYR B CA 1
ATOM 2736 C C . TYR B 1 124 ? 41.486 -4.045 -3.954 1.00 44.52 125 TYR B C 1
ATOM 2737 O O . TYR B 1 124 ? 41.101 -4.426 -2.847 1.00 45.52 125 TYR B O 1
ATOM 2746 N N . TYR B 1 125 ? 42.773 -4.084 -4.338 1.00 45.60 126 TYR B N 1
ATOM 2747 C CA . TYR B 1 125 ? 43.834 -4.481 -3.412 1.00 44.64 126 TYR B CA 1
ATOM 2748 C C . TYR B 1 125 ? 44.069 -3.380 -2.453 1.00 44.24 126 TYR B C 1
ATOM 2749 O O . TYR B 1 125 ? 44.306 -3.652 -1.268 1.00 45.81 126 TYR B O 1
ATOM 2758 N N . ARG B 1 126 ? 44.017 -2.141 -2.925 1.00 43.02 127 ARG B N 1
ATOM 2759 C CA . ARG B 1 126 ? 44.128 -1.039 -2.003 1.00 42.91 127 ARG B CA 1
ATOM 2760 C C . ARG B 1 126 ? 43.093 -1.172 -0.864 1.00 44.16 127 ARG B C 1
ATOM 2761 O O . ARG B 1 126 ? 43.425 -0.934 0.323 1.00 45.87 127 ARG B O 1
ATOM 2769 N N . TYR B 1 127 ? 41.852 -1.554 -1.185 1.00 44.26 128 TYR B N 1
ATOM 2770 C CA . TYR B 1 127 ? 40.786 -1.627 -0.137 1.00 44.56 128 TYR B CA 1
ATOM 2771 C C . TYR B 1 127 ? 41.067 -2.741 0.789 1.00 45.38 128 TYR B C 1
ATOM 2772 O O . TYR B 1 127 ? 40.775 -2.657 1.955 1.00 47.29 128 TYR B O 1
ATOM 2781 N N . LEU B 1 128 ? 41.624 -3.815 0.265 1.00 47.36 129 LEU B N 1
ATOM 2782 C CA . LEU B 1 128 ? 42.066 -4.916 1.090 1.00 47.57 129 LEU B CA 1
ATOM 2783 C C . LEU B 1 128 ? 43.227 -4.414 1.930 1.00 48.80 129 LEU B C 1
ATOM 2784 O O . LEU B 1 128 ? 43.340 -4.789 3.081 1.00 48.90 129 LEU B O 1
ATOM 2789 N N . ALA B 1 129 ? 44.032 -3.495 1.402 1.00 49.68 130 ALA B N 1
ATOM 2790 C CA . ALA B 1 129 ? 45.156 -3.008 2.206 1.00 50.60 130 ALA B CA 1
ATOM 2791 C C . ALA B 1 129 ? 44.655 -2.211 3.407 1.00 51.75 130 ALA B C 1
ATOM 2792 O O . ALA B 1 129 ? 45.298 -2.219 4.438 1.00 52.81 130 ALA B O 1
ATOM 2794 N N . GLU B 1 130 ? 43.522 -1.529 3.298 1.00 53.32 131 GLU B N 1
ATOM 2795 C CA . GLU B 1 130 ? 43.136 -0.581 4.356 1.00 54.65 131 GLU B CA 1
ATOM 2796 C C . GLU B 1 130 ? 42.767 -1.357 5.653 1.00 56.05 131 GLU B C 1
ATOM 2797 O O . GLU B 1 130 ? 42.643 -0.808 6.745 1.00 55.82 131 GLU B O 1
ATOM 2803 N N . VAL B 1 131 ? 42.662 -2.663 5.504 1.00 57.52 132 VAL B N 1
ATOM 2804 C CA . VAL B 1 131 ? 42.004 -3.511 6.438 1.00 57.92 132 VAL B CA 1
ATOM 2805 C C . VAL B 1 131 ? 42.928 -4.727 6.632 1.00 59.22 132 VAL B C 1
ATOM 2806 O O . VAL B 1 131 ? 42.563 -5.734 7.242 1.00 57.44 132 VAL B O 1
ATOM 2810 N N . ALA B 1 132 ? 44.137 -4.650 6.094 1.00 61.18 133 ALA B N 1
ATOM 2811 C CA . ALA B 1 132 ? 45.013 -5.804 6.291 1.00 64.72 133 ALA B CA 1
ATOM 2812 C C . ALA B 1 132 ? 45.714 -5.692 7.649 1.00 66.61 133 ALA B C 1
ATOM 2813 O O . ALA B 1 132 ? 46.049 -4.558 8.110 1.00 65.81 133 ALA B O 1
ATOM 2815 N N . ALA B 1 133 ? 45.922 -6.834 8.298 1.00 68.46 134 ALA B N 1
ATOM 2816 C CA . ALA B 1 133 ? 46.481 -6.863 9.645 1.00 73.00 134 ALA B CA 1
ATOM 2817 C C . ALA B 1 133 ? 47.950 -7.269 9.685 1.00 74.97 134 ALA B C 1
ATOM 2818 O O . ALA B 1 133 ? 48.299 -8.313 10.237 1.00 75.87 134 ALA B O 1
ATOM 2819 N N . GLY B 1 134 ? 48.808 -6.423 9.123 1.00 76.24 135 GLY B N 1
ATOM 2820 C CA . GLY B 1 134 ? 50.245 -6.599 9.224 1.00 78.32 135 GLY B CA 1
ATOM 2821 C C . GLY B 1 134 ? 50.851 -7.651 8.316 1.00 79.59 135 GLY B C 1
ATOM 2822 O O . GLY B 1 134 ? 51.202 -7.364 7.171 1.00 80.29 135 GLY B O 1
ATOM 2823 N N . ASP B 1 135 ? 50.984 -8.867 8.841 1.00 80.26 136 ASP B N 1
ATOM 2824 C CA . ASP B 1 135 ? 51.620 -9.973 8.127 1.00 80.68 136 ASP B CA 1
ATOM 2825 C C . ASP B 1 135 ? 51.251 -10.249 6.673 1.00 80.19 136 ASP B C 1
ATOM 2826 O O . ASP B 1 135 ? 52.125 -10.427 5.824 1.00 80.34 136 ASP B O 1
ATOM 2828 N N . ASP B 1 136 ? 49.982 -10.131 6.344 1.00 79.00 137 ASP B N 1
ATOM 2829 C CA . ASP B 1 136 ? 49.513 -10.354 4.962 1.00 77.33 137 ASP B CA 1
ATOM 2830 C C . ASP B 1 136 ? 49.728 -8.998 4.275 1.00 74.61 137 ASP B C 1
ATOM 2831 O O . ASP B 1 136 ? 49.894 -8.945 3.067 1.00 74.32 137 ASP B O 1
ATOM 2836 N N . LYS B 1 137 ? 49.692 -7.918 5.055 1.00 71.88 138 LYS B N 1
ATOM 2837 C CA . LYS B 1 137 ? 49.668 -6.555 4.531 1.00 69.25 138 LYS B CA 1
ATOM 2838 C C . LYS B 1 137 ? 50.744 -6.152 3.506 1.00 68.74 138 LYS B C 1
ATOM 2839 O O . LYS B 1 137 ? 50.429 -5.529 2.485 1.00 68.66 138 LYS B O 1
ATOM 2845 N N . LYS B 1 138 ? 52.005 -6.459 3.768 1.00 67.13 139 LYS B N 1
ATOM 2846 C CA . LYS B 1 138 ? 53.058 -5.960 2.851 1.00 65.35 139 LYS B CA 1
ATOM 2847 C C . LYS B 1 138 ? 52.856 -6.534 1.421 1.00 62.86 139 LYS B C 1
ATOM 2848 O O . LYS B 1 138 ? 53.049 -5.831 0.436 1.00 61.88 139 LYS B O 1
ATOM 2850 N N . GLY B 1 139 ? 52.427 -7.785 1.339 1.00 61.22 140 GLY B N 1
ATOM 2851 C CA . GLY B 1 139 ? 52.153 -8.456 0.066 1.00 58.91 140 GLY B CA 1
ATOM 2852 C C . GLY B 1 139 ? 50.882 -7.998 -0.647 1.00 58.10 140 GLY B C 1
ATOM 2853 O O . GLY B 1 139 ? 50.851 -7.991 -1.882 1.00 57.63 140 GLY B O 1
ATOM 2854 N N . ILE B 1 140 ? 49.832 -7.642 0.115 1.00 56.28 141 ILE B N 1
ATOM 2855 C CA . ILE B 1 140 ? 48.618 -7.043 -0.467 1.00 55.07 141 ILE B CA 1
ATOM 2856 C C . ILE B 1 140 ? 48.967 -5.676 -1.033 1.00 54.02 141 ILE B C 1
ATOM 2857 O O . ILE B 1 140 ? 48.539 -5.349 -2.126 1.00 54.29 141 ILE B O 1
ATOM 2862 N N . VAL B 1 141 ? 49.739 -4.890 -0.291 1.00 53.20 142 VAL B N 1
ATOM 2863 C CA . VAL B 1 141 ? 50.171 -3.569 -0.729 1.00 53.34 142 VAL B CA 1
ATOM 2864 C C . VAL B 1 141 ? 50.978 -3.676 -2.019 1.00 55.32 142 VAL B C 1
ATOM 2865 O O . VAL B 1 141 ? 50.933 -2.786 -2.857 1.00 56.66 142 VAL B O 1
ATOM 2869 N N . ASP B 1 142 ? 51.694 -4.773 -2.222 1.00 56.39 143 ASP B N 1
ATOM 2870 C CA . ASP B 1 142 ? 52.513 -4.852 -3.416 1.00 57.37 143 ASP B CA 1
ATOM 2871 C C . ASP B 1 142 ? 51.699 -5.279 -4.581 1.00 55.89 143 ASP B C 1
ATOM 2872 O O . ASP B 1 142 ? 51.995 -4.900 -5.705 1.00 55.98 143 ASP B O 1
ATOM 2877 N N . GLN B 1 143 ? 50.703 -6.111 -4.335 1.00 54.25 144 GLN B N 1
ATOM 2878 C CA . GLN B 1 143 ? 49.817 -6.458 -5.420 1.00 53.59 144 GLN B CA 1
ATOM 2879 C C . GLN B 1 143 ? 49.106 -5.203 -5.930 1.00 52.08 144 GLN B C 1
ATOM 2880 O O . GLN B 1 143 ? 48.941 -5.035 -7.120 1.00 52.17 144 GLN B O 1
ATOM 2886 N N . SER B 1 144 ? 48.784 -4.280 -5.031 1.00 50.55 145 SER B N 1
ATOM 2887 C CA . SER B 1 144 ? 48.084 -3.088 -5.426 1.00 48.80 145 SER B CA 1
ATOM 2888 C C . SER B 1 144 ? 48.972 -2.195 -6.246 1.00 48.67 145 SER B C 1
ATOM 2889 O O . SER B 1 144 ? 48.626 -1.872 -7.392 1.00 49.31 145 SER B O 1
ATOM 2892 N N . GLN B 1 145 ? 50.083 -1.773 -5.667 1.00 48.79 146 GLN B N 1
ATOM 2893 C CA . GLN B 1 145 ? 51.075 -0.909 -6.337 1.00 50.30 146 GLN B CA 1
ATOM 2894 C C . GLN B 1 145 ? 51.598 -1.445 -7.697 1.00 50.59 146 GLN B C 1
ATOM 2895 O O . GLN B 1 145 ? 51.849 -0.648 -8.616 1.00 51.63 146 GLN B O 1
ATOM 2901 N N . GLN B 1 146 ? 51.710 -2.756 -7.861 1.00 49.98 147 GLN B N 1
ATOM 2902 C CA . GLN B 1 146 ? 52.060 -3.320 -9.193 1.00 52.47 147 GLN B CA 1
ATOM 2903 C C . GLN B 1 146 ? 50.948 -3.216 -10.262 1.00 52.17 147 GLN B C 1
ATOM 2904 O O . GLN B 1 146 ? 51.245 -3.024 -11.458 1.00 51.79 147 GLN B O 1
ATOM 2910 N N . ALA B 1 147 ? 49.691 -3.390 -9.826 1.00 50.68 148 ALA B N 1
ATOM 2911 C CA . ALA B 1 147 ? 48.545 -3.133 -10.662 1.00 48.81 148 ALA B CA 1
ATOM 2912 C C . ALA B 1 147 ? 48.582 -1.635 -11.085 1.00 47.77 148 ALA B C 1
ATOM 2913 O O . ALA B 1 147 ? 48.623 -1.332 -12.270 1.00 46.62 148 ALA B O 1
ATOM 2915 N N . TYR B 1 148 ? 48.579 -0.708 -10.130 1.00 46.74 149 TYR B N 1
ATOM 2916 C CA . TYR B 1 148 ? 48.664 0.711 -10.484 1.00 45.49 149 TYR B CA 1
ATOM 2917 C C . TYR B 1 148 ? 49.812 1.010 -11.435 1.00 45.98 149 TYR B C 1
ATOM 2918 O O . TYR B 1 148 ? 49.618 1.655 -12.476 1.00 46.35 149 TYR B O 1
ATOM 2927 N N . GLN B 1 149 ? 51.004 0.493 -11.125 1.00 45.55 150 GLN B N 1
ATOM 2928 C CA . GLN B 1 149 ? 52.214 0.935 -11.823 1.00 44.61 150 GLN B CA 1
ATOM 2929 C C . GLN B 1 149 ? 52.127 0.522 -13.307 1.00 44.47 150 GLN B C 1
ATOM 2930 O O . GLN B 1 149 ? 52.438 1.291 -14.220 1.00 44.67 150 GLN B O 1
ATOM 2936 N N . GLU B 1 150 ? 51.687 -0.690 -13.555 1.00 44.85 151 GLU B N 1
ATOM 2937 C CA . GLU B 1 150 ? 51.485 -1.129 -14.928 1.00 47.85 151 GLU B CA 1
ATOM 2938 C C . GLU B 1 150 ? 50.374 -0.249 -15.609 1.00 48.26 151 GLU B C 1
ATOM 2939 O O . GLU B 1 150 ? 50.587 0.307 -16.673 1.00 49.71 151 GLU B O 1
ATOM 2945 N N . ALA B 1 151 ? 49.236 -0.060 -14.965 1.00 47.19 152 ALA B N 1
ATOM 2946 C CA . ALA B 1 151 ? 48.224 0.800 -15.537 1.00 47.00 152 ALA B CA 1
ATOM 2947 C C . ALA B 1 151 ? 48.887 2.119 -15.863 1.00 46.70 152 ALA B C 1
ATOM 2948 O O . ALA B 1 151 ? 48.646 2.695 -16.947 1.00 46.90 152 ALA B O 1
ATOM 2950 N N . PHE B 1 152 ? 49.723 2.591 -14.940 1.00 44.60 153 PHE B N 1
ATOM 2951 C CA . PHE B 1 152 ? 50.264 3.908 -15.055 1.00 45.18 153 PHE B CA 1
ATOM 2952 C C . PHE B 1 152 ? 51.214 3.985 -16.265 1.00 45.82 153 PHE B C 1
ATOM 2953 O O . PHE B 1 152 ? 51.212 4.966 -16.985 1.00 45.26 153 PHE B O 1
ATOM 2961 N N . GLU B 1 153 ? 52.056 2.972 -16.460 1.00 46.53 154 GLU B N 1
ATOM 2962 C CA . GLU B 1 153 ? 53.027 3.030 -17.572 1.00 48.48 154 GLU B CA 1
ATOM 2963 C C . GLU B 1 153 ? 52.262 2.942 -18.888 1.00 47.56 154 GLU B C 1
ATOM 2964 O O . GLU B 1 153 ? 52.539 3.694 -19.796 1.00 47.56 154 GLU B O 1
ATOM 2970 N N . ILE B 1 154 ? 51.286 2.043 -18.975 1.00 47.88 155 ILE B N 1
ATOM 2971 C CA . ILE B 1 154 ? 50.444 1.956 -20.193 1.00 48.65 155 ILE B CA 1
ATOM 2972 C C . ILE B 1 154 ? 49.664 3.232 -20.500 1.00 49.54 155 ILE B C 1
ATOM 2973 O O . ILE B 1 154 ? 49.577 3.606 -21.655 1.00 49.84 155 ILE B O 1
ATOM 2978 N N . SER B 1 155 ? 49.126 3.934 -19.495 1.00 49.97 156 SER B N 1
ATOM 2979 C CA . SER B 1 155 ? 48.419 5.146 -19.840 1.00 50.56 156 SER B CA 1
ATOM 2980 C C . SER B 1 155 ? 49.361 6.228 -20.292 1.00 51.55 156 SER B C 1
ATOM 2981 O O . SER B 1 155 ? 48.955 7.091 -21.070 1.00 51.26 156 SER B O 1
ATOM 2984 N N . LYS B 1 156 ? 50.590 6.225 -19.790 1.00 53.15 157 LYS B N 1
ATOM 2985 C CA . LYS B 1 156 ? 51.526 7.309 -20.161 1.00 55.86 157 LYS B CA 1
ATOM 2986 C C . LYS B 1 156 ? 51.856 7.195 -21.675 1.00 56.49 157 LYS B C 1
ATOM 2987 O O . LYS B 1 156 ? 51.838 8.188 -22.420 1.00 55.45 157 LYS B O 1
ATOM 2990 N N . LYS B 1 157 ? 52.091 5.953 -22.104 1.00 57.23 158 LYS B N 1
ATOM 2991 C CA . LYS B 1 157 ? 52.491 5.630 -23.471 1.00 58.32 158 LYS B CA 1
ATOM 2992 C C . LYS B 1 157 ? 51.316 5.760 -24.420 1.00 58.46 158 LYS B C 1
ATOM 2993 O O . LYS B 1 157 ? 51.533 6.039 -25.593 1.00 58.50 158 LYS B O 1
ATOM 2995 N N . GLU B 1 158 ? 50.090 5.561 -23.928 1.00 58.55 159 GLU B N 1
ATOM 2996 C CA . GLU B 1 158 ? 48.951 5.328 -24.840 1.00 58.56 159 GLU B CA 1
ATOM 2997 C C . GLU B 1 158 ? 47.779 6.309 -24.824 1.00 57.58 159 GLU B C 1
ATOM 2998 O O . GLU B 1 158 ? 46.947 6.288 -25.719 1.00 58.45 159 GLU B O 1
ATOM 3004 N N . MET B 1 159 ? 47.660 7.133 -23.798 1.00 56.76 160 MET B N 1
ATOM 3005 C CA . MET B 1 159 ? 46.495 8.024 -23.660 1.00 56.22 160 MET B CA 1
ATOM 3006 C C . MET B 1 159 ? 46.955 9.452 -23.516 1.00 55.85 160 MET B C 1
ATOM 3007 O O . MET B 1 159 ? 48.082 9.735 -23.091 1.00 55.74 160 MET B O 1
ATOM 3012 N N . GLN B 1 160 ? 46.086 10.355 -23.909 1.00 55.77 161 GLN B N 1
ATOM 3013 C CA . GLN B 1 160 ? 46.341 11.769 -23.754 1.00 56.44 161 GLN B CA 1
ATOM 3014 C C . GLN B 1 160 ? 46.311 12.153 -22.251 1.00 55.25 161 GLN B C 1
ATOM 3015 O O . GLN B 1 160 ? 45.662 11.473 -21.446 1.00 54.86 161 GLN B O 1
ATOM 3021 N N . PRO B 1 161 ? 46.974 13.252 -21.869 1.00 54.21 162 PRO B N 1
ATOM 3022 C CA . PRO B 1 161 ? 47.019 13.552 -20.441 1.00 52.91 162 PRO B CA 1
ATOM 3023 C C . PRO B 1 161 ? 45.682 13.996 -19.921 1.00 53.00 162 PRO B C 1
ATOM 3024 O O . PRO B 1 161 ? 45.481 13.936 -18.708 1.00 51.46 162 PRO B O 1
ATOM 3028 N N . THR B 1 162 ? 44.769 14.417 -20.811 1.00 52.78 163 THR B N 1
ATOM 3029 C CA . THR B 1 162 ? 43.426 14.809 -20.371 1.00 52.39 163 THR B CA 1
ATOM 3030 C C . THR B 1 162 ? 42.446 13.649 -20.375 1.00 52.08 163 THR B C 1
ATOM 3031 O O . THR B 1 162 ? 41.271 13.824 -20.079 1.00 52.61 163 THR B O 1
ATOM 3035 N N . HIS B 1 163 ? 42.912 12.448 -20.669 1.00 51.00 164 HIS B N 1
ATOM 3036 C CA . HIS B 1 163 ? 41.969 11.328 -20.719 1.00 51.03 164 HIS B CA 1
ATOM 3037 C C . HIS B 1 163 ? 41.460 10.978 -19.302 1.00 50.16 164 HIS B C 1
ATOM 3038 O O . HIS B 1 163 ? 42.249 10.668 -18.397 1.00 49.79 164 HIS B O 1
ATOM 3045 N N . PRO B 1 164 ? 40.129 10.946 -19.143 1.00 49.88 165 PRO B N 1
ATOM 3046 C CA . PRO B 1 164 ? 39.579 10.716 -17.812 1.00 48.87 165 PRO B CA 1
ATOM 3047 C C . PRO B 1 164 ? 40.181 9.505 -17.120 1.00 48.34 165 PRO B C 1
ATOM 3048 O O . PRO B 1 164 ? 40.434 9.534 -15.947 1.00 49.74 165 PRO B O 1
ATOM 3052 N N . ILE B 1 165 ? 40.347 8.417 -17.828 1.00 48.64 166 ILE B N 1
ATOM 3053 C CA . ILE B 1 165 ? 40.884 7.202 -17.252 1.00 47.70 166 ILE B CA 1
ATOM 3054 C C . ILE B 1 165 ? 42.354 7.398 -16.831 1.00 48.16 166 ILE B C 1
ATOM 3055 O O . ILE B 1 165 ? 42.734 6.905 -15.797 1.00 48.89 166 ILE B O 1
ATOM 3060 N N . ARG B 1 166 ? 43.163 8.133 -17.598 1.00 48.05 167 ARG B N 1
ATOM 3061 C CA . ARG B 1 166 ? 44.518 8.427 -17.185 1.00 47.70 167 ARG B CA 1
ATOM 3062 C C . ARG B 1 166 ? 44.504 9.333 -15.934 1.00 46.42 167 ARG B C 1
ATOM 3063 O O . ARG B 1 166 ? 45.246 9.128 -14.980 1.00 46.67 167 ARG B O 1
ATOM 3071 N N . LEU B 1 167 ? 43.624 10.329 -15.954 1.00 44.60 168 LEU B N 1
ATOM 3072 C CA . LEU B 1 167 ? 43.478 11.242 -14.826 1.00 42.70 168 LEU B CA 1
ATOM 3073 C C . LEU B 1 167 ? 42.994 10.510 -13.576 1.00 41.90 168 LEU B C 1
ATOM 3074 O O . LEU B 1 167 ? 43.532 10.702 -12.486 1.00 39.85 168 LEU B O 1
ATOM 3079 N N . GLY B 1 168 ? 41.977 9.670 -13.743 1.00 41.59 169 GLY B N 1
ATOM 3080 C CA . GLY B 1 168 ? 41.414 8.910 -12.630 1.00 39.58 169 GLY B CA 1
ATOM 3081 C C . GLY B 1 168 ? 42.471 7.978 -12.045 1.00 40.57 169 GLY B C 1
ATOM 3082 O O . GLY B 1 168 ? 42.484 7.758 -10.871 1.00 38.93 169 GLY B O 1
ATOM 3083 N N . LEU B 1 169 ? 43.304 7.372 -12.893 1.00 40.97 170 LEU B N 1
ATOM 3084 C CA . LEU B 1 169 ? 44.380 6.499 -12.439 1.00 42.69 170 LEU B CA 1
ATOM 3085 C C . LEU B 1 169 ? 45.359 7.337 -11.596 1.00 43.38 170 LEU B C 1
ATOM 3086 O O . LEU B 1 169 ? 45.674 6.982 -10.443 1.00 44.46 170 LEU B O 1
ATOM 3091 N N . ALA B 1 170 ? 45.788 8.462 -12.165 1.00 42.76 171 ALA B N 1
ATOM 3092 C CA . ALA B 1 170 ? 46.648 9.369 -11.480 1.00 42.62 171 ALA B CA 1
ATOM 3093 C C . ALA B 1 170 ? 46.024 9.644 -10.086 1.00 43.30 171 ALA B C 1
ATOM 3094 O O . ALA B 1 170 ? 46.670 9.427 -9.045 1.00 44.93 171 ALA B O 1
ATOM 3096 N N . LEU B 1 171 ? 44.767 10.068 -10.056 1.00 42.14 172 LEU B N 1
ATOM 3097 C CA . LEU B 1 171 ? 44.149 10.454 -8.793 1.00 41.87 172 LEU B CA 1
ATOM 3098 C C . LEU B 1 171 ? 44.251 9.319 -7.741 1.00 41.45 172 LEU B C 1
ATOM 3099 O O . LEU B 1 171 ? 44.582 9.545 -6.589 1.00 42.32 172 LEU B O 1
ATOM 3104 N N . ASN B 1 172 ? 43.986 8.099 -8.140 1.00 41.53 173 ASN B N 1
ATOM 3105 C CA . ASN B 1 172 ? 43.855 7.035 -7.187 1.00 41.53 173 ASN B CA 1
ATOM 3106 C C . ASN B 1 172 ? 45.240 6.523 -6.799 1.00 43.24 173 ASN B C 1
ATOM 3107 O O . ASN B 1 172 ? 45.411 6.021 -5.698 1.00 43.11 173 ASN B O 1
ATOM 3112 N N . PHE B 1 173 ? 46.210 6.592 -7.724 1.00 44.42 174 PHE B N 1
ATOM 3113 C CA . PHE B 1 173 ? 47.585 6.119 -7.473 1.00 44.34 174 PHE B CA 1
ATOM 3114 C C . PHE B 1 173 ? 48.186 7.117 -6.486 1.00 44.64 174 PHE B C 1
ATOM 3115 O O . PHE B 1 173 ? 48.858 6.711 -5.560 1.00 44.00 174 PHE B O 1
ATOM 3123 N N . SER B 1 174 ? 47.891 8.413 -6.635 1.00 44.67 175 SER B N 1
ATOM 3124 C CA . SER B 1 174 ? 48.401 9.371 -5.655 1.00 45.89 175 SER B CA 1
ATOM 3125 C C . SER B 1 174 ? 47.827 9.075 -4.288 1.00 46.45 175 SER B C 1
ATOM 3126 O O . SER B 1 174 ? 48.571 9.058 -3.311 1.00 45.96 175 SER B O 1
ATOM 3129 N N . VAL B 1 175 ? 46.503 8.837 -4.210 1.00 46.79 176 VAL B N 1
ATOM 3130 C CA . VAL B 1 175 ? 45.889 8.461 -2.919 1.00 45.71 176 VAL B CA 1
ATOM 3131 C C . VAL B 1 175 ? 46.626 7.273 -2.314 1.00 45.73 176 VAL B C 1
ATOM 3132 O O . VAL B 1 175 ? 46.905 7.237 -1.135 1.00 47.01 176 VAL B O 1
ATOM 3136 N N . PHE B 1 176 ? 46.922 6.301 -3.131 1.00 45.09 177 PHE B N 1
ATOM 3137 C CA . PHE B 1 176 ? 47.540 5.102 -2.654 1.00 45.86 177 PHE B CA 1
ATOM 3138 C C . PHE B 1 176 ? 48.918 5.404 -2.025 1.00 46.00 177 PHE B C 1
ATOM 3139 O O . PHE B 1 176 ? 49.239 4.857 -0.994 1.00 46.42 177 PHE B O 1
ATOM 3147 N N . TYR B 1 177 ? 49.700 6.287 -2.633 1.00 45.68 178 TYR B N 1
ATOM 3148 C CA . TYR B 1 177 ? 50.975 6.663 -2.052 1.00 46.89 178 TYR B CA 1
ATOM 3149 C C . TYR B 1 177 ? 50.749 7.301 -0.696 1.00 47.45 178 TYR B C 1
ATOM 3150 O O . TYR B 1 177 ? 51.408 6.947 0.307 1.00 46.98 178 TYR B O 1
ATOM 3159 N N . TYR B 1 178 ? 49.749 8.174 -0.669 1.00 47.25 179 TYR B N 1
ATOM 3160 C CA . TYR B 1 178 ? 49.424 8.928 0.490 1.00 47.84 179 TYR B CA 1
ATOM 3161 C C . TYR B 1 178 ? 48.925 8.112 1.700 1.00 47.92 179 TYR B C 1
ATOM 3162 O O . TYR B 1 178 ? 49.392 8.302 2.797 1.00 47.51 179 TYR B O 1
ATOM 3171 N N . GLU B 1 179 ? 48.002 7.198 1.510 1.00 48.42 180 GLU B N 1
ATOM 3172 C CA . GLU B 1 179 ? 47.283 6.684 2.658 1.00 49.38 180 GLU B CA 1
ATOM 3173 C C . GLU B 1 179 ? 47.759 5.315 2.904 1.00 49.48 180 GLU B C 1
ATOM 3174 O O . GLU B 1 179 ? 47.606 4.808 3.990 1.00 49.60 180 GLU B O 1
ATOM 3180 N N . ILE B 1 180 ? 48.278 4.669 1.876 1.00 49.77 181 ILE B N 1
ATOM 3181 C CA . ILE B 1 180 ? 48.665 3.289 2.047 1.00 51.37 181 ILE B CA 1
ATOM 3182 C C . ILE B 1 180 ? 50.193 3.164 2.273 1.00 53.66 181 ILE B C 1
ATOM 3183 O O . ILE B 1 180 ? 50.643 2.401 3.114 1.00 53.98 181 ILE B O 1
ATOM 3188 N N . LEU B 1 181 ? 50.973 3.939 1.542 1.00 55.15 182 LEU B N 1
ATOM 3189 C CA . LEU B 1 181 ? 52.408 3.791 1.562 1.00 56.91 182 LEU B CA 1
ATOM 3190 C C . LEU B 1 181 ? 53.045 4.866 2.465 1.00 57.74 182 LEU B C 1
ATOM 3191 O O . LEU B 1 181 ? 54.255 4.887 2.660 1.00 57.97 182 LEU B O 1
ATOM 3196 N N . ASN B 1 182 ? 52.211 5.783 2.945 1.00 58.53 183 ASN B N 1
ATOM 3197 C CA . ASN B 1 182 ? 52.656 6.904 3.708 1.00 59.66 183 ASN B CA 1
ATOM 3198 C C . ASN B 1 182 ? 53.779 7.711 3.102 1.00 59.34 183 ASN B C 1
ATOM 3199 O O . ASN B 1 182 ? 54.739 8.036 3.787 1.00 59.72 183 ASN B O 1
ATOM 3204 N N . SER B 1 183 ? 53.647 8.042 1.821 1.00 58.87 184 SER B N 1
ATOM 3205 C CA . SER B 1 183 ? 54.635 8.846 1.105 1.00 58.22 184 SER B CA 1
ATOM 3206 C C . SER B 1 183 ? 54.023 10.096 0.544 1.00 57.48 184 SER B C 1
ATOM 3207 O O . SER B 1 183 ? 53.912 10.240 -0.645 1.00 57.83 184 SER B O 1
ATOM 3210 N N . PRO B 1 184 ? 53.693 11.043 1.408 1.00 57.91 185 PRO B N 1
ATOM 3211 C CA . PRO B 1 184 ? 53.021 12.223 0.950 1.00 58.07 185 PRO B CA 1
ATOM 3212 C C . PRO B 1 184 ? 53.817 12.926 -0.142 1.00 58.48 185 PRO B C 1
ATOM 3213 O O . PRO B 1 184 ? 53.253 13.595 -1.017 1.00 59.24 185 PRO B O 1
ATOM 3217 N N . GLU B 1 185 ? 55.132 12.801 -0.102 1.00 58.36 186 GLU B N 1
ATOM 3218 C CA . GLU B 1 185 ? 55.943 13.556 -1.063 1.00 58.13 186 GLU B CA 1
ATOM 3219 C C . GLU B 1 185 ? 55.749 12.999 -2.475 1.00 56.19 186 GLU B C 1
ATOM 3220 O O . GLU B 1 185 ? 55.675 13.729 -3.445 1.00 55.02 186 GLU B O 1
ATOM 3226 N N . LYS B 1 186 ? 55.677 11.683 -2.548 1.00 55.02 187 LYS B N 1
ATOM 3227 C CA . LYS B 1 186 ? 55.444 11.015 -3.806 1.00 54.90 187 LYS B CA 1
ATOM 3228 C C . LYS B 1 186 ? 53.940 11.186 -4.300 1.00 53.52 187 LYS B C 1
ATOM 3229 O O . LYS B 1 186 ? 53.667 11.237 -5.500 1.00 52.71 187 LYS B O 1
ATOM 3235 N N . ALA B 1 187 ? 53.011 11.336 -3.368 1.00 52.42 188 ALA B N 1
ATOM 3236 C CA . ALA B 1 187 ? 51.618 11.521 -3.721 1.00 51.90 188 ALA B CA 1
ATOM 3237 C C . ALA B 1 187 ? 51.452 12.908 -4.330 1.00 51.67 188 ALA B C 1
ATOM 3238 O O . ALA B 1 187 ? 50.778 13.085 -5.324 1.00 51.43 188 ALA B O 1
ATOM 3240 N N . CYS B 1 188 ? 52.110 13.897 -3.756 1.00 52.07 189 CYS B N 1
ATOM 3241 C CA . CYS B 1 188 ? 51.903 15.250 -4.212 1.00 52.23 189 CYS B CA 1
ATOM 3242 C C . CYS B 1 188 ? 52.485 15.440 -5.594 1.00 51.34 189 CYS B C 1
ATOM 3243 O O . CYS B 1 188 ? 51.867 16.065 -6.454 1.00 50.50 189 CYS B O 1
ATOM 3246 N N . SER B 1 189 ? 53.671 14.887 -5.817 1.00 50.49 190 SER B N 1
ATOM 3247 C CA . SER B 1 189 ? 54.342 15.134 -7.080 1.00 50.83 190 SER B CA 1
ATOM 3248 C C . SER B 1 189 ? 53.677 14.358 -8.219 1.00 50.16 190 SER B C 1
ATOM 3249 O O . SER B 1 189 ? 53.527 14.879 -9.291 1.00 49.05 190 SER B O 1
ATOM 3252 N N . LEU B 1 190 ? 53.299 13.103 -7.983 1.00 49.71 191 LEU B N 1
ATOM 3253 C CA . LEU B 1 190 ? 52.423 12.415 -8.922 1.00 50.54 191 LEU B CA 1
ATOM 3254 C C . LEU B 1 190 ? 51.131 13.216 -9.245 1.00 50.18 191 LEU B C 1
ATOM 3255 O O . LEU B 1 190 ? 50.794 13.447 -10.392 1.00 49.94 191 LEU B O 1
ATOM 3260 N N . ALA B 1 191 ? 50.433 13.688 -8.232 1.00 50.50 192 ALA B N 1
ATOM 3261 C CA . ALA B 1 191 ? 49.211 14.437 -8.506 1.00 50.96 192 ALA B CA 1
ATOM 3262 C C . ALA B 1 191 ? 49.517 15.755 -9.174 1.00 51.20 192 ALA B C 1
ATOM 3263 O O . ALA B 1 191 ? 48.711 16.245 -9.998 1.00 51.69 192 ALA B O 1
ATOM 3265 N N . LYS B 1 192 ? 50.670 16.325 -8.879 1.00 51.10 193 LYS B N 1
ATOM 3266 C CA . LYS B 1 192 ? 50.970 17.614 -9.491 1.00 52.06 193 LYS B CA 1
ATOM 3267 C C . LYS B 1 192 ? 51.304 17.513 -10.942 1.00 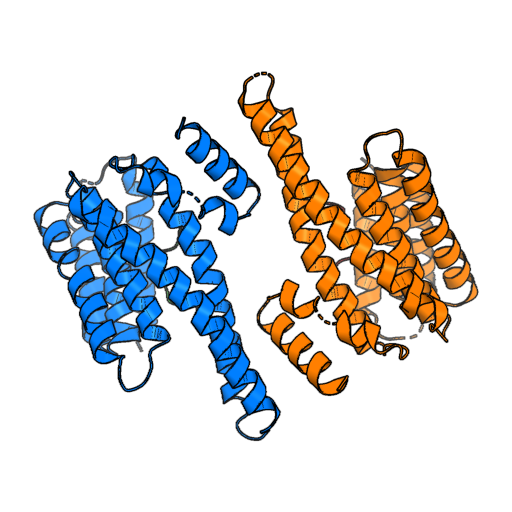50.46 193 LYS B C 1
ATOM 3268 O O . LYS B 1 192 ? 50.840 18.312 -11.746 1.00 50.69 193 LYS B O 1
ATOM 3274 N N . THR B 1 193 ? 52.118 16.536 -11.291 1.00 49.87 194 THR B N 1
ATOM 3275 C CA . THR B 1 193 ? 52.457 16.406 -12.691 1.00 49.41 194 THR B CA 1
ATOM 3276 C C . THR B 1 193 ? 51.198 16.125 -13.547 1.00 48.67 194 THR B C 1
ATOM 3277 O O . THR B 1 193 ? 50.960 16.775 -14.576 1.00 49.81 194 THR B O 1
ATOM 3281 N N . ALA B 1 194 ? 50.356 15.214 -13.069 1.00 47.05 195 ALA B N 1
ATOM 3282 C CA . ALA B 1 194 ? 49.111 14.903 -13.763 1.00 45.82 195 ALA B CA 1
ATOM 3283 C C . ALA B 1 194 ? 48.166 16.091 -13.914 1.00 45.39 195 ALA B C 1
ATOM 3284 O O . ALA B 1 194 ? 47.637 16.326 -15.001 1.00 45.97 195 ALA B O 1
ATOM 3286 N N . PHE B 1 195 ? 47.983 16.883 -12.874 1.00 44.96 196 PHE B N 1
ATOM 3287 C CA . PHE B 1 195 ? 47.249 18.130 -13.053 1.00 45.25 196 PHE B CA 1
ATOM 3288 C C . PHE B 1 195 ? 47.931 19.009 -14.129 1.00 47.50 196 PHE B C 1
ATOM 3289 O O . PHE B 1 195 ? 47.310 19.487 -15.073 1.00 47.10 196 PHE B O 1
ATOM 3297 N N . ASP B 1 196 ? 49.239 19.224 -13.983 1.00 50.43 197 ASP B N 1
ATOM 3298 C CA . ASP B 1 196 ? 49.926 20.180 -14.857 1.00 52.30 197 ASP B CA 1
ATOM 3299 C C . ASP B 1 196 ? 49.928 19.741 -16.330 1.00 52.75 197 ASP B C 1
ATOM 3300 O O . ASP B 1 196 ? 49.643 20.547 -17.235 1.00 51.98 197 ASP B O 1
ATOM 3305 N N . GLU B 1 197 ? 50.186 18.456 -16.555 1.00 52.27 198 GLU B N 1
ATOM 3306 C CA . GLU B 1 197 ? 50.244 17.982 -17.915 1.00 53.67 198 GLU B CA 1
ATOM 3307 C C . GLU B 1 197 ? 48.860 18.125 -18.561 1.00 54.84 198 GLU B C 1
ATOM 3308 O O . GLU B 1 197 ? 48.776 18.363 -19.752 1.00 56.54 198 GLU B O 1
ATOM 3314 N N . ALA B 1 198 ? 47.783 18.073 -17.767 1.00 55.32 199 ALA B N 1
ATOM 3315 C CA . ALA B 1 198 ? 46.446 18.100 -18.318 1.00 55.78 199 ALA B CA 1
ATOM 3316 C C . ALA B 1 198 ? 46.142 19.513 -18.695 1.00 57.13 199 ALA B C 1
ATOM 3317 O O . ALA B 1 198 ? 45.532 19.769 -19.718 1.00 57.09 199 ALA B O 1
ATOM 3319 N N . ILE B 1 199 ? 46.637 20.441 -17.893 1.00 59.21 200 ILE B N 1
ATOM 3320 C CA . ILE B 1 199 ? 46.310 21.817 -18.092 1.00 61.04 200 ILE B CA 1
ATOM 3321 C C . ILE B 1 199 ? 47.055 22.381 -19.305 1.00 63.39 200 ILE B C 1
ATOM 3322 O O . ILE B 1 199 ? 46.521 23.195 -20.034 1.00 63.91 200 ILE B O 1
ATOM 3327 N N . ALA B 1 200 ? 48.265 21.889 -19.546 1.00 65.94 201 ALA B N 1
ATOM 3328 C CA . ALA B 1 200 ? 49.084 22.323 -20.674 1.00 68.90 201 ALA B CA 1
ATOM 3329 C C . ALA B 1 200 ? 48.507 21.838 -22.000 1.00 71.16 201 ALA B C 1
ATOM 3330 O O . ALA B 1 200 ? 48.677 22.481 -23.033 1.00 71.33 201 ALA B O 1
ATOM 3332 N N . GLU B 1 201 ? 47.846 20.691 -21.967 1.00 74.14 202 GLU B N 1
ATOM 3333 C CA . GLU B 1 201 ? 47.231 20.143 -23.146 1.00 77.52 202 GLU B CA 1
ATOM 3334 C C . GLU B 1 201 ? 45.825 20.684 -23.189 1.00 79.59 202 GLU B C 1
ATOM 3335 O O . GLU B 1 201 ? 44.900 20.015 -23.617 1.00 79.97 202 GLU B O 1
ATOM 3339 N N . LEU B 1 202 ? 45.654 21.881 -22.665 1.00 82.31 203 LEU B N 1
ATOM 3340 C CA . LEU B 1 202 ? 44.530 22.696 -23.039 1.00 85.27 203 LEU B CA 1
ATOM 3341 C C . LEU B 1 202 ? 45.100 23.753 -24.014 1.00 87.67 203 LEU B C 1
ATOM 3342 O O . LEU B 1 202 ? 45.992 24.575 -23.661 1.00 87.78 203 LEU B O 1
ATOM 3347 N N . ASP B 1 203 ? 44.615 23.678 -25.262 1.00 90.20 204 ASP B N 1
ATOM 3348 C CA . ASP B 1 203 ? 45.164 24.470 -26.392 1.00 92.15 204 ASP B CA 1
ATOM 3349 C C . ASP B 1 203 ? 44.330 24.352 -27.698 1.00 92.86 204 ASP B C 1
ATOM 3350 O O . ASP B 1 203 ? 43.730 23.299 -28.001 1.00 93.47 204 ASP B O 1
ATOM 3355 N N . GLU B 1 208 ? 36.514 15.364 -27.757 1.00 91.41 209 GLU B N 1
ATOM 3356 C CA . GLU B 1 208 ? 36.720 15.674 -26.349 1.00 92.32 209 GLU B CA 1
ATOM 3357 C C . GLU B 1 208 ? 35.427 16.018 -25.615 1.00 92.52 209 GLU B C 1
ATOM 3358 O O . GLU B 1 208 ? 34.756 17.019 -25.934 1.00 92.48 209 GLU B O 1
ATOM 3364 N N . SER B 1 209 ? 35.092 15.162 -24.638 1.00 92.76 210 SER B N 1
ATOM 3365 C CA . SER B 1 209 ? 34.205 15.500 -23.493 1.00 92.53 210 SER B CA 1
ATOM 3366 C C . SER B 1 209 ? 35.029 15.865 -22.227 1.00 91.63 210 SER B C 1
ATOM 3367 O O . SER B 1 209 ? 35.607 14.993 -21.522 1.00 91.55 210 SER B O 1
ATOM 3370 N N . TYR B 1 210 ? 35.064 17.183 -22.006 1.00 90.06 211 TYR B N 1
ATOM 3371 C CA . TYR B 1 210 ? 35.786 17.876 -20.953 1.00 88.41 211 TYR B CA 1
ATOM 3372 C C . TYR B 1 210 ? 35.193 17.689 -19.565 1.00 86.35 211 TYR B C 1
ATOM 3373 O O . TYR B 1 210 ? 35.883 17.909 -18.571 1.00 86.43 211 TYR B O 1
ATOM 3382 N N . LYS B 1 211 ? 33.919 17.324 -19.491 1.00 83.48 212 LYS B N 1
ATOM 3383 C CA . LYS B 1 211 ? 33.205 17.393 -18.231 1.00 80.73 212 LYS B CA 1
ATOM 3384 C C . LYS B 1 211 ? 33.866 16.458 -17.217 1.00 78.15 212 LYS B C 1
ATOM 3385 O O . LYS B 1 211 ? 34.242 16.886 -16.112 1.00 78.81 212 LYS B O 1
ATOM 3387 N N . ASP B 1 212 ? 34.030 15.199 -17.610 1.00 74.28 213 ASP B N 1
ATOM 3388 C CA . ASP B 1 212 ? 34.671 14.202 -16.783 1.00 70.03 213 ASP B CA 1
ATOM 3389 C C . ASP B 1 212 ? 36.139 14.600 -16.474 1.00 66.79 213 ASP B C 1
ATOM 3390 O O . ASP B 1 212 ? 36.561 14.545 -15.322 1.00 67.42 213 ASP B O 1
ATOM 3395 N N . SER B 1 213 ? 36.885 15.039 -17.478 1.00 61.27 214 SER B N 1
ATOM 3396 C CA . SER B 1 213 ? 38.278 15.367 -17.314 1.00 56.86 214 SER B CA 1
ATOM 3397 C C . SER B 1 213 ? 38.511 16.504 -16.361 1.00 54.76 214 SER B C 1
ATOM 3398 O O . SER B 1 213 ? 39.312 16.386 -15.466 1.00 53.19 214 SER B O 1
ATOM 3401 N N . THR B 1 214 ? 37.823 17.625 -16.556 1.00 53.87 215 THR B N 1
ATOM 3402 C CA . THR B 1 214 ? 38.059 18.802 -15.719 1.00 52.27 215 THR B CA 1
ATOM 3403 C C . THR B 1 214 ? 37.618 18.551 -14.295 1.00 51.53 215 THR B C 1
ATOM 3404 O O . THR B 1 214 ? 38.153 19.174 -13.385 1.00 50.17 215 THR B O 1
ATOM 3408 N N . LEU B 1 215 ? 36.688 17.609 -14.118 1.00 49.71 216 LEU B N 1
ATOM 3409 C CA . LEU B 1 215 ? 36.250 17.247 -12.796 1.00 50.75 216 LEU B CA 1
ATOM 3410 C C . LEU B 1 215 ? 37.343 16.579 -11.938 1.00 48.93 216 LEU B C 1
ATOM 3411 O O . LEU B 1 215 ? 37.533 16.902 -10.774 1.00 49.11 216 LEU B O 1
ATOM 3416 N N . ILE B 1 216 ? 38.007 15.600 -12.520 1.00 47.05 217 ILE B N 1
ATOM 3417 C CA . ILE B 1 216 ? 39.134 14.912 -11.901 1.00 46.29 217 ILE B CA 1
ATOM 3418 C C . ILE B 1 216 ? 40.312 15.852 -11.729 1.00 45.18 217 ILE B C 1
ATOM 3419 O O . ILE B 1 216 ? 41.050 15.708 -10.797 1.00 46.49 217 ILE B O 1
ATOM 3424 N N . MET B 1 217 ? 40.460 16.839 -12.594 1.00 43.68 218 MET B N 1
ATOM 3425 C CA . MET B 1 217 ? 41.500 17.803 -12.397 1.00 44.14 218 MET B CA 1
ATOM 3426 C C . MET B 1 217 ? 41.199 18.557 -11.153 1.00 45.65 218 MET B C 1
ATOM 3427 O O . MET B 1 217 ? 42.106 18.823 -10.371 1.00 46.02 218 MET B O 1
ATOM 3432 N N . GLN B 1 218 ? 39.910 18.867 -10.942 1.00 45.90 219 GLN B N 1
ATOM 3433 C CA . GLN B 1 218 ? 39.511 19.566 -9.751 1.00 45.13 219 GLN B CA 1
ATOM 3434 C C . GLN B 1 218 ? 39.792 18.693 -8.553 1.00 43.79 219 GLN B C 1
ATOM 3435 O O . GLN B 1 218 ? 40.371 19.162 -7.583 1.00 44.86 219 GLN B O 1
ATOM 3441 N N . LEU B 1 219 ? 39.468 17.421 -8.631 1.00 43.19 220 LEU B N 1
ATOM 3442 C CA . LEU B 1 219 ? 39.738 16.566 -7.484 1.00 43.63 220 LEU B CA 1
ATOM 3443 C C . LEU B 1 219 ? 41.252 16.429 -7.252 1.00 44.59 220 LEU B C 1
ATOM 3444 O O . LEU B 1 219 ? 41.653 16.287 -6.111 1.00 45.40 220 LEU B O 1
ATOM 3449 N N . LEU B 1 220 ? 42.092 16.469 -8.298 1.00 44.51 221 LEU B N 1
ATOM 3450 C CA . LEU B 1 220 ? 43.536 16.408 -8.061 1.00 44.30 221 LEU B CA 1
ATOM 3451 C C . LEU B 1 220 ? 43.996 17.663 -7.363 1.00 43.49 221 LEU B C 1
ATOM 3452 O O . LEU B 1 220 ? 44.826 17.606 -6.504 1.00 43.23 221 LEU B O 1
ATOM 3457 N N . ARG B 1 221 ? 43.450 18.809 -7.716 1.00 43.87 222 ARG B N 1
ATOM 3458 C CA . ARG B 1 221 ? 43.947 20.012 -7.093 1.00 44.55 222 ARG B CA 1
ATOM 3459 C C . ARG B 1 221 ? 43.518 20.068 -5.603 1.00 45.26 222 ARG B C 1
ATOM 3460 O O . ARG B 1 221 ? 44.232 20.579 -4.734 1.00 45.12 222 ARG B O 1
ATOM 3468 N N . ASP B 1 222 ? 42.333 19.536 -5.321 1.00 46.52 223 ASP B N 1
ATOM 3469 C CA . ASP B 1 222 ? 41.763 19.638 -3.990 1.00 47.07 223 ASP B CA 1
ATOM 3470 C C . ASP B 1 222 ? 42.659 18.807 -3.070 1.00 47.71 223 ASP B C 1
ATOM 3471 O O . ASP B 1 222 ? 42.920 19.171 -1.923 1.00 47.56 223 ASP B O 1
ATOM 3476 N N . ASN B 1 223 ? 43.095 17.659 -3.579 1.00 48.03 224 ASN B N 1
ATOM 3477 C CA . ASN B 1 223 ? 43.943 16.754 -2.815 1.00 49.08 224 ASN B CA 1
ATOM 3478 C C . ASN B 1 223 ? 45.271 17.416 -2.487 1.00 50.34 224 ASN B C 1
ATOM 3479 O O . ASN B 1 223 ? 45.784 17.294 -1.375 1.00 51.31 224 ASN B O 1
ATOM 3484 N N . LEU B 1 224 ? 45.820 18.123 -3.468 1.00 50.53 225 LEU B N 1
ATOM 3485 C CA . LEU B 1 224 ? 47.024 18.847 -3.281 1.00 52.62 225 LEU B CA 1
ATOM 3486 C C . LEU B 1 224 ? 46.866 19.976 -2.279 1.00 54.31 225 LEU B C 1
ATOM 3487 O O . LEU B 1 224 ? 47.771 20.209 -1.486 1.00 54.78 225 LEU B O 1
ATOM 3492 N N . THR B 1 225 ? 45.725 20.663 -2.295 1.00 55.59 226 THR B N 1
ATOM 3493 C CA . THR B 1 225 ? 45.473 21.681 -1.306 1.00 57.23 226 THR B CA 1
ATOM 3494 C C . THR B 1 225 ? 45.386 21.037 0.070 1.00 58.96 226 THR B C 1
ATOM 3495 O O . THR B 1 225 ? 46.072 21.472 1.014 1.00 59.00 226 THR B O 1
ATOM 3499 N N . LEU B 1 226 ? 44.565 19.991 0.184 1.00 59.87 227 LEU B N 1
ATOM 3500 C CA . LEU B 1 226 ? 44.426 19.289 1.438 1.00 61.62 227 LEU B CA 1
ATOM 3501 C C . LEU B 1 226 ? 45.813 18.938 1.939 1.00 62.72 227 LEU B C 1
ATOM 3502 O O . LEU B 1 226 ? 46.219 19.417 2.977 1.00 64.01 227 LEU B O 1
ATOM 3507 N N . TRP B 1 227 ? 46.560 18.156 1.169 1.00 63.69 228 TRP B N 1
ATOM 3508 C CA . TRP B 1 227 ? 47.869 17.654 1.580 1.00 63.93 228 TRP B CA 1
ATOM 3509 C C . TRP B 1 227 ? 48.973 18.711 1.758 1.00 67.23 228 TRP B C 1
ATOM 3510 O O . TRP B 1 227 ? 50.074 18.374 2.184 1.00 66.45 228 TRP B O 1
ATOM 3521 N N . THR B 1 228 ? 48.686 19.969 1.431 1.00 71.02 229 THR B N 1
ATOM 3522 C CA . THR B 1 228 ? 49.637 21.059 1.659 1.00 75.13 229 THR B CA 1
ATOM 3523 C C . THR B 1 228 ? 49.061 22.073 2.658 1.00 77.82 229 THR B C 1
ATOM 3524 O O . THR B 1 228 ? 48.330 23.020 2.263 1.00 78.63 229 THR B O 1
ATOM 3528 N N . SER B 1 229 ? 49.392 21.901 3.939 1.00 80.56 230 SER B N 1
ATOM 3529 C CA . SER B 1 229 ? 48.817 22.762 4.990 1.00 82.66 230 SER B CA 1
ATOM 3530 C C . SER B 1 229 ? 49.816 23.633 5.780 1.00 83.46 230 SER B C 1
ATOM 3531 O O . SER B 1 229 ? 50.836 23.144 6.287 1.00 84.71 230 SER B O 1
ATOM 3534 N N . LEU C 2 1 ? 11.781 11.808 -7.510 0.70 78.31 211 LEU C N 1
ATOM 3535 C CA . LEU C 2 1 ? 10.484 11.086 -7.352 0.70 78.71 211 LEU C CA 1
ATOM 3536 C C . LEU C 2 1 ? 9.735 11.420 -6.039 0.70 78.68 211 LEU C C 1
ATOM 3537 O O . LEU C 2 1 ? 10.283 12.077 -5.144 0.70 78.52 211 LEU C O 1
ATOM 3542 N N . TYR C 2 2 ? 8.491 10.944 -5.934 0.70 78.52 212 TYR C N 1
ATOM 3543 C CA . TYR C 2 2 ? 7.541 11.425 -4.912 0.70 78.28 212 TYR C CA 1
ATOM 3544 C C . TYR C 2 2 ? 7.798 10.867 -3.499 0.70 77.78 212 TYR C C 1
ATOM 3545 O O . TYR C 2 2 ? 7.994 9.662 -3.328 0.70 77.21 212 TYR C O 1
ATOM 3554 N N . ARG C 2 3 ? 7.771 11.762 -2.502 1.00 77.70 213 ARG C N 1
ATOM 3555 C CA . ARG C 2 3 ? 7.972 11.392 -1.080 1.00 77.35 213 ARG C CA 1
ATOM 3556 C C . ARG C 2 3 ? 6.660 11.691 -0.331 1.00 75.11 213 ARG C C 1
ATOM 3557 O O . ARG C 2 3 ? 6.247 12.847 -0.247 1.00 75.40 213 ARG C O 1
ATOM 3565 N N . SER C 2 4 ? 6.007 10.653 0.216 1.00 72.72 214 SER C N 1
ATOM 3566 C CA . SER C 2 4 ? 4.772 10.853 1.004 1.00 70.52 214 SER C CA 1
ATOM 3567 C C . SER C 2 4 ? 5.162 11.731 2.195 1.00 69.28 214 SER C C 1
ATOM 3568 O O . SER C 2 4 ? 6.039 11.333 2.996 1.00 70.03 214 SER C O 1
ATOM 3571 N N . PRO C 2 5 ? 4.573 12.928 2.303 1.00 67.24 215 PRO C N 1
ATOM 3572 C CA . PRO C 2 5 ? 5.017 13.922 3.286 1.00 65.58 215 PRO C CA 1
ATOM 3573 C C . PRO C 2 5 ? 4.549 13.663 4.713 1.00 64.37 215 PRO C C 1
ATOM 3574 O O . PRO C 2 5 ? 3.927 14.523 5.338 1.00 62.77 215 PRO C O 1
ATOM 3588 N N . MET C 2 7 ? 5.567 11.873 8.721 1.00 66.89 217 MET C N 1
ATOM 3589 C CA . MET C 2 7 ? 6.534 12.135 9.760 1.00 68.78 217 MET C CA 1
ATOM 3590 C C . MET C 2 7 ? 7.930 11.713 9.333 1.00 70.14 217 MET C C 1
ATOM 3591 O O . MET C 2 7 ? 8.133 10.562 8.954 1.00 70.27 217 MET C O 1
ATOM 3596 N N . PRO C 2 8 ? 8.891 12.646 9.380 1.00 72.00 218 PRO C N 1
ATOM 3597 C CA . PRO C 2 8 ? 10.291 12.180 9.304 1.00 74.33 218 PRO C CA 1
ATOM 3598 C C . PRO C 2 8 ? 10.837 11.760 10.703 1.00 76.67 218 PRO C C 1
ATOM 3599 O O . PRO C 2 8 ? 10.287 12.177 11.750 1.00 76.88 218 PRO C O 1
ATOM 3603 N N . GLU C 2 9 ? 11.853 10.886 10.717 1.00 79.41 219 GLU C N 1
ATOM 3604 C CA . GLU C 2 9 ? 12.834 10.836 11.837 1.00 81.99 219 GLU C CA 1
ATOM 3605 C C . GLU C 2 9 ? 13.767 12.048 11.545 1.00 83.34 219 GLU C C 1
ATOM 3606 O O . GLU C 2 9 ? 14.319 12.158 10.420 1.00 83.39 219 GLU C O 1
ATOM 3608 N N . ASN C 2 10 ? 13.890 12.984 12.497 1.00 84.75 220 ASN C N 1
ATOM 3609 C CA . ASN C 2 10 ? 14.397 14.351 12.136 1.00 86.28 220 ASN C CA 1
ATOM 3610 C C . ASN C 2 10 ? 15.907 14.466 11.745 1.00 86.51 220 ASN C C 1
ATOM 3611 O O . ASN C 2 10 ? 16.771 13.693 12.201 1.00 86.74 220 ASN C O 1
ATOM 3616 N N . ARG D 3 1 ? 36.584 9.389 4.821 1.00 89.56 213 ARG D N 1
ATOM 3617 C CA . ARG D 3 1 ? 36.307 9.698 3.367 1.00 90.41 213 ARG D CA 1
ATOM 3618 C C . ARG D 3 1 ? 37.592 9.716 2.454 1.00 89.76 213 ARG D C 1
ATOM 3619 O O . ARG D 3 1 ? 38.276 10.766 2.329 1.00 89.76 213 ARG D O 1
ATOM 3627 N N . SER D 3 2 ? 37.904 8.557 1.840 1.00 88.32 214 SER D N 1
ATOM 3628 C CA . SER D 3 2 ? 39.055 8.408 0.900 1.00 87.26 214 SER D CA 1
ATOM 3629 C C . SER D 3 2 ? 38.864 9.090 -0.474 1.00 86.75 214 SER D C 1
ATOM 3630 O O . SER D 3 2 ? 38.190 8.526 -1.361 1.00 86.60 214 SER D O 1
ATOM 3633 N N . PRO D 3 3 ? 39.518 10.261 -0.672 1.00 85.85 215 PRO D N 1
ATOM 3634 C CA . PRO D 3 3 ? 39.263 11.236 -1.747 1.00 85.10 215 PRO D CA 1
ATOM 3635 C C . PRO D 3 3 ? 39.781 10.765 -3.118 1.00 84.57 215 PRO D C 1
ATOM 3636 O O . PRO D 3 3 ? 40.558 11.449 -3.799 1.00 83.01 215 PRO D O 1
ATOM 3650 N N . MET D 3 5 ? 38.529 8.566 -6.870 1.00 88.74 217 MET D N 1
ATOM 3651 C CA . MET D 3 5 ? 37.490 8.562 -7.905 1.00 90.93 217 MET D CA 1
ATOM 3652 C C . MET D 3 5 ? 36.071 8.245 -7.429 1.00 92.25 217 MET D C 1
ATOM 3653 O O . MET D 3 5 ? 35.841 7.192 -6.814 1.00 92.70 217 MET D O 1
ATOM 3658 N N . PRO D 3 6 ? 35.121 9.169 -7.696 1.00 94.04 218 PRO D N 1
ATOM 3659 C CA . PRO D 3 6 ? 33.674 8.839 -7.726 1.00 95.55 218 PRO D CA 1
ATOM 3660 C C . PRO D 3 6 ? 33.192 8.274 -9.104 1.00 96.62 218 PRO D C 1
ATOM 3661 O O . PRO D 3 6 ? 34.024 7.883 -9.952 1.00 96.99 218 PRO D O 1
ATOM 3665 N N . GLU D 3 7 ? 31.865 8.231 -9.306 1.00 97.78 219 GLU D N 1
ATOM 3666 C CA . GLU D 3 7 ? 31.251 7.842 -10.595 1.00 97.83 219 GLU D CA 1
ATOM 3667 C C . GLU D 3 7 ? 30.193 8.870 -11.054 1.00 98.01 219 GLU D C 1
ATOM 3668 O O . GLU D 3 7 ? 30.373 10.094 -10.917 1.00 97.57 219 GLU D O 1
#

Radius of gyration: 26.56 Å; Cα contacts (8 Å, |Δi|>4): 538; chains: 4; bounding box: 67×43×56 Å

Secondary structure (DSSP, 8-state):
--HHHHHHHHHHHHTT-HHHHH--HHHHTT-SPPPHHHHHHHHHHHHHHHHHHHHHHHHHHHHHHH-SS-SHHHHHHHHHHHHHHHHHHHHHHHHHHHIIIIITTT--SHHHHHHHHHHHHHHHHHHHHT--TTTHHHHHHHHHHHHHHHHHHHHHHS-TT-HHHHHHHHHHHHIIIIIS--HHHHHHHHHHHHHHHHH-----HHHHHHHHHHHHHHHHHHHHT--/-HHHHHHHHHHHHHTT-HHHHH--HHHHHT-S---HHHHHHHHHHHHHHHHHHHHHHHHHHHHHHH----HHHHHHHHHHHHHHHHHHHHHHHHHHIIIIITTT--SHHHHHHHHHHHHHHHHHHHTT--STTHHHHHHHHHHHHHHHHHHHHHHS-TT-HHHHHHHHHHHHIIIIIS--HHHHHHHHHHHHHHHHHT----HHHHHHHHHHHHHHHHHH--/---------/------

Foldseek 3Di:
DCVVVVVQLVVCVVVVVLVSNLVLLVSLVVQDADDPVSVVSNVVSLCVQLVVLVVVLVVLVVVLVVPPPDDVVVVVSVVVSVVSLVSNVVSLVSLLVSLVVHQCVNVPDLLSNLLSLLVQLVSLLVVLVPDDDPCNVVSLVSSVVSLVVSQVSCVVPHQLLQLSNLVSLQVNLVSCCPVVVNNVSSLVSLVVSLVSCVVVVVDDPVSNVSRVVSSVVSVVVNVVSDD/DLVVLVVQLVVCVVVVNLVSNLVLLVSLVVQAADDPSSVVSNVVSLCVVLVVLLVVLVVLVVVLVVDPDVVNVVSVVVNVVSLVSNVVSLVSLLCSLVPHQCVNQPDLLRNLLSLLVQLVSLLSNLVVDDPPCNVVSLVSNLVSLVVSQVSCVVPHQLLDLSNLVSLQVNLVCCVPRVVNPVVSLVSLVVSLVSNVVVPVPPNPSRVVSSVVSVVVNVVSPD/DDDDDPDPD/DPDDDD

Organism: Homo sapiens (NCBI:txid9606)

GO terms:
  GO:0005829 cytosol (C, IDA)
  GO:0042149 cellular response to glucose starvation (P, IDA)
  GO:0045824 negative regulation of innate immune response (P, IDA)
  GO:1904262 negative regulation of TORC1 signaling (P, IDA)
  GO:1900181 negative regulation of protein localization to nucleus (P, IDA)
  GO:0140311 protein sequestering activity (F, IDA)
  GO:0044325 transmembrane transporter binding (F, IPI)
  GO:0019903 protein phosphatase binding (F, IPI)
  GO:0031625 ubiquitin protein ligase binding (F, IPI)
  GO:0050815 phosphoserine residue binding (F, IDA)
  GO:0070372 regulation of ERK1 and ERK2 cascade (P, IDA)
  GO:0042470 melanosome (C, EXP)
  GO:0005737 cytoplasm (C, EXP)
  GO:0006468 protein phosphorylation (P, IMP)
  GO:0007165 signal transduction (P, IMP)
  GO:0005515 protein binding (F, IPI)
  GO:0005737 cytoplasm (C, TAS)
  GO:0043066 negative regulation of apoptotic process (P, TAS)
  GO:0007165 signal transduction (P, TAS)
  GO:0005634 nucleus (C, IDA)

Nearest PDB structures (foldseek):
  5m35-assembly1_A  TM=1.004E+00  e=3.447E-28  Homo sapiens
  6fn9-assembly1_A  TM=9.961E-01  e=3.002E-26  Homo sapiens
  4n7g-assembly1_A-2  TM=9.889E-01  e=3.780E-26  Homo sapiens
  5j31-assembly1_B  TM=9.839E-01  e=1.090E-25  Homo sapiens
  6gn8-assembly1_B  TM=9.869E-01  e=4.982E-24  Homo sapiens

InterPro domains:
  IPR000308 14-3-3 protein [PIRSF000868] (2-238)
  IPR000308 14-3-3 protein [PR00305] (35-64)
  IPR000308 14-3-3 protein [PR00305] (82-106)
  IPR000308 14-3-3 protein [PR00305] (113-135)
  IPR000308 14-3-3 protein [PR00305] (148-174)
  IPR000308 14-3-3 protein [PR00305] (175-201)
  IPR000308 14-3-3 protein [PR00305] (202-231)
  IPR000308 14-3-3 protein [PTHR18860] (4-233)
  IPR023409 14-3-3 protein, conserved site [PS00796] (41-51)
  IPR023409 14-3-3 protein, conserved site [PS00797] (211-230)
  IPR023410 14-3-3 domain [PF00244] (9-229)
  IPR023410 14-3-3 domain [SM00101] (3-242)
  IPR036815 14-3-3 domain superfamily [G3DSA:1.20.190.20] (1-241)
  IPR036815 14-3-3 domain superfamily [SSF48445] (1-231)

CATH classification: 1.20.190.20

Solvent-accessible surface area: 22879 Å² total

Sequence (464 aa):
DKNELVQKAKLAEQAERYDDMAAMKSVTEQGAELSNEERNNLLSVAYKNVVGARRSSWRVVSSIEQKTEGAEKKQQMAREYREKIETELRDICNDVLSLLEKFLIPNASQAESKVFYLKMKGDYYRYLAEVAAGDDKKGIVDQSQQAYQEEAFEISKKEMQPTHPIRLGLALNFSVFYYEILNSPEKACSLAKTAFDEAIAELDLSEESYKDSTLIMQLLRDNLTLWTSDKNELVQKAKLAEQAERYDDMAAMKSVTEQGAELSNEERNLLSVAYKNVVGARRSSWRVVSSIEQKTEEKKQQMAREYREKIETELRDICNDVLSLLEKFLIPNASQAESKVFYLKMKGDYYRYLAEVAAGDDKKGIVDQSQQAYQEAFEISKKEMQPTHPIRLGLALNFSVFYYEILNSPEKACSLAKTAFDEAIAELDESYKDSTLIMQLLRDNLTLWTSLYRSPMPENRSPMPE